Protein AF-A0AAF0EKW4-F1 (afdb_monomer_lite)

Organism: NCBI:txid180528

Foldseek 3Di:
DDDPDPDDQQLLNVVLVVLLVVLQVVLLVLLVVCLVPVPLFQAWEAEPDDDIDGHHLVLQCLQFDDLSNCQFQNDPGSDDRYHYGDADPQQVSQSSSCSRNVPHRPLVRQCVSSVHDSVVSVVRRDRDQLVSLLVVLVVALLHPPGSVLCSLCVRQQVLCVPDNSVPQDSLLSSQVSSCSRRSHGHPDPDQLVSLQVSLVVCVVSVNNSSSVSSLSVSVSPDDLVCLLVSCLVCVVSVVVSSVLSLLLVLLQDLSVLVNVVNHDPVCVLVSLVSVLVHHQLCSLLSNCVSCVVVVNNDPSCLVVLQVCVLRNCPDPVNLVCQAVVPVVLLVSLVSNLVDDDLQCLLVVLCSLCVCAQVNPPGDHRDDNSVVSSVVSNVSSLVVCLVRQVVNQVNQSCVVHDPVSLVVSCVSNVHPSVVRGPDPPCPDDDD

Structure (mmCIF, N/CA/C/O backbone):
data_AF-A0AAF0EKW4-F1
#
_entry.id   AF-A0AAF0EKW4-F1
#
loop_
_atom_site.group_PDB
_atom_site.id
_atom_site.type_symbol
_atom_site.label_atom_id
_atom_site.label_alt_id
_atom_site.label_comp_id
_atom_site.label_asym_id
_atom_site.label_entity_id
_atom_site.label_seq_id
_atom_site.pdbx_PDB_ins_code
_atom_site.Cartn_x
_atom_site.Cartn_y
_atom_site.Cartn_z
_atom_site.occupancy
_atom_site.B_iso_or_equiv
_atom_site.auth_seq_id
_atom_site.auth_comp_id
_atom_site.auth_asym_id
_atom_site.auth_atom_id
_atom_site.pdbx_PDB_model_num
ATOM 1 N N . MET A 1 1 ? 16.289 21.217 21.544 1.00 37.28 1 MET A N 1
ATOM 2 C CA . MET A 1 1 ? 15.542 20.649 20.403 1.00 37.28 1 MET A CA 1
ATOM 3 C C . MET A 1 1 ? 16.195 19.332 20.050 1.00 37.28 1 MET A C 1
ATOM 5 O O . MET A 1 1 ? 17.316 19.349 19.561 1.00 37.28 1 MET A O 1
ATOM 9 N N . MET A 1 2 ? 15.562 18.208 20.388 1.00 23.92 2 MET A N 1
ATOM 10 C CA . MET A 1 2 ? 16.005 16.926 19.842 1.00 23.92 2 MET A CA 1
ATOM 11 C C . MET A 1 2 ? 15.686 16.907 18.342 1.00 23.92 2 MET A C 1
ATOM 13 O O . MET A 1 2 ? 14.631 17.422 17.961 1.00 23.92 2 MET A O 1
ATOM 17 N N . PRO A 1 3 ? 16.575 16.367 17.493 1.00 27.05 3 PRO A N 1
ATOM 18 C CA . PRO A 1 3 ? 16.232 16.119 16.101 1.00 27.05 3 PRO A CA 1
ATOM 19 C C . PRO A 1 3 ? 15.010 15.187 16.062 1.00 27.05 3 PRO A C 1
ATOM 21 O O . PRO A 1 3 ? 14.894 14.318 16.934 1.00 27.05 3 PRO A O 1
ATOM 24 N N . PRO A 1 4 ? 14.080 15.364 15.109 1.00 31.17 4 PRO A N 1
ATOM 25 C CA . PRO A 1 4 ? 12.996 14.411 14.940 1.00 31.17 4 PRO A CA 1
ATOM 26 C C . PRO A 1 4 ? 13.616 13.028 14.724 1.00 31.17 4 PRO A C 1
ATOM 28 O O . PRO A 1 4 ? 14.515 12.869 13.896 1.00 31.17 4 PRO A O 1
ATOM 31 N N . LEU A 1 5 ? 13.169 12.049 15.517 1.00 27.88 5 LEU A N 1
ATOM 32 C CA . LEU A 1 5 ? 13.443 10.637 15.261 1.00 27.88 5 LEU A CA 1
ATOM 33 C C . LEU A 1 5 ? 13.152 10.362 13.778 1.00 27.88 5 LEU A C 1
ATOM 35 O O . LEU A 1 5 ? 12.154 10.891 13.274 1.00 27.88 5 LEU A O 1
ATOM 39 N N . PRO A 1 6 ? 13.993 9.584 13.071 1.00 30.62 6 PRO A N 1
ATOM 40 C CA . PRO A 1 6 ? 13.667 9.179 11.717 1.00 30.62 6 PRO A CA 1
ATOM 41 C C . PRO A 1 6 ? 12.300 8.503 11.793 1.00 30.62 6 PRO A C 1
ATOM 43 O O . PRO A 1 6 ? 12.124 7.533 12.531 1.00 30.62 6 PRO A O 1
ATOM 46 N N . LEU A 1 7 ? 11.311 9.093 11.118 1.00 39.53 7 LEU A N 1
ATOM 47 C CA . LEU A 1 7 ? 10.024 8.450 10.902 1.00 39.53 7 LEU A CA 1
ATOM 48 C C . LEU A 1 7 ? 10.361 7.057 10.376 1.00 39.53 7 LEU A C 1
ATOM 50 O O . LEU A 1 7 ? 11.050 6.961 9.361 1.00 39.53 7 LEU A O 1
ATOM 54 N N . ALA A 1 8 ? 9.952 6.009 11.098 1.00 47.00 8 ALA A N 1
ATOM 55 C CA . ALA A 1 8 ? 9.985 4.654 10.568 1.00 47.00 8 ALA A CA 1
ATOM 56 C C . ALA A 1 8 ? 9.474 4.722 9.124 1.00 47.00 8 ALA A C 1
ATOM 58 O O . ALA A 1 8 ? 8.476 5.415 8.879 1.00 47.00 8 ALA A O 1
ATOM 59 N N . GLU A 1 9 ? 10.215 4.130 8.181 1.00 59.66 9 GLU A N 1
ATOM 60 C CA . GLU A 1 9 ? 9.866 4.198 6.764 1.00 59.66 9 GLU A CA 1
ATOM 61 C C . GLU A 1 9 ? 8.380 3.869 6.626 1.00 59.66 9 GLU A C 1
ATOM 63 O O . GLU A 1 9 ? 7.888 2.871 7.150 1.00 59.66 9 GLU A O 1
ATOM 68 N N . SER A 1 10 ? 7.623 4.798 6.041 1.00 77.75 10 SER A N 1
ATOM 69 C CA . SER A 1 10 ? 6.185 4.607 5.893 1.00 77.75 10 SER A CA 1
ATOM 70 C C . SER A 1 10 ? 5.947 3.288 5.142 1.00 77.75 10 SER A C 1
ATOM 72 O O . SER A 1 10 ? 6.644 3.060 4.153 1.00 77.75 10 SER A O 1
ATOM 74 N N . PRO A 1 11 ? 4.940 2.465 5.500 1.00 85.31 11 PRO A N 1
ATOM 75 C CA . PRO A 1 11 ? 4.600 1.244 4.755 1.00 85.31 11 PRO A CA 1
ATOM 76 C C . PRO A 1 11 ? 4.385 1.466 3.245 1.00 85.31 11 PRO A C 1
ATOM 78 O O . PRO A 1 11 ? 4.445 0.539 2.441 1.00 85.31 11 PRO A O 1
ATOM 81 N N . VAL A 1 12 ? 4.102 2.709 2.841 1.00 86.81 12 VAL A N 1
ATOM 82 C CA . VAL A 1 12 ? 3.996 3.126 1.437 1.00 86.81 12 VAL A CA 1
ATOM 83 C C . VAL A 1 12 ? 5.372 3.297 0.778 1.00 86.81 12 VAL A C 1
ATOM 85 O O . VAL A 1 12 ? 5.522 2.989 -0.402 1.00 86.81 12 VAL A O 1
ATOM 88 N N . MET A 1 13 ? 6.378 3.772 1.517 1.00 88.31 13 MET A N 1
ATOM 89 C CA . MET A 1 13 ? 7.753 3.923 1.029 1.00 88.31 13 MET A CA 1
ATOM 90 C C . MET A 1 13 ? 8.403 2.559 0.782 1.00 88.31 13 MET A C 1
ATOM 92 O O . MET A 1 13 ? 8.994 2.349 -0.275 1.00 88.31 13 MET A O 1
ATOM 96 N N . GLU A 1 14 ? 8.219 1.610 1.702 1.00 90.19 14 GLU A N 1
ATOM 97 C CA . GLU A 1 14 ? 8.669 0.224 1.519 1.00 90.19 14 GLU A CA 1
ATOM 98 C C . GLU A 1 14 ? 8.050 -0.391 0.254 1.00 90.19 14 GLU A C 1
ATOM 100 O O . GLU A 1 14 ? 8.765 -0.901 -0.612 1.00 90.19 14 GLU A O 1
ATOM 105 N N . LEU A 1 15 ? 6.731 -0.235 0.077 1.00 92.00 15 LEU A N 1
ATOM 106 C CA . LEU A 1 15 ? 6.028 -0.686 -1.126 1.00 92.00 15 LEU A CA 1
ATOM 107 C C . LEU A 1 15 ? 6.543 0.007 -2.400 1.00 92.00 15 LEU A C 1
ATOM 109 O O . LEU A 1 15 ? 6.651 -0.618 -3.459 1.00 92.00 15 LEU A O 1
ATOM 113 N N . HIS A 1 16 ? 6.866 1.301 -2.334 1.00 92.56 16 HIS A N 1
ATOM 114 C CA . HIS A 1 16 ? 7.460 2.019 -3.459 1.00 92.56 16 HIS A CA 1
ATOM 115 C C . HIS A 1 16 ? 8.834 1.446 -3.836 1.00 92.56 16 HIS A C 1
ATOM 117 O O . HIS A 1 16 ? 9.108 1.251 -5.026 1.00 92.56 16 HIS A O 1
ATOM 123 N N . HIS A 1 17 ? 9.684 1.136 -2.855 1.00 92.31 17 HIS A N 1
ATOM 124 C CA . HIS A 1 17 ? 10.980 0.502 -3.095 1.00 92.31 17 HIS A CA 1
ATOM 125 C C . HIS A 1 17 ? 10.833 -0.896 -3.700 1.00 92.31 17 HIS A C 1
ATOM 127 O O . HIS A 1 17 ? 11.508 -1.196 -4.689 1.00 92.31 17 HIS A O 1
ATOM 133 N N . GLU A 1 18 ? 9.911 -1.710 -3.182 1.00 94.12 18 GLU A N 1
ATOM 134 C CA . GLU A 1 18 ? 9.599 -3.036 -3.724 1.00 94.12 18 GLU A CA 1
ATOM 135 C C . GLU A 1 18 ? 9.175 -2.949 -5.197 1.00 94.12 18 GLU A C 1
ATOM 137 O O . GLU A 1 18 ? 9.767 -3.605 -6.060 1.00 94.12 18 GLU A O 1
ATOM 142 N N . ARG A 1 19 ? 8.212 -2.074 -5.516 1.00 94.94 19 ARG A N 1
ATOM 143 C CA . ARG A 1 19 ? 7.740 -1.862 -6.894 1.00 94.94 19 ARG A CA 1
ATOM 144 C C . ARG A 1 19 ? 8.827 -1.328 -7.807 1.00 94.94 19 ARG A C 1
ATOM 146 O O . ARG A 1 19 ? 8.945 -1.787 -8.938 1.00 94.94 19 ARG A O 1
ATOM 153 N N . SER A 1 20 ? 9.629 -0.381 -7.327 1.00 92.56 20 SER A N 1
ATOM 154 C CA . SER A 1 20 ? 10.743 0.180 -8.096 1.00 92.56 20 SER A CA 1
ATOM 155 C C . SER A 1 20 ? 11.759 -0.899 -8.457 1.00 92.56 20 SER A C 1
ATOM 157 O O . SER A 1 20 ? 12.243 -0.949 -9.588 1.00 92.56 20 SER A O 1
ATOM 159 N N . HIS A 1 21 ? 12.070 -1.782 -7.507 1.00 92.25 21 HIS A N 1
ATOM 160 C CA . HIS A 1 21 ? 12.972 -2.900 -7.732 1.00 92.25 21 HIS A CA 1
ATOM 161 C C . HIS A 1 21 ? 12.378 -3.912 -8.720 1.00 92.25 21 HIS A C 1
ATOM 163 O O . HIS A 1 21 ? 13.034 -4.249 -9.706 1.00 92.25 21 HIS A O 1
ATOM 169 N N . ALA A 1 22 ? 11.134 -4.352 -8.505 1.00 93.31 22 ALA A N 1
ATOM 170 C CA . ALA A 1 22 ? 10.450 -5.291 -9.394 1.00 93.31 22 ALA A CA 1
ATOM 171 C C . ALA A 1 22 ? 10.369 -4.756 -10.834 1.00 93.31 22 ALA A C 1
ATOM 173 O O . ALA A 1 22 ? 10.801 -5.423 -11.773 1.00 93.31 22 ALA A O 1
ATOM 174 N N . PHE A 1 23 ? 9.940 -3.503 -11.002 1.00 94.06 23 PHE A N 1
ATOM 175 C CA . PHE A 1 23 ? 9.818 -2.862 -12.311 1.00 94.06 23 PHE A CA 1
ATOM 176 C C . PHE A 1 23 ? 11.168 -2.723 -13.032 1.00 94.06 23 PHE A C 1
ATOM 178 O O . PHE A 1 23 ? 11.247 -2.877 -14.255 1.00 94.06 23 PHE A O 1
ATOM 185 N N . ARG A 1 24 ? 12.254 -2.472 -12.288 1.00 90.56 24 ARG A N 1
ATOM 186 C CA . ARG A 1 24 ? 13.616 -2.457 -12.840 1.00 90.56 24 ARG A CA 1
ATOM 187 C C . ARG A 1 24 ? 14.050 -3.842 -13.316 1.00 90.56 24 ARG A C 1
ATOM 189 O O . ARG A 1 24 ? 14.674 -3.947 -14.371 1.00 90.56 24 ARG A O 1
ATOM 196 N N . MET A 1 25 ? 13.744 -4.894 -12.561 1.00 90.69 25 MET A N 1
ATOM 197 C CA . MET A 1 25 ? 14.084 -6.268 -12.945 1.00 90.69 25 MET A CA 1
ATOM 198 C C . MET A 1 25 ? 13.344 -6.700 -14.214 1.00 90.69 25 MET A C 1
ATOM 200 O O . MET A 1 25 ? 13.968 -7.273 -15.113 1.00 90.69 25 MET A O 1
ATOM 204 N N . ASP A 1 26 ? 12.064 -6.345 -14.331 1.00 92.00 26 ASP A N 1
ATOM 205 C CA . ASP A 1 26 ? 11.273 -6.565 -15.545 1.00 92.00 26 ASP A CA 1
ATOM 206 C C . ASP A 1 26 ? 11.880 -5.821 -16.738 1.00 92.00 26 ASP A C 1
ATOM 208 O O . ASP A 1 26 ? 12.102 -6.410 -17.794 1.00 92.00 26 ASP A O 1
ATOM 212 N N . TRP A 1 27 ? 12.284 -4.563 -16.551 1.00 90.50 27 TRP A N 1
ATOM 213 C CA . TRP A 1 27 ? 12.961 -3.794 -17.596 1.00 90.50 27 TRP A CA 1
ATOM 214 C C . TRP A 1 27 ? 14.288 -4.429 -18.056 1.00 90.50 27 TRP A C 1
ATOM 216 O O . TRP A 1 27 ? 14.565 -4.496 -19.255 1.00 90.50 27 TRP A O 1
ATOM 226 N N . VAL A 1 28 ? 15.105 -4.966 -17.142 1.00 88.19 28 VAL A N 1
ATOM 227 C CA . VAL A 1 28 ? 16.326 -5.709 -17.516 1.00 88.19 28 VAL A CA 1
ATOM 228 C C . VAL A 1 28 ? 15.985 -6.975 -18.315 1.00 88.19 28 VAL A C 1
ATOM 230 O O . VAL A 1 28 ? 16.710 -7.339 -19.248 1.00 88.19 28 VAL A O 1
ATOM 233 N N . SER A 1 29 ? 14.887 -7.653 -17.978 1.00 91.44 29 SER A N 1
ATOM 234 C CA . SER A 1 29 ? 14.375 -8.792 -18.748 1.00 91.44 29 SER A CA 1
ATOM 235 C C . SER A 1 29 ? 13.935 -8.369 -20.156 1.00 91.44 29 SER A C 1
ATOM 237 O O . SER A 1 29 ? 14.315 -9.004 -21.147 1.00 91.44 29 SER A O 1
ATOM 239 N N . ASP A 1 30 ? 13.235 -7.241 -20.272 1.00 90.88 30 ASP A N 1
ATOM 240 C CA . ASP A 1 30 ? 12.798 -6.664 -21.544 1.00 90.88 30 ASP A CA 1
ATOM 241 C C . ASP A 1 30 ? 13.983 -6.332 -22.453 1.00 90.88 30 ASP A C 1
ATOM 243 O O . ASP A 1 30 ? 13.961 -6.644 -23.644 1.00 90.88 30 ASP A O 1
ATOM 247 N N . LEU A 1 31 ? 15.070 -5.786 -21.906 1.00 87.38 31 LEU A N 1
ATOM 248 C CA . LEU A 1 31 ? 16.294 -5.520 -22.666 1.00 87.38 31 LEU A CA 1
ATOM 249 C C . LEU A 1 31 ? 16.932 -6.795 -23.234 1.00 87.38 31 LEU A C 1
ATOM 251 O O . LEU A 1 31 ? 17.400 -6.802 -24.378 1.00 87.38 31 LEU A O 1
ATOM 255 N N . LYS A 1 32 ? 16.919 -7.897 -22.475 1.00 90.88 32 LYS A N 1
ATOM 256 C CA . LYS A 1 32 ? 17.368 -9.210 -22.972 1.00 90.88 32 LYS A CA 1
ATOM 257 C C . LYS A 1 32 ? 16.455 -9.714 -24.089 1.00 90.88 32 LYS A C 1
ATOM 259 O O . LYS A 1 32 ? 16.945 -10.268 -25.074 1.00 90.88 32 LYS A O 1
ATOM 264 N N . THR A 1 33 ? 15.150 -9.494 -23.973 1.00 93.19 33 THR A N 1
ATOM 265 C CA . THR A 1 33 ? 14.173 -9.834 -25.016 1.00 93.19 33 THR A CA 1
ATOM 266 C C . THR A 1 33 ? 14.388 -8.999 -26.278 1.00 93.19 33 THR A C 1
ATOM 268 O O . THR A 1 33 ? 14.468 -9.560 -27.373 1.00 93.19 33 THR A O 1
ATOM 271 N N . LEU A 1 34 ? 14.599 -7.686 -26.145 1.00 90.88 34 LEU A N 1
ATOM 272 C CA . LEU A 1 34 ? 14.944 -6.791 -27.254 1.00 90.88 34 LEU A CA 1
ATOM 273 C C . LEU A 1 34 ? 16.243 -7.211 -27.942 1.00 90.88 34 LEU A C 1
ATOM 275 O O . LEU A 1 34 ? 16.309 -7.183 -29.169 1.00 90.88 34 LEU A O 1
ATOM 279 N N . TYR A 1 35 ? 17.254 -7.642 -27.186 1.00 91.62 35 TYR A N 1
ATOM 280 C CA . TYR A 1 35 ? 18.502 -8.153 -27.754 1.00 91.62 35 TYR A CA 1
ATOM 281 C C . TYR A 1 35 ? 18.308 -9.447 -28.556 1.00 91.62 35 TYR A C 1
ATOM 283 O O . TYR A 1 35 ? 18.925 -9.617 -29.610 1.00 91.62 35 TYR A O 1
ATOM 291 N N . ARG A 1 36 ? 17.464 -10.363 -28.066 1.00 91.62 36 ARG A N 1
ATOM 292 C CA . ARG A 1 36 ? 17.197 -11.653 -28.721 1.00 91.62 36 ARG A CA 1
ATOM 293 C C . ARG A 1 36 ? 16.351 -11.496 -29.978 1.00 91.62 36 ARG A C 1
ATOM 295 O O . ARG A 1 36 ? 16.684 -12.069 -31.008 1.00 91.62 36 ARG A O 1
ATOM 302 N N . LEU A 1 37 ? 15.263 -10.735 -29.885 1.00 91.62 37 LEU A N 1
ATOM 303 C CA . LEU A 1 37 ? 14.270 -10.615 -30.955 1.00 91.62 37 LEU A CA 1
ATOM 304 C C . LEU A 1 37 ? 14.614 -9.517 -31.965 1.00 91.62 37 LEU A C 1
ATOM 306 O O . LEU A 1 37 ? 14.250 -9.625 -33.132 1.00 91.62 37 LEU A O 1
ATOM 310 N N . ARG A 1 38 ? 15.292 -8.455 -31.513 1.00 89.25 38 ARG A N 1
ATOM 311 C CA . ARG A 1 38 ? 15.684 -7.271 -32.300 1.00 89.25 38 ARG A CA 1
ATOM 312 C C . ARG A 1 38 ? 14.561 -6.738 -33.203 1.00 89.25 38 ARG A C 1
ATOM 314 O O . ARG A 1 38 ? 14.804 -6.458 -34.381 1.00 89.25 38 ARG A O 1
ATOM 321 N N . PRO A 1 39 ? 13.324 -6.616 -32.684 1.00 88.88 39 PRO A N 1
ATOM 322 C CA . PRO A 1 39 ? 12.192 -6.223 -33.506 1.00 88.88 39 PRO A CA 1
ATOM 323 C C . PRO A 1 39 ? 12.429 -4.812 -34.041 1.00 88.88 39 PRO A C 1
ATOM 325 O O . PRO A 1 39 ? 12.941 -3.966 -33.322 1.00 88.88 39 PRO A O 1
ATOM 328 N N . LYS A 1 40 ? 12.043 -4.550 -35.294 1.00 86.94 40 LYS A N 1
ATOM 329 C CA . LYS A 1 40 ? 12.168 -3.222 -35.925 1.00 86.94 40 LYS A CA 1
ATOM 330 C C . LYS A 1 40 ? 13.608 -2.673 -35.995 1.00 86.94 40 LYS A C 1
ATOM 332 O O . LYS A 1 40 ? 13.771 -1.478 -36.208 1.00 86.94 40 LYS A O 1
ATOM 337 N N . SER A 1 41 ? 14.645 -3.511 -35.877 1.00 90.75 41 SER A N 1
ATOM 338 C CA . SER A 1 41 ? 16.043 -3.081 -36.041 1.00 90.75 41 SER A CA 1
ATOM 339 C C . SER A 1 41 ? 16.253 -2.300 -37.345 1.00 90.75 41 SER A C 1
ATOM 341 O O . SER A 1 41 ? 15.833 -2.757 -38.411 1.00 90.75 41 SER A O 1
ATOM 343 N N . ASP A 1 42 ? 16.934 -1.160 -37.276 1.00 92.00 42 ASP A N 1
ATOM 344 C CA . ASP A 1 42 ? 17.071 -0.198 -38.377 1.00 92.00 42 ASP A CA 1
ATOM 345 C C . ASP A 1 42 ? 18.458 -0.192 -39.038 1.00 92.00 42 ASP A C 1
ATOM 347 O O . ASP A 1 42 ? 18.672 0.504 -40.038 1.00 92.00 42 ASP A O 1
ATOM 351 N N . ALA A 1 43 ? 19.395 -0.984 -38.512 1.00 92.69 43 ALA A N 1
ATOM 352 C CA . ALA A 1 43 ? 20.738 -1.114 -39.051 1.00 92.69 43 ALA A CA 1
ATOM 353 C C . ALA A 1 43 ? 21.300 -2.539 -38.925 1.00 92.69 43 ALA A C 1
ATOM 355 O O . ALA A 1 43 ? 20.911 -3.318 -38.053 1.00 92.69 43 ALA A O 1
ATOM 356 N N . VAL A 1 44 ? 22.247 -2.861 -39.809 1.00 94.06 44 VAL A N 1
ATOM 357 C CA . VAL A 1 44 ? 22.950 -4.147 -39.886 1.00 94.06 44 VAL A CA 1
ATOM 358 C C . VAL A 1 44 ? 24.460 -3.921 -39.799 1.00 94.06 44 VAL A C 1
ATOM 360 O O . VAL A 1 44 ? 25.029 -3.170 -40.592 1.00 94.06 44 VAL A O 1
ATOM 363 N N . TRP A 1 45 ? 25.132 -4.606 -38.875 1.00 94.25 45 TRP A N 1
ATOM 364 C CA . TRP A 1 45 ? 26.589 -4.621 -38.736 1.00 94.25 45 TRP A CA 1
ATOM 365 C C . TRP A 1 45 ? 27.158 -5.919 -39.305 1.00 94.25 45 TRP A C 1
ATOM 367 O O . TRP A 1 45 ? 26.735 -7.016 -38.942 1.00 94.25 45 TRP A O 1
ATOM 377 N N . ARG A 1 46 ? 28.132 -5.796 -40.206 1.00 94.88 46 ARG A N 1
ATOM 378 C CA . ARG A 1 46 ? 28.839 -6.909 -40.843 1.00 94.88 46 ARG A CA 1
ATOM 379 C C . ARG A 1 46 ? 30.269 -6.984 -40.280 1.00 94.88 46 ARG A C 1
ATOM 381 O O . ARG A 1 46 ? 31.007 -6.009 -40.461 1.00 94.88 46 ARG A O 1
ATOM 388 N N . PRO A 1 47 ? 30.652 -8.076 -39.591 1.00 94.94 47 PRO A N 1
ATOM 389 C CA . PRO A 1 47 ? 32.008 -8.267 -39.076 1.00 94.94 47 PRO A CA 1
ATOM 390 C C . PRO A 1 47 ? 33.012 -8.572 -40.201 1.00 94.94 47 PRO A C 1
ATOM 392 O O . PRO A 1 47 ? 32.647 -8.722 -41.370 1.00 94.94 47 PRO A O 1
ATOM 395 N N . ILE A 1 48 ? 34.289 -8.714 -39.839 1.00 92.00 48 ILE A N 1
ATOM 396 C CA . ILE A 1 48 ? 35.283 -9.397 -40.671 1.00 92.00 48 ILE A CA 1
ATOM 397 C C . ILE A 1 48 ? 34.945 -10.892 -40.671 1.00 92.00 48 ILE A C 1
ATOM 399 O O . ILE A 1 48 ? 34.977 -11.540 -39.626 1.00 92.00 48 ILE A O 1
ATOM 403 N N . GLY A 1 49 ? 34.651 -11.434 -41.853 1.00 88.50 49 GLY A N 1
ATOM 404 C CA . GLY A 1 49 ? 34.253 -12.830 -42.036 1.00 88.50 49 GLY A CA 1
ATOM 405 C C . GLY A 1 49 ? 32.755 -12.991 -42.326 1.00 88.50 49 GLY A C 1
ATOM 406 O O . GLY A 1 49 ? 32.083 -12.014 -42.667 1.00 88.50 49 GLY A O 1
ATOM 407 N N . PRO A 1 50 ? 32.228 -14.225 -42.266 1.00 85.88 50 PRO A N 1
ATOM 408 C CA . PRO A 1 50 ? 30.815 -14.483 -42.515 1.00 85.88 50 PRO A CA 1
ATOM 409 C C . PRO A 1 50 ? 29.933 -13.951 -41.375 1.00 85.88 50 PRO A C 1
ATOM 411 O O . PRO A 1 50 ? 30.332 -13.941 -40.212 1.00 85.88 50 PRO A O 1
ATOM 414 N N . GLY A 1 51 ? 28.707 -13.553 -41.719 1.00 90.12 51 GLY A N 1
ATOM 415 C CA . GLY A 1 51 ? 27.672 -13.162 -40.761 1.00 90.12 51 GLY A CA 1
ATOM 416 C C . GLY A 1 51 ? 27.209 -11.710 -40.883 1.00 90.12 51 GLY A C 1
ATOM 417 O O . GLY A 1 51 ? 27.783 -10.884 -41.596 1.00 90.12 51 GLY A O 1
ATOM 418 N N . SER A 1 52 ? 26.120 -11.407 -40.185 1.00 93.38 52 SER A N 1
ATOM 419 C CA . SER A 1 52 ? 25.561 -10.063 -40.063 1.00 93.38 52 SER A CA 1
ATOM 420 C C . SER A 1 52 ? 24.680 -9.982 -38.825 1.00 93.38 52 SER A C 1
ATOM 422 O O . SER A 1 52 ? 23.929 -10.916 -38.549 1.00 93.38 52 SER A O 1
ATOM 424 N N . PHE A 1 53 ? 24.724 -8.856 -38.124 1.00 94.06 53 PHE A N 1
ATOM 425 C CA . PHE A 1 53 ? 23.950 -8.627 -36.911 1.00 94.06 53 PHE A CA 1
ATOM 426 C C . PHE A 1 53 ? 23.076 -7.393 -37.088 1.00 94.06 53 PHE A C 1
ATOM 428 O O . PHE A 1 53 ? 23.590 -6.286 -37.233 1.00 94.06 53 PHE A O 1
ATOM 435 N N . SER A 1 54 ? 21.759 -7.565 -37.056 1.00 93.81 54 SER A N 1
ATOM 436 C CA . SER A 1 54 ? 20.841 -6.426 -36.995 1.00 93.81 54 SER A CA 1
ATOM 437 C C . SER A 1 54 ? 20.805 -5.859 -35.578 1.00 93.81 54 SER A C 1
ATOM 439 O O . SER A 1 54 ? 20.916 -6.632 -34.629 1.00 93.81 54 SER A O 1
ATOM 441 N N . ALA A 1 55 ? 20.668 -4.544 -35.414 1.00 92.94 55 ALA A N 1
ATOM 442 C CA . ALA A 1 55 ? 20.466 -3.891 -34.118 1.00 92.94 55 ALA A CA 1
ATOM 443 C C . ALA A 1 55 ? 19.840 -2.493 -34.282 1.00 92.94 55 ALA A C 1
ATOM 445 O O . ALA A 1 55 ? 19.696 -1.992 -35.396 1.00 92.94 55 ALA A O 1
ATOM 446 N N . HIS A 1 56 ? 19.467 -1.875 -33.160 1.00 91.00 56 HIS A N 1
ATOM 447 C CA . HIS A 1 56 ? 18.991 -0.499 -33.113 1.00 91.00 56 HIS A CA 1
ATOM 448 C C . HIS A 1 56 ? 20.174 0.467 -33.114 1.00 91.00 56 HIS A C 1
ATOM 450 O O . HIS A 1 56 ? 20.997 0.460 -32.194 1.00 91.00 56 HIS A O 1
ATOM 456 N N . ARG A 1 57 ? 20.259 1.319 -34.131 1.00 88.31 57 ARG A N 1
ATOM 457 C CA . ARG A 1 57 ? 21.363 2.269 -34.297 1.00 88.31 57 ARG A CA 1
ATOM 458 C C . ARG A 1 57 ? 21.472 3.257 -33.152 1.00 88.31 57 ARG A C 1
ATOM 460 O O . ARG A 1 57 ? 22.578 3.470 -32.664 1.00 88.31 57 ARG A O 1
ATOM 467 N N . ASP A 1 58 ? 20.351 3.821 -32.719 1.00 83.12 58 ASP A N 1
ATOM 468 C CA . ASP A 1 58 ? 20.332 4.825 -31.652 1.00 83.12 58 ASP A CA 1
ATOM 469 C C . ASP A 1 58 ? 20.891 4.248 -30.345 1.00 83.12 58 ASP A C 1
ATOM 471 O O . ASP A 1 58 ? 21.707 4.890 -29.689 1.00 83.12 58 ASP A O 1
ATOM 475 N N . LEU A 1 59 ? 20.544 2.994 -30.028 1.00 86.25 59 LEU A N 1
ATOM 476 C CA . LEU A 1 59 ? 21.078 2.268 -28.876 1.00 86.25 59 LEU A CA 1
ATOM 477 C C . LEU A 1 59 ? 22.603 2.133 -28.956 1.00 86.25 59 LEU A C 1
ATOM 479 O O . LEU A 1 59 ? 23.315 2.483 -28.018 1.00 86.25 59 LEU A O 1
ATOM 483 N N . VAL A 1 60 ? 23.112 1.637 -30.087 1.00 86.50 60 VAL A N 1
ATOM 484 C CA . VAL A 1 60 ? 24.551 1.420 -30.291 1.00 86.50 60 VAL A CA 1
ATOM 485 C C . VAL A 1 60 ? 25.312 2.747 -30.265 1.00 86.50 60 VAL A C 1
ATOM 487 O O . VAL A 1 60 ? 26.365 2.839 -29.639 1.00 86.50 60 VAL A O 1
ATOM 490 N N . ALA A 1 61 ? 24.779 3.786 -30.909 1.00 83.06 61 ALA A N 1
ATOM 491 C CA . ALA A 1 61 ? 25.381 5.115 -30.952 1.00 83.06 61 ALA A CA 1
ATOM 492 C C . ALA A 1 61 ? 25.447 5.777 -29.576 1.00 83.06 61 ALA A C 1
ATOM 494 O O . ALA A 1 61 ? 26.425 6.468 -29.281 1.00 83.06 61 ALA A O 1
ATOM 495 N N . PHE A 1 62 ? 24.412 5.564 -28.766 1.00 81.75 62 PHE A N 1
ATOM 496 C CA . PHE A 1 62 ? 24.311 6.108 -27.426 1.00 81.75 62 PHE A CA 1
ATOM 497 C C . PHE A 1 62 ? 25.226 5.378 -26.432 1.00 81.75 62 PHE A C 1
ATOM 499 O O . PHE A 1 62 ? 25.971 6.017 -25.694 1.00 81.75 62 PHE A O 1
ATOM 506 N N . ARG A 1 63 ? 25.218 4.040 -26.449 1.00 84.19 63 ARG A N 1
ATOM 507 C CA . ARG A 1 63 ? 25.997 3.210 -25.517 1.00 84.19 63 ARG A CA 1
ATOM 508 C C . ARG A 1 63 ? 27.493 3.235 -25.825 1.00 84.19 63 ARG A C 1
ATOM 510 O O . ARG A 1 63 ? 28.310 3.173 -24.913 1.00 84.19 63 ARG A O 1
ATOM 517 N N . ALA A 1 64 ? 27.882 3.331 -27.095 1.00 83.69 64 ALA A N 1
ATOM 518 C CA . ALA A 1 64 ? 29.287 3.286 -27.478 1.00 83.69 64 ALA A CA 1
ATOM 519 C C . ALA A 1 64 ? 30.027 4.600 -27.155 1.00 83.69 64 ALA A C 1
ATOM 521 O O . ALA A 1 64 ? 29.735 5.663 -27.712 1.00 83.69 64 ALA A O 1
ATOM 522 N N . ARG A 1 65 ? 31.073 4.520 -26.320 1.00 81.75 65 ARG A N 1
ATOM 523 C CA . ARG A 1 65 ? 32.037 5.618 -26.120 1.00 81.75 65 ARG A CA 1
ATOM 524 C C . ARG A 1 65 ? 32.967 5.765 -27.326 1.00 81.75 65 ARG A C 1
ATOM 526 O O . ARG A 1 65 ? 33.059 4.872 -28.164 1.00 81.75 65 ARG A O 1
ATOM 533 N N . ARG A 1 66 ? 33.653 6.911 -27.425 1.00 81.56 66 ARG A N 1
ATOM 534 C CA . ARG A 1 66 ? 34.310 7.406 -28.651 1.00 81.56 66 ARG A CA 1
ATOM 535 C C . ARG A 1 66 ? 35.075 6.339 -29.470 1.00 81.56 66 ARG A C 1
ATOM 537 O O . ARG A 1 66 ? 34.740 6.238 -30.646 1.00 81.56 66 ARG A O 1
ATOM 544 N N . PRO A 1 67 ? 35.968 5.493 -28.918 1.00 86.56 67 PRO A N 1
ATOM 545 C CA . PRO A 1 67 ? 36.706 4.516 -29.735 1.00 86.56 67 PRO A CA 1
ATOM 546 C C . PRO A 1 67 ? 35.832 3.368 -30.260 1.00 86.56 67 PRO A C 1
ATOM 548 O O . PRO A 1 67 ? 35.913 2.996 -31.429 1.00 86.56 67 PRO A O 1
ATOM 551 N N . ILE A 1 68 ? 34.929 2.852 -29.421 1.00 88.56 68 ILE A N 1
ATOM 552 C CA . ILE A 1 68 ? 33.953 1.815 -29.795 1.00 88.56 68 ILE A CA 1
ATOM 553 C C . ILE A 1 68 ? 32.988 2.374 -30.847 1.00 88.56 68 ILE A C 1
ATOM 555 O O . ILE A 1 68 ? 32.696 1.731 -31.854 1.00 88.56 68 ILE A O 1
ATOM 559 N N . ARG A 1 69 ? 32.524 3.610 -30.648 1.00 88.00 69 ARG A N 1
ATOM 560 C CA . ARG A 1 69 ? 31.591 4.294 -31.547 1.00 88.00 69 ARG A CA 1
ATOM 561 C C . ARG A 1 69 ? 32.210 4.558 -32.911 1.00 88.00 69 ARG A C 1
ATOM 563 O O . ARG A 1 69 ? 31.552 4.357 -33.926 1.00 88.00 69 ARG A O 1
ATOM 570 N N . GLU A 1 70 ? 33.463 4.999 -32.945 1.00 87.62 70 GLU A N 1
ATOM 571 C CA . GLU A 1 70 ? 34.206 5.229 -34.185 1.00 87.62 70 GLU A CA 1
ATOM 572 C C . GLU A 1 70 ? 34.413 3.923 -34.960 1.00 87.62 70 GLU A C 1
ATOM 574 O O . GLU A 1 70 ? 34.220 3.909 -36.176 1.00 87.62 70 GLU A O 1
ATOM 579 N N . ALA A 1 71 ? 34.691 2.812 -34.275 1.00 88.06 71 ALA A N 1
ATOM 580 C CA . ALA A 1 71 ? 34.807 1.501 -34.909 1.00 88.06 71 ALA A CA 1
ATOM 581 C C . ALA A 1 71 ? 33.463 0.950 -35.431 1.00 88.06 71 ALA A C 1
ATOM 583 O O . ALA A 1 71 ? 33.422 0.363 -36.514 1.00 88.06 71 ALA A O 1
ATOM 584 N N . LEU A 1 72 ? 32.362 1.158 -34.698 1.00 88.38 72 LEU A N 1
ATOM 585 C CA . LEU A 1 72 ? 31.033 0.648 -35.063 1.00 88.38 72 LEU A CA 1
ATOM 586 C C . LEU A 1 72 ? 30.300 1.504 -36.103 1.00 88.38 72 LEU A C 1
ATOM 588 O O . LEU A 1 72 ? 29.575 0.958 -36.935 1.00 88.38 72 LEU A O 1
ATOM 592 N N . LEU A 1 73 ? 30.444 2.831 -36.050 1.00 84.81 73 LEU A N 1
ATOM 593 C CA . LEU A 1 73 ? 29.661 3.778 -36.860 1.00 84.81 73 LEU A CA 1
ATOM 594 C C . LEU A 1 73 ? 30.511 4.589 -37.850 1.00 84.81 73 LEU A C 1
ATOM 596 O O . LEU A 1 73 ? 29.969 5.151 -38.806 1.00 84.81 73 LEU A O 1
ATOM 600 N N . GLY A 1 74 ? 31.834 4.640 -37.669 1.00 81.19 74 GLY A N 1
ATOM 601 C CA . GLY A 1 74 ? 32.750 5.456 -38.469 1.00 81.19 74 GLY A CA 1
ATOM 602 C C . GLY A 1 74 ? 32.635 6.965 -38.203 1.00 81.19 74 GLY A C 1
ATOM 603 O O . GLY A 1 74 ? 31.633 7.465 -37.700 1.00 81.19 74 GLY A O 1
ATOM 604 N N . HIS A 1 75 ? 33.648 7.737 -38.611 1.00 66.06 75 HIS A N 1
ATOM 605 C CA . HIS A 1 75 ? 33.755 9.171 -38.287 1.00 66.06 75 HIS A CA 1
ATOM 606 C C . HIS A 1 75 ? 32.700 10.105 -38.930 1.00 66.06 75 HIS A C 1
ATOM 608 O O . HIS A 1 75 ? 32.656 11.278 -38.571 1.00 66.06 75 HIS A O 1
ATOM 614 N N . LYS A 1 76 ? 31.871 9.650 -39.890 1.00 58.94 76 LYS A N 1
ATOM 615 C CA . LYS A 1 76 ? 30.929 10.518 -40.649 1.00 58.94 76 LYS A CA 1
ATOM 616 C C . LYS A 1 76 ? 29.632 9.831 -41.132 1.00 58.94 76 LYS A C 1
ATOM 618 O O . LYS A 1 76 ? 29.029 10.284 -42.101 1.00 58.94 76 LYS A O 1
ATOM 623 N N . ARG A 1 77 ? 29.220 8.687 -40.564 1.00 61.62 77 ARG A N 1
ATOM 624 C CA . ARG A 1 77 ? 28.207 7.798 -41.192 1.00 61.62 77 ARG A CA 1
ATOM 625 C C . ARG A 1 77 ? 27.033 7.424 -40.276 1.00 61.62 77 ARG A C 1
ATOM 627 O O . ARG A 1 77 ? 26.600 6.278 -40.256 1.00 61.62 77 ARG A O 1
ATOM 634 N N . LEU A 1 78 ? 26.460 8.396 -39.569 1.00 63.66 78 LEU A N 1
ATOM 635 C CA . LEU A 1 78 ? 25.371 8.164 -38.605 1.00 63.66 78 LEU A CA 1
ATOM 636 C C . LEU A 1 78 ? 24.022 7.733 -39.221 1.00 63.66 78 LEU A C 1
ATOM 638 O O . LEU A 1 78 ? 23.122 7.371 -38.482 1.00 63.66 78 LEU A O 1
ATOM 642 N N . PHE A 1 79 ? 23.874 7.715 -40.552 1.00 70.75 79 PHE A N 1
ATOM 643 C CA . PHE A 1 79 ? 22.583 7.458 -41.213 1.00 70.75 79 PHE A CA 1
ATOM 644 C C . PHE A 1 79 ? 22.569 6.247 -42.159 1.00 70.75 79 PHE A C 1
ATOM 646 O O . PHE A 1 79 ? 21.689 6.135 -43.011 1.00 70.75 79 PHE A O 1
ATOM 653 N N . ARG A 1 80 ? 23.543 5.334 -42.064 1.00 80.75 80 ARG A N 1
ATOM 654 C CA . ARG A 1 80 ? 23.573 4.143 -42.929 1.00 80.75 80 ARG A CA 1
ATOM 655 C C . ARG A 1 80 ? 22.689 3.031 -42.369 1.00 80.75 80 ARG A C 1
ATOM 657 O O . ARG A 1 80 ? 22.555 2.892 -41.160 1.00 80.75 80 ARG A O 1
ATOM 664 N N . ARG A 1 81 ? 22.124 2.222 -43.270 1.00 85.00 81 ARG A N 1
ATOM 665 C CA . ARG A 1 81 ? 21.450 0.958 -42.922 1.00 85.00 81 ARG A CA 1
ATOM 666 C C . ARG A 1 81 ? 22.429 -0.201 -42.739 1.00 85.00 81 ARG A C 1
ATOM 668 O O . ARG A 1 81 ? 22.095 -1.176 -42.086 1.00 85.00 81 ARG A O 1
ATOM 675 N N . GLU A 1 82 ? 23.634 -0.094 -43.297 1.00 90.75 82 GLU A N 1
ATOM 676 C CA . GLU A 1 82 ? 24.666 -1.122 -43.173 1.00 90.75 82 GLU A CA 1
ATOM 677 C C . GLU A 1 82 ? 26.022 -0.537 -42.763 1.00 90.75 82 GLU A C 1
ATOM 679 O O . GLU A 1 82 ? 26.489 0.467 -43.321 1.00 90.75 82 GLU A O 1
ATOM 684 N N . TYR A 1 83 ? 26.679 -1.225 -41.831 1.00 91.06 83 TYR A N 1
ATOM 685 C CA . TYR A 1 83 ? 27.988 -0.901 -41.279 1.00 91.06 83 TYR A CA 1
ATOM 686 C C . TYR A 1 83 ? 28.931 -2.089 -41.451 1.00 91.06 83 TYR A C 1
ATOM 688 O O . TYR A 1 83 ? 28.568 -3.225 -41.165 1.00 91.06 83 TYR A O 1
ATOM 696 N N . ARG A 1 84 ? 30.156 -1.836 -41.916 1.00 90.00 84 ARG A N 1
ATOM 697 C CA . ARG A 1 84 ? 31.228 -2.839 -41.918 1.00 90.00 84 ARG A CA 1
ATOM 698 C C . ARG A 1 84 ? 32.154 -2.539 -40.754 1.00 90.00 84 ARG A C 1
ATOM 700 O O . ARG A 1 84 ? 32.659 -1.421 -40.673 1.00 90.00 84 ARG A O 1
ATOM 707 N N . VAL A 1 85 ? 32.353 -3.522 -39.888 1.00 91.00 85 VAL A N 1
ATOM 708 C CA . VAL A 1 85 ? 33.119 -3.379 -38.649 1.00 91.00 85 VAL A CA 1
ATOM 709 C C . VAL A 1 85 ? 34.410 -4.177 -38.773 1.00 91.00 85 VAL A C 1
ATOM 711 O O . VAL A 1 85 ? 34.357 -5.334 -39.192 1.00 91.00 85 VAL A O 1
ATOM 714 N N . PRO A 1 86 ? 35.570 -3.614 -38.396 1.00 90.69 86 PRO A N 1
ATOM 715 C CA . PRO A 1 86 ? 36.853 -4.300 -38.493 1.00 90.69 86 PRO A CA 1
ATOM 716 C C . PRO A 1 86 ? 37.076 -5.323 -37.359 1.00 90.69 86 PRO A C 1
ATOM 718 O O . PRO A 1 86 ? 38.195 -5.466 -36.875 1.00 90.69 86 PRO A O 1
ATOM 721 N N . TRP A 1 87 ? 36.029 -6.021 -36.912 1.00 93.81 87 TRP A N 1
ATOM 722 C CA . TRP A 1 87 ? 36.053 -6.941 -35.768 1.00 93.81 87 TRP A CA 1
ATOM 723 C C . TRP A 1 87 ? 35.551 -8.334 -36.159 1.00 93.81 87 TRP A C 1
ATOM 725 O O . TRP A 1 87 ? 34.711 -8.432 -37.055 1.00 93.81 87 TRP A O 1
ATOM 735 N N . PRO A 1 88 ? 36.028 -9.408 -35.504 1.00 94.06 88 PRO A N 1
ATOM 736 C CA . PRO A 1 88 ? 35.471 -10.745 -35.688 1.00 94.06 88 PRO A CA 1
ATOM 737 C C . PRO A 1 88 ? 34.022 -10.821 -35.185 1.00 94.06 88 PRO A C 1
ATOM 739 O O . PRO A 1 88 ? 33.592 -10.012 -34.360 1.00 94.06 88 PRO A O 1
ATOM 742 N N . ALA A 1 89 ? 33.274 -11.815 -35.673 1.00 94.00 89 ALA A N 1
ATOM 743 C CA . ALA A 1 89 ? 31.855 -11.982 -35.358 1.00 94.00 89 ALA A CA 1
ATOM 744 C C . ALA A 1 89 ? 31.576 -12.114 -33.849 1.00 94.00 89 ALA A C 1
ATOM 746 O O . ALA A 1 89 ? 30.670 -11.449 -33.358 1.00 94.00 89 ALA A O 1
ATOM 747 N N . SER A 1 90 ? 32.383 -12.891 -33.113 1.00 93.00 90 SER A N 1
ATOM 748 C CA . SER A 1 90 ? 32.215 -13.096 -31.665 1.00 93.00 90 SER A CA 1
ATOM 749 C C . SER A 1 90 ? 32.360 -11.800 -30.863 1.00 93.00 90 SER A C 1
ATOM 751 O O . SER A 1 90 ? 31.518 -11.489 -30.025 1.00 93.00 90 SER A O 1
ATOM 753 N N . LEU A 1 91 ? 33.378 -10.991 -31.177 1.00 94.56 91 LEU A N 1
ATOM 754 C CA . LEU A 1 91 ? 33.594 -9.703 -30.520 1.00 94.56 91 LEU A CA 1
ATOM 755 C C . LEU A 1 91 ? 32.460 -8.722 -30.835 1.00 94.56 91 LEU A C 1
ATOM 757 O O . LEU A 1 91 ? 31.972 -8.034 -29.942 1.00 94.56 91 LEU A O 1
ATOM 761 N N . LEU A 1 92 ? 32.025 -8.655 -32.098 1.00 94.38 92 LEU A N 1
ATOM 762 C CA . LEU A 1 92 ? 30.910 -7.792 -32.487 1.00 94.38 92 LEU A CA 1
ATOM 763 C C . LEU A 1 92 ? 29.616 -8.194 -31.768 1.00 94.38 92 LEU A C 1
ATOM 765 O O . LEU A 1 92 ? 28.913 -7.324 -31.261 1.00 94.38 92 LEU A O 1
ATOM 769 N N . GLU A 1 93 ? 29.312 -9.489 -31.694 1.00 93.69 93 GLU A N 1
ATOM 770 C CA . GLU A 1 93 ? 28.150 -9.994 -30.965 1.00 93.69 93 GLU A CA 1
ATOM 771 C C . GLU A 1 93 ? 28.224 -9.660 -29.473 1.00 93.69 93 GLU A C 1
ATOM 773 O O . GLU A 1 93 ? 27.258 -9.140 -28.921 1.00 93.69 93 GLU A O 1
ATOM 778 N N . SER A 1 94 ? 29.383 -9.873 -28.848 1.00 93.44 94 SER A N 1
ATOM 779 C CA . SER A 1 94 ? 29.639 -9.549 -27.442 1.00 93.44 94 SER A CA 1
ATOM 780 C C . SER A 1 94 ? 29.436 -8.055 -27.142 1.00 93.44 94 SER A C 1
ATOM 782 O O . SER A 1 94 ? 28.720 -7.695 -26.206 1.00 93.44 94 SER A O 1
ATOM 784 N N . VAL A 1 95 ? 29.968 -7.163 -27.985 1.00 92.88 95 VAL A N 1
ATOM 785 C CA . VAL A 1 95 ? 29.786 -5.706 -27.839 1.00 92.88 95 VAL A CA 1
ATOM 786 C C . VAL A 1 95 ? 28.330 -5.289 -28.076 1.00 92.88 95 VAL A C 1
ATOM 788 O O . VAL A 1 95 ? 27.816 -4.413 -27.380 1.00 92.88 95 VAL A O 1
ATOM 791 N N . LEU A 1 96 ? 27.627 -5.911 -29.027 1.00 92.44 96 LEU A N 1
ATOM 792 C CA . LEU A 1 96 ? 26.199 -5.653 -29.221 1.00 92.44 96 LEU A CA 1
ATOM 793 C C . LEU A 1 96 ? 25.377 -6.162 -28.027 1.00 92.44 96 LEU A C 1
ATOM 795 O O . LEU A 1 96 ? 24.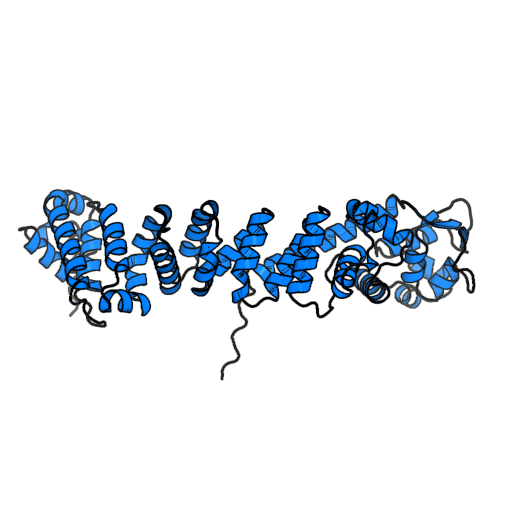509 -5.436 -27.554 1.00 92.44 96 LEU A O 1
ATOM 799 N N . ALA A 1 97 ? 25.665 -7.346 -27.487 1.00 91.44 97 ALA A N 1
ATOM 800 C CA . ALA A 1 97 ? 25.008 -7.872 -26.290 1.00 91.44 97 ALA A CA 1
ATOM 801 C C . ALA A 1 97 ? 25.192 -6.938 -25.085 1.00 91.44 97 ALA A C 1
ATOM 803 O O . ALA A 1 97 ? 24.219 -6.636 -24.384 1.00 91.44 97 ALA A O 1
ATOM 804 N N . TRP A 1 98 ? 26.404 -6.409 -24.897 1.00 91.25 98 TRP A N 1
ATOM 805 C CA . TRP A 1 98 ? 26.699 -5.390 -23.891 1.00 91.25 98 TRP A CA 1
ATOM 806 C C . TRP A 1 98 ? 25.853 -4.124 -24.077 1.00 91.25 98 TRP A C 1
ATOM 808 O O . TRP A 1 98 ? 25.292 -3.600 -23.111 1.00 91.25 98 TRP A O 1
ATOM 818 N N . ALA A 1 99 ? 25.722 -3.633 -25.313 1.00 89.12 99 ALA A N 1
ATOM 819 C CA . ALA A 1 99 ? 24.969 -2.412 -25.582 1.00 89.12 99 ALA A CA 1
ATOM 820 C C . ALA A 1 99 ? 23.499 -2.533 -25.141 1.00 89.12 99 ALA A C 1
ATOM 822 O O . ALA A 1 99 ? 22.955 -1.573 -24.601 1.00 89.12 99 ALA A O 1
ATOM 823 N N . TYR A 1 100 ? 22.874 -3.702 -25.320 1.00 88.56 100 TYR A N 1
ATOM 824 C CA . TYR A 1 100 ? 21.486 -3.929 -24.901 1.00 88.56 100 TYR A CA 1
ATOM 825 C C . TYR A 1 100 ? 21.353 -4.268 -23.423 1.00 88.56 100 TYR A C 1
ATOM 827 O O . TYR A 1 100 ? 20.470 -3.744 -22.761 1.00 88.56 100 TYR A O 1
ATOM 835 N N . THR A 1 101 ? 22.174 -5.189 -22.924 1.00 86.75 101 THR A N 1
ATOM 836 C CA . THR A 1 101 ? 21.915 -5.871 -21.645 1.00 86.75 101 THR A CA 1
ATOM 837 C C . THR A 1 101 ? 22.831 -5.421 -20.515 1.00 86.75 101 THR A C 1
ATOM 839 O O . THR A 1 101 ? 22.615 -5.808 -19.371 1.00 86.75 101 THR A O 1
ATOM 842 N N . GLY A 1 102 ? 23.873 -4.647 -20.826 1.00 86.50 102 GLY A N 1
ATOM 843 C CA . GLY A 1 102 ? 24.928 -4.288 -19.882 1.00 86.50 102 GLY A CA 1
ATOM 844 C C . GLY A 1 102 ? 25.877 -5.437 -19.527 1.00 86.50 102 GLY A C 1
ATOM 845 O O . GLY A 1 102 ? 26.806 -5.207 -18.763 1.00 86.50 102 GLY A O 1
ATOM 846 N N . ALA A 1 103 ? 25.685 -6.644 -20.078 1.00 86.31 103 ALA A N 1
ATOM 847 C CA . ALA A 1 103 ? 26.599 -7.766 -19.873 1.00 86.31 103 ALA A CA 1
ATOM 848 C C . ALA A 1 103 ? 28.011 -7.401 -20.348 1.00 86.31 103 ALA A C 1
ATOM 850 O O . ALA A 1 103 ? 28.165 -6.837 -21.429 1.00 86.31 103 ALA A O 1
ATOM 851 N N . GLU A 1 104 ? 29.024 -7.701 -19.540 1.00 87.44 104 GLU A N 1
ATOM 852 C CA . GLU A 1 104 ? 30.407 -7.340 -19.843 1.00 87.44 104 GLU A CA 1
ATOM 853 C C . GLU A 1 104 ? 30.867 -7.981 -21.169 1.00 87.44 104 GLU A C 1
ATOM 855 O O . GLU A 1 104 ? 30.682 -9.188 -21.360 1.00 87.44 104 GLU A O 1
ATOM 860 N N . PRO A 1 105 ? 31.419 -7.195 -22.114 1.00 90.94 105 PRO A N 1
ATOM 861 C CA . PRO A 1 105 ? 31.919 -7.739 -23.365 1.00 90.94 105 PRO A CA 1
ATOM 862 C C . PRO A 1 105 ? 33.279 -8.429 -23.167 1.00 90.94 105 PRO A C 1
ATOM 864 O O . PRO A 1 105 ? 33.908 -8.313 -22.122 1.00 90.94 105 PRO A O 1
ATOM 867 N N . GLU A 1 106 ? 33.783 -9.126 -24.187 1.00 92.56 106 GLU A N 1
ATOM 868 C CA . GLU A 1 106 ? 35.106 -9.768 -24.154 1.00 92.56 106 GLU A CA 1
ATOM 869 C C . GLU A 1 106 ? 36.246 -8.726 -24.111 1.00 92.56 106 GLU A C 1
ATOM 871 O O . GLU A 1 106 ? 36.840 -8.383 -25.139 1.00 92.56 106 GLU A O 1
ATOM 876 N N . ILE A 1 107 ? 36.576 -8.222 -22.919 1.00 92.56 107 ILE A N 1
ATOM 877 C CA . ILE A 1 107 ? 37.534 -7.121 -22.710 1.00 92.56 107 ILE A CA 1
ATOM 878 C C . ILE A 1 107 ? 38.908 -7.376 -23.347 1.00 92.56 107 ILE A C 1
ATOM 880 O O . ILE A 1 107 ? 39.380 -6.494 -24.071 1.00 92.56 107 ILE A O 1
ATOM 884 N N . PRO A 1 108 ? 39.532 -8.566 -23.224 1.00 94.44 108 PRO A N 1
ATOM 885 C CA . PRO A 1 108 ? 40.826 -8.823 -23.863 1.00 94.44 108 PRO A CA 1
ATOM 886 C C . PRO A 1 108 ? 40.761 -8.807 -25.400 1.00 94.44 108 PRO A C 1
ATOM 888 O O . PRO A 1 108 ? 41.726 -8.463 -26.090 1.00 94.44 108 PRO A O 1
ATOM 891 N N . ALA A 1 109 ? 39.627 -9.202 -25.984 1.00 93.44 109 ALA A N 1
ATOM 892 C CA . ALA A 1 109 ? 39.420 -9.134 -27.429 1.00 93.44 109 ALA A CA 1
ATOM 893 C C . ALA A 1 109 ? 39.148 -7.691 -27.881 1.00 93.44 109 ALA A C 1
ATOM 895 O O . ALA A 1 109 ? 39.704 -7.254 -28.892 1.00 93.44 109 ALA A O 1
ATOM 896 N N . LEU A 1 110 ? 38.372 -6.936 -27.100 1.00 94.06 110 LEU A N 1
ATOM 897 C CA . LEU A 1 110 ? 38.090 -5.525 -27.343 1.00 94.06 110 LEU A CA 1
ATOM 898 C C . LEU A 1 110 ? 39.361 -4.666 -27.274 1.00 94.06 110 LEU A C 1
ATOM 900 O O . LEU A 1 110 ? 39.602 -3.875 -28.184 1.00 94.06 110 LEU A O 1
ATOM 904 N N . ALA A 1 111 ? 40.207 -4.864 -26.262 1.00 93.88 111 ALA A N 1
ATOM 905 C CA . ALA A 1 111 ? 41.472 -4.146 -26.091 1.00 93.88 111 ALA A CA 1
ATOM 906 C C . ALA A 1 111 ? 42.412 -4.347 -27.289 1.00 93.88 111 ALA A C 1
ATOM 908 O O . ALA A 1 111 ? 42.918 -3.382 -27.866 1.00 93.88 111 ALA A O 1
ATOM 909 N N . ARG A 1 112 ? 42.558 -5.597 -27.755 1.00 94.88 112 ARG A N 1
ATOM 910 C CA . ARG A 1 112 ? 43.327 -5.918 -28.971 1.00 94.88 112 ARG A CA 1
ATOM 911 C C . ARG A 1 112 ? 42.751 -5.246 -30.215 1.00 94.88 112 ARG A C 1
ATOM 913 O O . ARG A 1 112 ? 43.507 -4.728 -31.035 1.00 94.88 112 ARG A O 1
ATOM 920 N N . ALA A 1 113 ? 41.428 -5.242 -30.355 1.00 92.88 113 ALA A N 1
ATOM 921 C CA . ALA A 1 113 ? 40.756 -4.643 -31.502 1.00 92.88 113 ALA A CA 1
ATOM 922 C C . ALA A 1 113 ? 40.863 -3.107 -31.524 1.00 92.88 113 ALA A C 1
ATOM 924 O O . ALA A 1 113 ? 40.991 -2.519 -32.598 1.00 92.88 113 ALA A O 1
ATOM 925 N N . LEU A 1 114 ? 40.843 -2.467 -30.351 1.00 92.06 114 LEU A N 1
ATOM 926 C CA . LEU A 1 114 ? 41.011 -1.021 -30.180 1.00 92.06 114 LEU A CA 1
ATOM 927 C C . LEU A 1 114 ? 42.482 -0.580 -30.114 1.00 92.06 114 LEU A C 1
ATOM 929 O O . LEU A 1 114 ? 42.755 0.611 -30.241 1.00 92.06 114 LEU A O 1
ATOM 933 N N . ARG A 1 115 ? 43.421 -1.526 -29.969 1.00 94.00 115 ARG A N 1
ATOM 934 C CA . ARG A 1 115 ? 44.863 -1.288 -29.777 1.00 94.00 115 ARG A CA 1
ATOM 935 C C . ARG A 1 115 ? 45.161 -0.443 -28.533 1.00 94.00 115 ARG A C 1
ATOM 937 O O . ARG A 1 115 ? 45.987 0.465 -28.583 1.00 94.00 115 ARG A O 1
ATOM 944 N N . CYS A 1 116 ? 44.488 -0.755 -27.432 1.00 94.38 116 CYS A N 1
ATOM 945 C CA . CYS A 1 116 ? 44.679 -0.122 -26.129 1.00 94.38 116 CYS A CA 1
ATOM 946 C C . CYS A 1 116 ? 44.902 -1.176 -25.032 1.00 94.38 116 CYS A C 1
ATOM 948 O O . CYS A 1 116 ? 44.869 -2.381 -25.298 1.00 94.38 116 CYS A O 1
ATOM 950 N N . SER A 1 117 ? 45.160 -0.732 -23.803 1.00 94.75 117 SER A N 1
ATOM 951 C CA . SER A 1 117 ? 45.214 -1.616 -22.633 1.00 94.75 117 SER A CA 1
ATOM 952 C C . SER A 1 117 ? 43.824 -2.146 -22.253 1.00 94.75 117 SER A C 1
ATOM 954 O O . SER A 1 117 ? 42.802 -1.537 -22.569 1.00 94.75 117 SER A O 1
ATOM 956 N N . GLU A 1 118 ? 43.764 -3.267 -21.527 1.00 93.25 118 GLU A N 1
ATOM 957 C CA . GLU A 1 118 ? 42.491 -3.805 -21.017 1.00 93.25 118 GLU A CA 1
ATOM 958 C C . GLU A 1 118 ? 41.784 -2.824 -20.073 1.00 93.25 118 GLU A C 1
ATOM 960 O O . GLU A 1 118 ? 40.568 -2.684 -20.144 1.00 93.25 118 GLU A O 1
ATOM 965 N N . ALA A 1 119 ? 42.535 -2.071 -19.264 1.00 90.44 119 ALA A N 1
ATOM 966 C CA . ALA A 1 119 ? 41.981 -1.032 -18.397 1.00 90.44 119 ALA A CA 1
ATOM 967 C C . ALA A 1 119 ? 41.332 0.116 -19.196 1.00 90.44 119 ALA A C 1
ATOM 969 O O . ALA A 1 119 ? 40.254 0.594 -18.839 1.00 90.44 119 ALA A O 1
ATOM 970 N N . GLU A 1 120 ? 41.947 0.543 -20.303 1.00 89.69 120 GLU A N 1
ATOM 971 C CA . GLU A 1 120 ? 41.362 1.551 -21.199 1.00 89.69 120 GLU A CA 1
ATOM 972 C C . GLU A 1 120 ? 40.134 1.007 -21.934 1.00 89.69 120 GLU A C 1
ATOM 974 O O . GLU A 1 120 ? 39.116 1.694 -22.024 1.00 89.69 120 GLU A O 1
ATOM 979 N N . ALA A 1 121 ? 40.193 -0.237 -22.421 1.00 89.69 121 ALA A N 1
ATOM 980 C CA . ALA A 1 121 ? 39.044 -0.903 -23.029 1.00 89.69 121 ALA A CA 1
ATOM 981 C C . ALA A 1 121 ? 37.869 -0.994 -22.043 1.00 89.69 121 ALA A C 1
ATOM 983 O O . ALA A 1 121 ? 36.748 -0.627 -22.401 1.00 89.69 121 ALA A O 1
ATOM 984 N N . GLN A 1 122 ? 38.141 -1.371 -20.790 1.00 88.62 122 GLN A N 1
ATOM 985 C CA . GLN A 1 122 ? 37.160 -1.405 -19.706 1.00 88.62 122 GLN A CA 1
ATOM 986 C C . GLN A 1 122 ? 36.559 -0.021 -19.442 1.00 88.62 122 GLN A C 1
ATOM 988 O O . GLN A 1 122 ? 35.344 0.118 -19.336 1.00 88.62 122 GLN A O 1
ATOM 993 N N . ALA A 1 123 ? 37.373 1.038 -19.427 1.00 86.69 123 ALA A N 1
ATOM 994 C CA . ALA A 1 123 ? 36.892 2.411 -19.252 1.00 86.69 123 ALA A CA 1
ATOM 995 C C . ALA A 1 123 ? 35.999 2.906 -20.414 1.00 86.69 123 ALA A C 1
ATOM 997 O O . ALA A 1 123 ? 35.205 3.845 -20.250 1.00 86.69 123 ALA A O 1
ATOM 998 N N . HIS A 1 124 ? 36.106 2.300 -21.601 1.00 85.12 124 HIS A N 1
ATOM 999 C CA . HIS A 1 124 ? 35.236 2.590 -22.746 1.00 85.12 124 HIS A CA 1
ATOM 1000 C C . HIS A 1 124 ? 33.890 1.854 -22.698 1.00 85.12 124 HIS A C 1
ATOM 1002 O O . HIS A 1 124 ? 32.937 2.300 -23.343 1.00 85.12 124 HIS A O 1
ATOM 1008 N N . VAL A 1 125 ? 33.791 0.792 -21.905 1.00 82.94 125 VAL A N 1
ATOM 1009 C CA . VAL A 1 125 ? 32.573 0.026 -21.641 1.00 82.94 125 VAL A CA 1
ATOM 1010 C C . VAL A 1 125 ? 31.919 0.613 -20.384 1.00 82.94 125 VAL A C 1
ATOM 1012 O O . VAL A 1 125 ? 32.304 0.315 -19.259 1.00 82.94 125 VAL A O 1
ATOM 1015 N N . ALA A 1 126 ? 30.951 1.516 -20.550 1.00 65.44 126 ALA A N 1
ATOM 1016 C CA . ALA A 1 126 ? 30.240 2.128 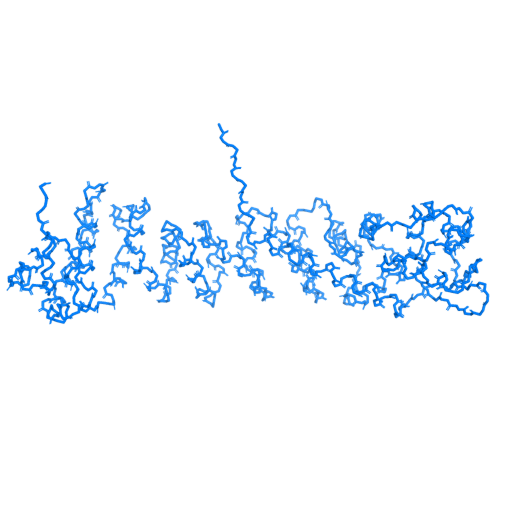-19.423 1.00 65.44 126 ALA A CA 1
ATOM 1017 C C . ALA A 1 126 ? 29.598 1.070 -18.496 1.00 65.44 126 ALA A C 1
ATOM 1019 O O . ALA A 1 126 ? 28.966 0.124 -18.975 1.00 65.44 126 ALA A O 1
ATOM 1020 N N . HIS A 1 127 ? 29.791 1.234 -17.181 1.00 65.12 127 HIS A N 1
ATOM 1021 C CA . HIS A 1 127 ? 29.462 0.215 -16.174 1.00 65.12 127 HIS A CA 1
ATOM 1022 C C . HIS A 1 127 ? 27.999 0.250 -15.716 1.00 65.12 127 HIS A C 1
ATOM 1024 O O . HIS A 1 127 ? 27.436 -0.802 -15.431 1.00 65.12 127 HIS A O 1
ATOM 1030 N N . ASP A 1 128 ? 27.364 1.427 -15.666 1.00 76.88 128 ASP A N 1
ATOM 1031 C CA . ASP A 1 128 ? 25.980 1.548 -15.196 1.00 76.88 128 ASP A CA 1
ATOM 1032 C C . ASP A 1 128 ? 25.015 1.767 -16.367 1.00 76.88 128 ASP A C 1
ATOM 1034 O O . ASP A 1 128 ? 24.808 2.879 -16.862 1.00 76.88 128 ASP A O 1
ATOM 1038 N N . LEU A 1 129 ? 24.392 0.666 -16.789 1.00 77.31 129 LEU A N 1
ATOM 1039 C CA . LEU A 1 129 ? 23.329 0.651 -17.788 1.00 77.31 129 LEU A CA 1
ATOM 1040 C C . LEU A 1 129 ? 22.201 1.633 -17.440 1.00 77.31 129 LEU A C 1
ATOM 1042 O O . LEU A 1 129 ? 21.729 2.354 -18.317 1.00 77.31 129 LEU A O 1
ATOM 1046 N N . ALA A 1 130 ? 21.796 1.704 -16.171 1.00 74.12 130 ALA A N 1
ATOM 1047 C CA . ALA A 1 130 ? 20.715 2.579 -15.740 1.00 74.12 130 ALA A CA 1
ATOM 1048 C C . ALA A 1 130 ? 21.121 4.058 -15.784 1.00 74.12 130 ALA A C 1
ATOM 1050 O O . ALA A 1 130 ? 20.269 4.911 -16.023 1.00 74.12 130 ALA A O 1
ATOM 1051 N N . GLN A 1 131 ? 22.392 4.390 -15.539 1.00 78.69 131 GLN A N 1
ATOM 1052 C CA . GLN A 1 131 ? 22.888 5.768 -15.646 1.00 78.69 131 GLN A CA 1
ATOM 1053 C C . GLN A 1 131 ? 22.884 6.259 -17.090 1.00 78.69 131 GLN A C 1
ATOM 1055 O O . GLN A 1 131 ? 22.405 7.360 -17.357 1.00 78.69 131 GLN A O 1
ATOM 1060 N N . ASP A 1 132 ? 23.374 5.439 -18.019 1.00 79.44 132 ASP A N 1
ATOM 1061 C CA . ASP A 1 132 ? 23.379 5.808 -19.430 1.00 79.44 132 ASP A CA 1
ATOM 1062 C C . ASP A 1 132 ? 21.934 6.005 -19.908 1.00 79.44 132 ASP A C 1
ATOM 1064 O O . ASP A 1 132 ? 21.577 7.055 -20.434 1.00 79.44 132 ASP A O 1
ATOM 1068 N N . TRP A 1 133 ? 21.037 5.059 -19.645 1.00 78.50 133 TRP A N 1
ATOM 1069 C CA . TRP A 1 133 ? 19.645 5.223 -20.055 1.00 78.50 133 TRP A CA 1
ATOM 1070 C C . TRP A 1 133 ? 18.943 6.434 -19.425 1.00 78.50 133 TRP A C 1
ATOM 1072 O O . TRP A 1 133 ? 18.129 7.066 -20.099 1.00 78.50 133 TRP A O 1
ATOM 1082 N N . ARG A 1 134 ? 19.278 6.800 -18.179 1.00 78.69 134 ARG A N 1
ATOM 1083 C CA . ARG A 1 134 ? 18.800 8.046 -17.555 1.00 78.69 134 ARG A CA 1
ATOM 1084 C C . ARG A 1 134 ? 19.262 9.272 -18.334 1.00 78.69 134 ARG A C 1
ATOM 1086 O O . ARG A 1 134 ? 18.424 10.075 -18.729 1.00 78.69 134 ARG A O 1
ATOM 1093 N N . ALA A 1 135 ? 20.554 9.360 -18.651 1.00 79.38 135 ALA A N 1
ATOM 1094 C CA . ALA A 1 135 ? 21.091 10.456 -19.457 1.00 79.38 135 ALA A CA 1
ATOM 1095 C C . ALA A 1 135 ? 20.442 10.524 -20.853 1.00 79.38 135 ALA A C 1
ATOM 1097 O O . ALA A 1 135 ? 20.193 11.610 -21.378 1.00 79.38 135 ALA A O 1
ATOM 1098 N N . TRP A 1 136 ? 20.124 9.373 -21.458 1.00 79.31 136 TRP A N 1
ATOM 1099 C CA . TRP A 1 136 ? 19.393 9.335 -22.726 1.00 79.31 136 TRP A CA 1
ATOM 1100 C C . TRP A 1 136 ? 17.963 9.865 -22.591 1.00 79.31 136 TRP A C 1
ATOM 1102 O O . TRP A 1 136 ? 17.552 10.680 -23.418 1.00 79.31 136 TRP A O 1
ATOM 1112 N N . ALA A 1 137 ? 17.223 9.419 -21.572 1.00 77.38 137 ALA A N 1
ATOM 1113 C CA . ALA A 1 137 ? 15.836 9.818 -21.335 1.00 77.38 137 ALA A CA 1
ATOM 1114 C C . ALA A 1 137 ? 15.721 11.311 -20.990 1.00 77.38 137 ALA A C 1
ATOM 1116 O O . ALA A 1 137 ? 14.808 11.983 -21.464 1.00 77.38 137 ALA A O 1
ATOM 1117 N N . GLU A 1 138 ? 16.680 11.852 -20.234 1.00 76.88 138 GLU A N 1
ATOM 1118 C CA . GLU A 1 138 ? 16.790 13.289 -19.955 1.00 76.88 138 GLU A CA 1
ATOM 1119 C C . GLU A 1 138 ? 17.026 14.108 -21.231 1.00 76.88 138 GLU A C 1
ATOM 1121 O O . GLU A 1 138 ? 16.417 15.162 -21.408 1.00 76.88 138 GLU A O 1
ATOM 1126 N N . ALA A 1 139 ? 17.866 13.610 -22.143 1.00 78.19 139 ALA A N 1
ATOM 1127 C CA . ALA A 1 139 ? 18.146 14.271 -23.416 1.00 78.19 139 ALA A CA 1
ATOM 1128 C C . ALA A 1 139 ? 17.011 14.129 -24.454 1.00 78.19 1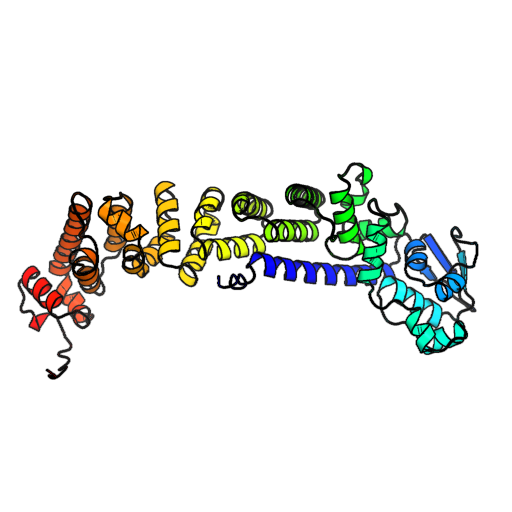39 ALA A C 1
ATOM 1130 O O . ALA A 1 139 ? 16.959 14.913 -25.402 1.00 78.19 139 ALA A O 1
ATOM 1131 N N . HIS A 1 140 ? 16.113 13.148 -24.296 1.00 75.12 140 HIS A N 1
ATOM 1132 C CA . HIS A 1 140 ? 15.048 12.829 -25.259 1.00 75.12 140 HIS A CA 1
ATOM 1133 C C . HIS A 1 140 ? 13.681 12.629 -24.573 1.00 75.12 140 HIS A C 1
ATOM 1135 O O . HIS A 1 140 ? 13.114 11.535 -24.636 1.00 75.12 140 HIS A O 1
ATOM 1141 N N . PRO A 1 141 ? 13.107 13.674 -23.949 1.00 66.69 141 PRO A N 1
ATOM 1142 C CA . PRO A 1 141 ? 11.874 13.557 -23.165 1.00 66.69 141 PRO A CA 1
ATOM 1143 C C . PRO A 1 141 ? 10.652 13.071 -23.941 1.00 66.69 141 PRO A C 1
ATOM 1145 O O . PRO A 1 141 ? 9.837 12.333 -23.401 1.00 66.69 141 PRO A O 1
ATOM 1148 N N . ALA A 1 142 ? 10.538 13.441 -25.217 1.00 65.44 142 ALA A N 1
ATOM 1149 C CA . ALA A 1 142 ? 9.453 12.997 -26.094 1.00 65.44 142 ALA A CA 1
ATOM 1150 C C . ALA A 1 142 ? 9.728 11.623 -26.747 1.00 65.44 142 ALA A C 1
ATOM 1152 O O . ALA A 1 142 ? 9.000 11.201 -27.645 1.00 65.44 142 ALA A O 1
ATOM 1153 N N . GLY A 1 143 ? 10.806 10.941 -26.341 1.00 65.00 143 GLY A N 1
ATOM 1154 C CA . GLY A 1 143 ? 11.396 9.825 -27.076 1.00 65.00 143 GLY A CA 1
ATOM 1155 C C . GLY A 1 143 ? 12.138 10.286 -28.339 1.00 65.00 143 GLY A C 1
ATOM 1156 O O . GLY A 1 143 ? 12.035 11.432 -28.772 1.00 65.00 143 GLY A O 1
ATOM 1157 N N . SER A 1 144 ? 12.910 9.387 -28.961 1.00 65.88 144 SER A N 1
ATOM 1158 C CA . SER A 1 144 ? 13.591 9.693 -30.232 1.00 65.88 144 SER A CA 1
ATOM 1159 C C . SER A 1 144 ? 12.692 9.532 -31.464 1.00 65.88 144 SER A C 1
ATOM 1161 O O . SER A 1 144 ? 13.151 9.760 -32.581 1.00 65.88 144 SER A O 1
ATOM 1163 N N . GLY A 1 145 ? 11.447 9.052 -31.299 1.00 68.31 145 GLY A N 1
ATOM 1164 C CA . GLY A 1 145 ? 10.575 8.611 -32.401 1.00 68.31 145 GLY A CA 1
ATOM 1165 C C . GLY A 1 145 ? 11.168 7.483 -33.266 1.00 68.31 145 GLY A C 1
ATOM 1166 O O . GLY A 1 145 ? 10.557 7.063 -34.249 1.00 68.31 145 GLY A O 1
ATOM 1167 N N . GLY A 1 146 ? 12.365 6.998 -32.920 1.00 79.50 146 GLY A N 1
ATOM 1168 C CA . GLY A 1 146 ? 13.155 6.064 -33.707 1.00 79.50 146 GLY A CA 1
ATOM 1169 C C . GLY A 1 146 ? 12.755 4.608 -33.500 1.00 79.50 146 GLY A C 1
ATOM 1170 O O . GLY A 1 146 ? 11.923 4.263 -32.657 1.00 79.50 146 GLY A O 1
ATOM 1171 N N . ALA A 1 147 ? 13.407 3.727 -34.257 1.00 85.94 147 ALA A N 1
ATOM 1172 C CA . ALA A 1 147 ? 13.165 2.286 -34.236 1.00 85.94 147 ALA A CA 1
ATOM 1173 C C . ALA A 1 147 ? 13.266 1.674 -32.830 1.00 85.94 147 ALA A C 1
ATOM 1175 O O . ALA A 1 147 ? 12.436 0.850 -32.453 1.00 85.94 147 ALA A O 1
ATOM 1176 N N . LEU A 1 148 ? 14.243 2.126 -32.035 1.00 85.50 148 LEU A N 1
ATOM 1177 C CA . LEU A 1 148 ? 14.425 1.692 -30.650 1.00 85.50 148 LEU A CA 1
ATOM 1178 C C . LEU A 1 148 ? 13.210 2.023 -29.781 1.00 85.50 148 LEU A C 1
ATOM 1180 O O . LEU A 1 148 ? 12.715 1.158 -29.066 1.00 85.50 148 LEU A O 1
ATOM 1184 N N . HIS A 1 149 ? 12.730 3.267 -29.837 1.00 85.75 149 HIS A N 1
ATOM 1185 C CA . HIS A 1 149 ? 11.568 3.690 -29.063 1.00 85.75 149 HIS A CA 1
ATOM 1186 C C . HIS A 1 149 ? 10.340 2.863 -29.454 1.00 85.75 149 HIS A C 1
ATOM 1188 O O . HIS A 1 149 ? 9.682 2.293 -28.589 1.00 85.75 149 HIS A O 1
ATOM 1194 N N . GLN A 1 150 ? 10.099 2.686 -30.757 1.00 87.00 150 GLN A N 1
ATOM 1195 C CA . GLN A 1 150 ? 9.003 1.842 -31.231 1.00 87.00 150 GLN A CA 1
ATOM 1196 C C . GLN A 1 150 ? 9.125 0.395 -30.747 1.00 87.00 150 GLN A C 1
ATOM 1198 O O . GLN A 1 150 ? 8.110 -0.200 -30.391 1.00 87.00 150 GLN A O 1
ATOM 1203 N N . ALA A 1 151 ? 10.329 -0.179 -30.736 1.00 89.38 151 ALA A N 1
ATOM 1204 C CA . ALA A 1 151 ? 10.576 -1.530 -30.244 1.00 89.38 151 ALA A CA 1
ATOM 1205 C C . ALA A 1 151 ? 10.299 -1.657 -28.737 1.00 89.38 151 ALA A C 1
ATOM 1207 O O . ALA A 1 151 ? 9.614 -2.591 -28.328 1.00 89.38 151 ALA A O 1
ATOM 1208 N N . VAL A 1 152 ? 10.767 -0.699 -27.928 1.00 89.06 152 VAL A N 1
ATOM 1209 C CA . VAL A 1 152 ? 10.527 -0.663 -26.473 1.00 89.06 152 VAL A CA 1
ATOM 1210 C C . VAL A 1 152 ? 9.036 -0.504 -26.170 1.00 89.06 152 VAL A C 1
ATOM 1212 O O . VAL A 1 152 ? 8.494 -1.278 -25.385 1.00 89.06 152 VAL A O 1
ATOM 1215 N N . VAL A 1 153 ? 8.350 0.439 -26.824 1.00 88.50 153 VAL A N 1
ATOM 1216 C CA . VAL A 1 153 ? 6.903 0.646 -26.645 1.00 88.50 153 VAL A CA 1
ATOM 1217 C C . VAL A 1 153 ? 6.123 -0.600 -27.062 1.00 88.50 153 VAL A C 1
ATOM 1219 O O . VAL A 1 153 ? 5.291 -1.076 -26.299 1.00 88.50 153 VAL A O 1
ATOM 1222 N N . SER A 1 154 ? 6.448 -1.195 -28.216 1.00 89.12 154 SER A N 1
ATOM 1223 C CA . SER A 1 154 ? 5.770 -2.414 -28.695 1.00 89.12 154 SER A CA 1
ATOM 1224 C C . SER A 1 154 ? 5.966 -3.610 -27.762 1.00 89.12 154 SER A C 1
ATOM 1226 O O . SER A 1 154 ? 5.161 -4.532 -27.795 1.00 89.12 154 SER A O 1
ATOM 1228 N N . LEU A 1 155 ? 7.041 -3.624 -26.971 1.00 90.19 155 LEU A N 1
ATOM 1229 C CA . LEU A 1 155 ? 7.301 -4.686 -26.007 1.00 90.19 155 LEU A CA 1
ATOM 1230 C C . LEU A 1 155 ? 6.580 -4.439 -24.677 1.00 90.19 155 LEU A C 1
ATOM 1232 O O . LEU A 1 155 ? 5.951 -5.353 -24.156 1.00 90.19 155 LEU A O 1
ATOM 1236 N N . ARG A 1 156 ? 6.673 -3.222 -24.127 1.00 89.06 156 ARG A N 1
ATOM 1237 C CA . ARG A 1 156 ? 6.235 -2.932 -22.749 1.00 89.06 156 ARG A CA 1
ATOM 1238 C C . ARG A 1 156 ? 4.805 -2.422 -22.647 1.00 89.06 156 ARG A C 1
ATOM 1240 O O . ARG A 1 156 ? 4.127 -2.696 -21.665 1.00 89.06 156 ARG A O 1
ATOM 1247 N N . CYS A 1 157 ? 4.350 -1.666 -23.640 1.00 87.69 157 CYS A N 1
ATOM 1248 C CA . CYS A 1 157 ? 2.999 -1.121 -23.668 1.00 87.69 157 CYS A CA 1
ATOM 1249 C C . CYS A 1 157 ? 2.570 -0.822 -25.115 1.00 87.69 157 CYS A C 1
ATOM 1251 O O . CYS A 1 157 ? 2.631 0.327 -25.562 1.00 87.69 157 CYS A O 1
ATOM 1253 N N . PRO A 1 158 ? 2.122 -1.844 -25.869 1.00 85.94 158 PRO A N 1
ATOM 1254 C CA . PRO A 1 158 ? 1.718 -1.679 -27.267 1.00 85.94 158 PRO A CA 1
ATOM 1255 C C . PRO A 1 158 ? 0.642 -0.605 -27.469 1.00 85.94 158 PRO A C 1
ATOM 1257 O O . PRO A 1 158 ? 0.639 0.083 -28.485 1.00 85.94 158 PRO A O 1
ATOM 1260 N N . ALA A 1 159 ? -0.246 -0.429 -26.486 1.00 84.56 159 ALA A N 1
ATOM 1261 C CA . ALA A 1 159 ? -1.322 0.556 -26.528 1.00 84.56 159 ALA A CA 1
ATOM 1262 C C . ALA A 1 159 ? -0.817 2.012 -26.603 1.00 84.56 159 ALA A C 1
ATOM 1264 O O . ALA A 1 159 ? -1.520 2.874 -27.123 1.00 84.56 159 ALA A O 1
ATOM 1265 N N . LEU A 1 160 ? 0.414 2.291 -26.152 1.00 81.25 160 LEU A N 1
ATOM 1266 C CA . LEU A 1 160 ? 1.025 3.621 -26.251 1.00 81.25 160 LEU A CA 1
ATOM 1267 C C . LEU A 1 160 ? 1.546 3.964 -27.660 1.00 81.25 160 LEU A C 1
ATOM 1269 O O . LEU A 1 160 ? 1.960 5.102 -27.889 1.00 81.25 160 LEU A O 1
ATOM 1273 N N . CYS A 1 161 ? 1.535 3.027 -28.618 1.00 77.31 161 CYS A N 1
ATOM 1274 C CA . CYS A 1 161 ? 1.917 3.317 -30.007 1.00 77.31 161 CYS A CA 1
ATOM 1275 C C . CYS A 1 161 ? 0.958 4.293 -30.709 1.00 77.31 161 CYS A C 1
ATOM 1277 O O . CYS A 1 161 ? 1.382 4.985 -31.631 1.00 77.31 161 CYS A O 1
ATOM 1279 N N . GLU A 1 162 ? -0.299 4.365 -30.269 1.00 70.50 162 GLU A N 1
ATOM 1280 C CA . GLU A 1 162 ? -1.360 5.157 -30.908 1.00 70.50 162 GLU A CA 1
ATOM 1281 C C . GLU A 1 162 ? -1.480 6.586 -30.344 1.00 70.50 162 GLU A C 1
ATOM 1283 O O . GLU A 1 162 ? -2.327 7.366 -30.783 1.00 70.50 162 GLU A O 1
ATOM 1288 N N . LEU A 1 163 ? -0.647 6.957 -29.364 1.00 68.44 163 LEU A N 1
ATOM 1289 C CA . LEU A 1 163 ? -0.748 8.248 -28.688 1.00 68.44 163 LEU A CA 1
ATOM 1290 C C . LEU A 1 163 ? 0.233 9.281 -29.259 1.00 68.44 163 LEU A C 1
ATOM 1292 O O . LEU A 1 163 ? 1.428 8.998 -29.363 1.00 68.44 163 LEU A O 1
ATOM 1296 N N . PRO A 1 164 ? -0.195 10.524 -29.540 1.00 66.50 164 PRO A N 1
ATOM 1297 C CA . PRO A 1 164 ? 0.739 11.610 -29.801 1.00 66.50 164 PRO A CA 1
ATOM 1298 C C . PRO A 1 164 ? 1.391 12.078 -28.488 1.00 66.50 164 PRO A C 1
ATOM 1300 O O . PRO A 1 164 ? 0.937 13.025 -27.862 1.00 66.50 164 PRO A O 1
ATOM 1303 N N . TRP A 1 165 ? 2.492 11.437 -28.085 1.00 67.69 165 TRP A N 1
ATOM 1304 C CA . TRP A 1 165 ? 3.307 11.734 -26.887 1.00 67.69 165 TRP A CA 1
ATOM 1305 C C . TRP A 1 165 ? 3.538 13.227 -26.616 1.00 67.69 165 TRP A C 1
ATOM 1307 O O . TRP A 1 165 ? 3.567 13.667 -25.469 1.00 67.69 165 TRP A O 1
ATOM 1317 N N . ILE A 1 166 ? 3.655 14.011 -27.688 1.00 67.69 166 ILE A N 1
ATOM 1318 C CA . ILE A 1 166 ? 3.873 15.457 -27.663 1.00 67.69 166 ILE A CA 1
ATOM 1319 C C . ILE A 1 166 ? 2.728 16.251 -27.014 1.00 67.69 166 ILE A C 1
ATOM 1321 O O . ILE A 1 166 ? 2.936 17.396 -26.622 1.00 67.69 166 ILE A O 1
ATOM 1325 N N . THR A 1 167 ? 1.527 15.675 -26.894 1.00 74.00 167 THR A N 1
ATOM 1326 C CA . THR A 1 167 ? 0.371 16.352 -26.287 1.00 74.00 167 THR A CA 1
ATOM 1327 C C . THR A 1 167 ? 0.346 16.242 -24.766 1.00 74.00 167 THR A C 1
ATOM 1329 O O . THR A 1 167 ? -0.477 16.894 -24.128 1.00 74.00 167 THR A O 1
ATOM 1332 N N . LEU A 1 168 ? 1.209 15.413 -24.172 1.00 74.38 168 LEU A N 1
ATOM 1333 C CA . LEU A 1 168 ? 1.310 15.284 -22.720 1.00 74.38 168 LEU A CA 1
ATOM 1334 C C . LEU A 1 168 ? 2.104 16.451 -22.122 1.00 74.38 168 LEU A C 1
ATOM 1336 O O . LEU A 1 168 ? 3.002 16.973 -22.785 1.00 74.38 168 LEU A O 1
ATOM 1340 N N . PRO A 1 169 ? 1.842 16.845 -20.864 1.00 81.50 169 PRO A N 1
ATOM 1341 C CA . PRO A 1 169 ? 2.720 17.762 -20.149 1.00 81.50 169 PRO A CA 1
ATOM 1342 C C . PRO A 1 169 ? 4.164 17.252 -20.158 1.00 81.50 169 PRO A C 1
ATOM 1344 O O . PRO A 1 169 ? 4.402 16.052 -20.022 1.00 81.50 169 PRO A O 1
ATOM 1347 N N . ILE A 1 170 ? 5.134 18.160 -20.286 1.00 81.25 170 ILE A N 1
ATOM 1348 C CA . ILE A 1 170 ? 6.562 17.812 -20.394 1.00 81.25 170 ILE A CA 1
ATOM 1349 C C . ILE A 1 170 ? 7.001 16.912 -19.228 1.00 81.25 170 ILE A C 1
ATOM 1351 O O . ILE A 1 170 ? 7.645 15.891 -19.449 1.00 81.25 170 ILE A O 1
ATOM 1355 N N . ALA A 1 171 ? 6.580 17.228 -18.001 1.00 78.75 171 ALA A N 1
ATOM 1356 C CA . ALA A 1 171 ? 6.848 16.418 -16.812 1.00 78.75 171 ALA A CA 1
ATOM 1357 C C . ALA A 1 171 ? 6.365 14.961 -16.968 1.00 78.75 171 ALA A C 1
ATOM 1359 O O . ALA A 1 171 ? 7.113 14.019 -16.707 1.00 78.75 171 ALA A O 1
ATOM 1360 N N . THR A 1 172 ? 5.150 14.762 -17.483 1.00 82.56 172 THR A N 1
ATOM 1361 C CA . THR A 1 172 ? 4.596 13.436 -17.788 1.00 82.56 172 THR A CA 1
ATOM 1362 C C . THR A 1 172 ? 5.395 12.731 -18.884 1.00 82.56 172 THR A C 1
ATOM 1364 O O . THR A 1 172 ? 5.702 11.551 -18.734 1.00 82.56 172 THR A O 1
ATOM 1367 N N . GLN A 1 173 ? 5.795 13.439 -19.948 1.00 83.62 173 GLN A N 1
ATOM 1368 C CA . GLN A 1 173 ? 6.638 12.866 -21.008 1.00 83.62 173 GLN A CA 1
ATOM 1369 C C . GLN A 1 173 ? 7.951 12.317 -20.433 1.00 83.62 173 GLN A C 1
ATOM 1371 O O . GLN A 1 173 ? 8.287 11.160 -20.678 1.00 83.62 173 GLN A O 1
ATOM 1376 N N . HIS A 1 174 ? 8.636 13.097 -19.587 1.00 83.19 174 HIS A N 1
ATOM 1377 C CA . HIS A 1 174 ? 9.858 12.659 -18.908 1.00 83.19 174 HIS A CA 1
ATOM 1378 C C . HIS A 1 174 ? 9.636 11.409 -18.050 1.00 83.19 174 HIS A C 1
ATOM 1380 O O . HIS A 1 174 ? 10.459 10.495 -18.091 1.00 83.19 174 HIS A O 1
ATOM 1386 N N . GLN A 1 175 ? 8.534 11.340 -17.294 1.00 87.81 175 GLN A N 1
ATOM 1387 C CA . GLN A 1 175 ? 8.239 10.171 -16.462 1.00 87.81 175 GLN A CA 1
ATOM 1388 C C . GLN A 1 175 ? 7.996 8.922 -17.302 1.00 87.81 175 GLN A C 1
ATOM 1390 O O . GLN A 1 175 ? 8.600 7.884 -17.038 1.00 87.81 175 GLN A O 1
ATOM 1395 N N . VAL A 1 176 ? 7.175 9.010 -18.348 1.00 87.88 176 VAL A N 1
ATOM 1396 C CA . VAL A 1 176 ? 6.890 7.849 -19.198 1.00 87.88 176 VAL A CA 1
ATOM 1397 C C . VAL A 1 176 ? 8.133 7.429 -19.994 1.00 87.88 176 VAL A C 1
ATOM 1399 O O . VAL A 1 176 ? 8.424 6.235 -20.085 1.00 87.88 176 VAL A O 1
ATOM 1402 N N . ALA A 1 177 ? 8.921 8.380 -20.505 1.00 85.12 177 ALA A N 1
ATOM 1403 C CA . ALA A 1 177 ? 10.200 8.086 -21.151 1.00 85.12 177 ALA A CA 1
ATOM 1404 C C . ALA A 1 177 ? 11.167 7.395 -20.178 1.00 85.12 177 ALA A C 1
ATOM 1406 O O . ALA A 1 177 ? 11.760 6.370 -20.518 1.00 85.12 177 ALA A O 1
ATOM 1407 N N . SER A 1 178 ? 11.282 7.892 -18.946 1.00 87.88 178 SER A N 1
ATOM 1408 C CA . SER A 1 178 ? 12.108 7.260 -17.916 1.00 87.88 178 SER A CA 1
ATOM 1409 C C . SER A 1 178 ? 11.622 5.851 -17.585 1.00 87.88 178 SER A C 1
ATOM 1411 O O . SER A 1 178 ? 12.435 4.926 -17.539 1.00 87.88 178 SER A O 1
ATOM 1413 N N . LEU A 1 179 ? 10.312 5.650 -17.430 1.00 90.62 179 LEU A N 1
ATOM 1414 C CA . LEU A 1 179 ? 9.730 4.337 -17.164 1.00 90.62 179 LEU A CA 1
ATOM 1415 C C . LEU A 1 179 ? 10.078 3.356 -18.278 1.00 90.62 179 LEU A C 1
ATOM 1417 O O . LEU A 1 179 ? 10.597 2.283 -17.979 1.00 90.62 179 LEU A O 1
ATOM 1421 N N . LEU A 1 180 ? 9.863 3.731 -19.544 1.00 88.50 180 LEU A N 1
ATOM 1422 C CA . LEU A 1 180 ? 10.177 2.909 -20.717 1.00 88.50 180 LEU A CA 1
ATOM 1423 C C . LEU A 1 180 ? 11.659 2.548 -20.802 1.00 88.50 180 LEU A C 1
ATOM 1425 O O . LEU A 1 180 ? 11.993 1.388 -21.052 1.00 88.50 180 LEU A O 1
ATOM 1429 N N . HIS A 1 181 ? 12.525 3.543 -20.625 1.00 85.25 181 HIS A N 1
ATOM 1430 C CA . HIS A 1 181 ? 13.921 3.456 -21.029 1.00 85.25 181 HIS A CA 1
ATOM 1431 C C . HIS A 1 181 ? 14.887 3.175 -19.889 1.00 85.25 181 HIS A C 1
ATOM 1433 O O . HIS A 1 181 ? 15.976 2.716 -20.181 1.00 85.25 181 HIS A O 1
ATOM 1439 N N . THR A 1 182 ? 14.518 3.402 -18.629 1.00 84.50 182 THR A N 1
ATOM 1440 C CA . THR A 1 182 ? 15.417 3.229 -17.470 1.00 84.50 182 THR A CA 1
ATOM 1441 C C . THR A 1 182 ? 14.910 2.210 -16.451 1.00 84.50 182 THR A C 1
ATOM 1443 O O . THR A 1 182 ? 15.639 1.857 -15.524 1.00 84.50 182 THR A O 1
ATOM 1446 N N . GLY A 1 183 ? 13.658 1.756 -16.588 1.00 85.88 183 GLY A N 1
ATOM 1447 C CA . GLY A 1 183 ? 13.027 0.890 -15.594 1.00 85.88 183 GLY A CA 1
ATOM 1448 C C . GLY A 1 183 ? 12.769 1.600 -14.262 1.00 85.88 183 GLY A C 1
ATOM 1449 O O . GLY A 1 183 ? 12.802 0.958 -13.215 1.00 85.88 183 GLY A O 1
ATOM 1450 N N . GLY A 1 184 ? 12.549 2.917 -14.276 1.00 88.38 184 GLY A N 1
ATOM 1451 C CA . GLY A 1 184 ? 12.277 3.703 -13.074 1.00 88.38 184 GLY A CA 1
ATOM 1452 C C . GLY A 1 184 ? 11.744 5.102 -13.375 1.00 88.38 184 GLY A C 1
ATOM 1453 O O . GLY A 1 184 ? 11.652 5.517 -14.531 1.00 88.38 184 GLY A O 1
ATOM 1454 N N . LEU A 1 185 ? 11.382 5.826 -12.318 1.00 88.19 185 LEU A N 1
ATOM 1455 C CA . LEU A 1 185 ? 10.871 7.195 -12.408 1.00 88.19 185 LEU A CA 1
ATOM 1456 C C . LEU A 1 185 ? 12.000 8.205 -12.624 1.00 88.19 185 LEU A C 1
ATOM 1458 O O . LEU A 1 185 ? 13.121 8.012 -12.148 1.00 88.19 185 LEU A O 1
ATOM 1462 N N . ALA A 1 186 ? 11.689 9.292 -13.327 1.00 83.69 186 ALA A N 1
ATOM 1463 C CA . ALA A 1 186 ? 12.636 10.376 -13.542 1.00 83.69 186 ALA A CA 1
ATOM 1464 C C . ALA A 1 186 ? 12.807 11.181 -12.248 1.00 83.69 186 ALA A C 1
ATOM 1466 O O . ALA A 1 186 ? 11.828 11.460 -11.554 1.00 83.69 186 ALA A O 1
ATOM 1467 N N . SER A 1 187 ? 14.026 11.650 -11.973 1.00 75.00 187 SER A N 1
ATOM 1468 C CA . SER A 1 187 ? 14.344 12.518 -10.827 1.00 75.00 187 SER A CA 1
ATOM 1469 C C . SER A 1 187 ? 13.849 13.964 -10.980 1.00 75.00 187 SER A C 1
ATOM 1471 O O . SER A 1 187 ? 14.265 14.847 -10.236 1.00 75.00 187 SER A O 1
ATOM 1473 N N . THR A 1 188 ? 13.001 14.240 -11.970 1.00 69.00 188 THR A N 1
ATOM 1474 C CA . THR A 1 188 ? 12.415 15.565 -12.195 1.00 69.00 188 THR A CA 1
ATOM 1475 C C . THR A 1 188 ? 11.505 15.968 -11.034 1.00 69.00 188 THR A C 1
ATOM 1477 O O . THR A 1 188 ? 10.796 15.114 -10.503 1.00 69.00 188 THR A O 1
ATOM 1480 N N . ASN A 1 189 ? 11.440 17.267 -10.723 1.00 68.25 189 ASN A N 1
ATOM 1481 C CA . ASN A 1 189 ? 10.502 17.854 -9.755 1.00 68.25 189 ASN A CA 1
ATOM 1482 C C . ASN A 1 189 ? 9.051 17.810 -10.279 1.00 68.25 189 ASN A C 1
ATOM 1484 O O . ASN A 1 189 ? 8.460 18.849 -10.561 1.00 68.25 189 ASN A O 1
ATOM 1488 N N . CYS A 1 190 ? 8.490 16.616 -10.467 1.00 77.44 190 CYS A N 1
ATOM 1489 C CA . CYS A 1 190 ? 7.069 16.458 -10.745 1.00 77.44 190 CYS A CA 1
ATOM 1490 C C . CYS A 1 190 ? 6.282 16.773 -9.478 1.00 77.44 190 CYS A C 1
ATOM 1492 O O . CYS A 1 190 ? 6.573 16.256 -8.398 1.00 77.44 190 CYS A O 1
ATOM 1494 N N . THR A 1 191 ? 5.258 17.600 -9.614 1.00 86.31 191 THR A N 1
ATOM 1495 C CA . THR A 1 191 ? 4.267 17.781 -8.562 1.00 86.31 191 THR A CA 1
ATOM 1496 C C . THR A 1 191 ? 3.423 16.511 -8.426 1.00 86.31 191 THR A C 1
ATOM 1498 O O . THR A 1 191 ? 3.234 15.751 -9.377 1.00 86.31 191 THR A O 1
ATOM 1501 N N . ILE A 1 192 ? 2.867 16.279 -7.238 1.00 86.38 192 ILE A N 1
ATOM 1502 C CA . ILE A 1 192 ? 1.975 15.139 -6.991 1.00 86.38 192 ILE A CA 1
ATOM 1503 C C . ILE A 1 192 ? 0.807 15.069 -7.998 1.00 86.38 192 ILE A C 1
ATOM 1505 O O . ILE A 1 192 ? 0.569 13.985 -8.530 1.00 86.38 192 ILE A O 1
ATOM 1509 N N . PRO A 1 193 ? 0.101 16.172 -8.330 1.00 87.12 193 PRO A N 1
ATOM 1510 C CA . PRO A 1 193 ? -0.949 16.134 -9.348 1.00 87.12 193 PRO A CA 1
ATOM 1511 C C . PRO A 1 193 ? -0.462 15.662 -10.725 1.00 87.12 193 PRO A C 1
ATOM 1513 O O . PRO A 1 193 ? -1.186 14.943 -11.407 1.00 87.12 193 PRO A O 1
ATOM 1516 N N . GLU A 1 194 ? 0.760 16.020 -11.129 1.00 87.12 194 GLU A N 1
ATOM 1517 C CA . GLU A 1 194 ? 1.339 15.569 -12.404 1.00 87.12 194 GLU A CA 1
ATOM 1518 C C . GLU A 1 194 ? 1.661 14.073 -12.389 1.00 87.12 194 GLU A C 1
ATOM 1520 O O . GLU A 1 194 ? 1.431 13.386 -13.387 1.00 87.12 194 GLU A O 1
ATOM 1525 N N . LEU A 1 195 ? 2.150 13.550 -11.258 1.00 88.38 195 LEU A N 1
ATOM 1526 C CA . LEU A 1 195 ? 2.355 12.111 -11.081 1.00 88.38 195 LEU A CA 1
ATOM 1527 C C . LEU A 1 195 ? 1.021 11.358 -11.145 1.00 88.38 195 LEU A C 1
ATOM 1529 O O . LEU A 1 195 ? 0.910 10.371 -11.863 1.00 88.38 195 LEU A O 1
ATOM 1533 N N . LEU A 1 196 ? -0.016 11.851 -10.471 1.00 88.69 196 LEU A N 1
ATOM 1534 C CA . LEU A 1 196 ? -1.342 11.229 -10.500 1.00 88.69 196 LEU A CA 1
ATOM 1535 C C . LEU A 1 196 ? -1.956 11.228 -11.906 1.00 88.69 196 LEU A C 1
ATOM 1537 O O . LEU A 1 196 ? -2.466 10.200 -12.347 1.00 88.69 196 LEU A O 1
ATOM 1541 N N . ALA A 1 197 ? -1.839 12.339 -12.640 1.00 88.19 197 ALA A N 1
ATOM 1542 C CA . ALA A 1 197 ? -2.275 12.412 -14.034 1.00 88.19 197 ALA A CA 1
ATOM 1543 C C . ALA A 1 197 ? -1.499 11.433 -14.934 1.00 88.19 197 ALA A C 1
ATOM 1545 O O . ALA A 1 197 ? -2.077 10.814 -15.827 1.00 88.19 197 ALA A O 1
ATOM 1546 N N . CYS A 1 198 ? -0.198 11.253 -14.679 1.00 89.81 198 CYS A N 1
ATOM 1547 C CA . CYS A 1 198 ? 0.619 10.243 -15.350 1.00 89.81 198 CYS A CA 1
ATOM 1548 C C . CYS A 1 198 ? 0.128 8.819 -15.038 1.00 89.81 198 CYS A C 1
ATOM 1550 O O . CYS A 1 198 ? -0.037 8.016 -15.954 1.00 89.81 198 CYS A O 1
ATOM 1552 N N . ALA A 1 199 ? -0.162 8.506 -13.774 1.00 91.31 199 ALA A N 1
ATOM 1553 C CA . ALA A 1 199 ? -0.678 7.197 -13.379 1.00 91.31 199 ALA A CA 1
ATOM 1554 C C . ALA A 1 199 ? -2.043 6.893 -14.020 1.00 91.31 199 ALA A C 1
ATOM 1556 O O . ALA A 1 199 ? -2.228 5.805 -14.561 1.00 91.31 199 ALA A O 1
ATOM 1557 N N . ASP A 1 200 ? -2.971 7.856 -14.037 1.00 89.25 200 ASP A N 1
ATOM 1558 C CA . ASP A 1 200 ? -4.277 7.707 -14.703 1.00 89.25 200 ASP A CA 1
ATOM 1559 C C . ASP A 1 200 ? -4.141 7.401 -16.189 1.00 89.25 200 ASP A C 1
ATOM 1561 O O . ASP A 1 200 ? -4.808 6.506 -16.716 1.00 89.25 200 ASP A O 1
ATOM 1565 N N . LEU A 1 201 ? -3.228 8.107 -16.853 1.00 88.62 201 LEU A N 1
ATOM 1566 C CA . LEU A 1 201 ? -2.895 7.838 -18.237 1.00 88.62 201 LEU A CA 1
ATOM 1567 C C . LEU A 1 201 ? -2.389 6.400 -18.412 1.00 88.62 201 LEU A C 1
ATOM 1569 O O . LEU A 1 201 ? -2.877 5.673 -19.273 1.00 88.62 201 LEU A O 1
ATOM 1573 N N . LEU A 1 202 ? -1.445 5.961 -17.582 1.00 91.12 202 LEU A N 1
ATOM 1574 C CA . LEU A 1 202 ? -0.863 4.621 -17.675 1.00 91.12 202 LEU A CA 1
ATOM 1575 C C . LEU A 1 202 ? -1.898 3.511 -17.428 1.00 91.12 202 LEU A C 1
ATOM 1577 O O . LEU A 1 202 ? -1.875 2.506 -18.142 1.00 91.12 202 LEU A O 1
ATOM 1581 N N . TYR A 1 203 ? -2.841 3.697 -16.496 1.00 91.19 203 TYR A N 1
ATOM 1582 C CA . TYR A 1 203 ? -3.968 2.771 -16.329 1.00 91.19 203 TYR A CA 1
ATOM 1583 C C . TYR A 1 203 ? -4.870 2.732 -17.561 1.00 91.19 203 TYR A C 1
ATOM 1585 O O . TYR A 1 203 ? -5.250 1.644 -17.991 1.00 91.19 203 TYR A O 1
ATOM 1593 N N . ALA A 1 204 ? -5.177 3.886 -18.162 1.00 88.94 204 ALA A N 1
ATOM 1594 C CA . ALA A 1 204 ? -5.995 3.953 -19.374 1.00 88.94 204 ALA A CA 1
ATOM 1595 C C . ALA A 1 204 ? -5.355 3.203 -20.558 1.00 88.94 204 ALA A C 1
ATOM 1597 O O . ALA A 1 204 ? -6.068 2.629 -21.380 1.00 88.94 204 ALA A O 1
ATOM 1598 N N . PHE A 1 205 ? -4.019 3.139 -20.610 1.00 88.19 205 PHE A N 1
ATOM 1599 C CA . PHE A 1 205 ? -3.265 2.348 -21.595 1.00 88.19 205 PHE A CA 1
ATOM 1600 C C . PHE A 1 205 ? -3.006 0.895 -21.177 1.00 88.19 205 PHE A C 1
ATOM 1602 O O . PHE A 1 205 ? -2.302 0.167 -21.877 1.00 88.19 205 PHE A O 1
ATOM 1609 N N . GLY A 1 206 ? -3.565 0.447 -20.052 1.00 89.19 206 GLY A N 1
ATOM 1610 C CA . GLY A 1 206 ? -3.405 -0.920 -19.562 1.00 89.19 206 GLY A CA 1
ATOM 1611 C C . GLY A 1 206 ? -2.002 -1.238 -19.036 1.00 89.19 206 GLY A C 1
ATOM 1612 O O . GLY A 1 206 ? -1.679 -2.410 -18.852 1.00 89.19 206 GLY A O 1
ATOM 1613 N N . TRP A 1 207 ? -1.161 -0.233 -18.764 1.00 91.69 207 TRP A N 1
ATOM 1614 C CA . TRP A 1 207 ? 0.174 -0.431 -18.193 1.00 91.69 207 TRP A CA 1
ATOM 1615 C C . TRP A 1 207 ? 0.150 -0.327 -16.663 1.00 91.69 207 TRP A C 1
ATOM 1617 O O . TRP A 1 207 ? 0.795 0.528 -16.051 1.00 91.69 207 TRP A O 1
ATOM 1627 N N . SER A 1 208 ? -0.619 -1.220 -16.039 1.00 91.69 208 SER A N 1
ATOM 1628 C CA . SER A 1 208 ? -0.930 -1.185 -14.604 1.00 91.69 208 SER A CA 1
ATOM 1629 C C . SER A 1 208 ? 0.307 -1.180 -13.705 1.00 91.69 208 SER A C 1
ATOM 1631 O O . SER A 1 208 ? 0.354 -0.404 -12.761 1.00 91.69 208 SER A O 1
ATOM 1633 N N . GLN A 1 209 ? 1.339 -1.969 -14.016 1.00 92.88 209 GLN A N 1
ATOM 1634 C CA . GLN A 1 209 ? 2.579 -2.011 -13.226 1.00 92.88 209 GLN A CA 1
ATOM 1635 C C . GLN A 1 209 ? 3.290 -0.649 -13.164 1.00 92.88 209 GLN A C 1
ATOM 1637 O O . GLN A 1 209 ? 3.775 -0.241 -12.109 1.00 92.88 209 GLN A O 1
ATOM 1642 N N . ALA A 1 210 ? 3.340 0.073 -14.289 1.00 93.56 210 ALA A N 1
ATOM 1643 C CA . ALA A 1 210 ? 3.938 1.402 -14.344 1.00 93.56 210 ALA A CA 1
ATOM 1644 C C . ALA A 1 210 ? 3.069 2.425 -13.600 1.00 93.56 210 ALA A C 1
ATOM 1646 O O . ALA A 1 210 ? 3.589 3.228 -12.828 1.00 93.56 210 ALA A O 1
ATOM 1647 N N . ALA A 1 211 ? 1.746 2.358 -13.783 1.00 93.19 211 ALA A N 1
ATOM 1648 C CA . ALA A 1 211 ? 0.795 3.217 -13.083 1.00 93.19 211 ALA A CA 1
ATOM 1649 C C . ALA A 1 211 ? 0.891 3.055 -11.555 1.00 93.19 211 ALA A C 1
ATOM 1651 O O . ALA A 1 211 ? 1.012 4.037 -10.829 1.00 93.19 211 ALA A O 1
ATOM 1652 N N . GLN A 1 212 ? 0.949 1.809 -11.084 1.00 93.94 212 GLN A N 1
ATOM 1653 C CA . GLN A 1 212 ? 1.111 1.437 -9.678 1.00 93.94 212 GLN A CA 1
ATOM 1654 C C . GLN A 1 212 ? 2.421 1.945 -9.064 1.00 93.94 212 GLN A C 1
ATOM 1656 O O . GLN A 1 212 ? 2.443 2.307 -7.886 1.00 93.94 212 GLN A O 1
ATOM 1661 N N . LEU A 1 213 ? 3.516 1.967 -9.832 1.00 94.44 213 LEU A N 1
ATOM 1662 C CA . LEU A 1 213 ? 4.794 2.540 -9.402 1.00 94.44 213 LEU A CA 1
ATOM 1663 C C . LEU A 1 213 ? 4.714 4.069 -9.262 1.00 94.44 213 LEU A C 1
ATOM 1665 O O . LEU A 1 213 ? 5.243 4.633 -8.302 1.00 94.44 213 LEU A O 1
ATOM 1669 N N . VAL A 1 214 ? 4.050 4.742 -10.206 1.00 92.38 214 VAL A N 1
ATOM 1670 C CA . VAL A 1 214 ? 3.846 6.198 -10.161 1.00 92.38 214 VAL A CA 1
ATOM 1671 C C . VAL A 1 214 ? 2.924 6.584 -8.999 1.00 92.38 214 VAL A C 1
ATOM 1673 O O . VAL A 1 214 ? 3.242 7.515 -8.260 1.00 92.38 214 VAL A O 1
ATOM 1676 N N . ASP A 1 215 ? 1.826 5.852 -8.789 1.00 91.25 215 ASP A N 1
ATOM 1677 C CA . ASP A 1 215 ? 0.890 6.076 -7.680 1.00 91.25 215 ASP A CA 1
ATOM 1678 C C . ASP A 1 215 ? 1.583 5.939 -6.315 1.00 91.25 215 ASP A C 1
ATOM 1680 O O . ASP A 1 215 ? 1.395 6.792 -5.445 1.00 91.25 215 ASP A O 1
ATOM 1684 N N . THR A 1 216 ? 2.413 4.905 -6.107 1.00 91.12 216 THR A N 1
ATOM 1685 C CA . THR A 1 216 ? 3.132 4.744 -4.829 1.00 91.12 216 THR A CA 1
ATOM 1686 C C . THR A 1 216 ? 4.195 5.803 -4.628 1.00 91.12 216 THR A C 1
ATOM 1688 O O . THR A 1 216 ? 4.364 6.265 -3.503 1.00 91.12 216 THR A O 1
ATOM 1691 N N . ALA A 1 217 ? 4.864 6.248 -5.693 1.00 90.25 217 ALA A N 1
ATOM 1692 C CA . ALA A 1 217 ? 5.798 7.364 -5.609 1.00 90.25 217 ALA A CA 1
ATOM 1693 C C . ALA A 1 217 ? 5.093 8.673 -5.234 1.00 90.25 217 ALA A C 1
ATOM 1695 O O . ALA A 1 217 ? 5.590 9.411 -4.385 1.00 90.25 217 ALA A O 1
ATOM 1696 N N . ALA A 1 218 ? 3.927 8.945 -5.827 1.00 89.25 218 ALA A N 1
ATOM 1697 C CA . ALA A 1 218 ? 3.108 10.102 -5.481 1.00 89.25 218 ALA A CA 1
ATOM 1698 C C . ALA A 1 218 ? 2.653 10.031 -4.016 1.00 89.25 218 ALA A C 1
ATOM 1700 O O . ALA A 1 218 ? 2.822 10.994 -3.270 1.00 89.25 218 ALA A O 1
ATOM 1701 N N . CYS A 1 219 ? 2.161 8.868 -3.578 1.00 87.94 219 CYS A N 1
ATOM 1702 C CA . CYS A 1 219 ? 1.720 8.656 -2.202 1.00 87.94 219 CYS A CA 1
ATOM 1703 C C . CYS A 1 219 ? 2.870 8.784 -1.191 1.00 87.94 219 CYS A C 1
ATOM 1705 O O . CYS A 1 219 ? 2.676 9.367 -0.128 1.00 87.94 219 CYS A O 1
ATOM 1707 N N . ALA A 1 220 ? 4.065 8.292 -1.523 1.00 84.69 220 ALA A N 1
ATOM 1708 C CA . ALA A 1 220 ? 5.257 8.397 -0.683 1.00 84.69 220 ALA A CA 1
ATOM 1709 C C . ALA A 1 220 ? 5.773 9.844 -0.545 1.00 84.69 220 ALA A C 1
ATOM 1711 O O . ALA A 1 220 ? 6.382 10.184 0.467 1.00 84.69 220 ALA A O 1
ATOM 1712 N N . GLN A 1 221 ? 5.526 10.695 -1.547 1.00 80.88 221 GLN A N 1
ATOM 1713 C CA . GLN A 1 221 ? 5.890 12.120 -1.542 1.00 80.88 221 GLN A CA 1
ATOM 1714 C C . GLN A 1 221 ? 4.808 13.020 -0.929 1.00 80.88 221 GLN A C 1
ATOM 1716 O O . GLN A 1 221 ? 5.067 14.185 -0.619 1.00 80.88 221 GLN A O 1
ATOM 1721 N N . ALA A 1 222 ? 3.584 12.515 -0.789 1.00 75.62 222 ALA A N 1
ATOM 1722 C CA . ALA A 1 222 ? 2.446 13.313 -0.379 1.00 75.62 222 ALA A CA 1
ATOM 1723 C C . ALA A 1 222 ? 2.361 13.531 1.126 1.00 75.62 222 ALA A C 1
ATOM 1725 O O . ALA A 1 222 ? 2.688 12.679 1.947 1.00 75.62 222 ALA A O 1
ATOM 1726 N N . ALA A 1 223 ? 1.804 14.687 1.484 1.00 69.75 223 ALA A N 1
ATOM 1727 C CA . ALA A 1 223 ? 1.299 14.896 2.824 1.00 69.75 223 ALA A CA 1
ATOM 1728 C C . ALA A 1 223 ? 0.014 14.071 3.022 1.00 69.75 223 ALA A C 1
ATOM 1730 O O . ALA A 1 223 ? -0.870 14.035 2.159 1.00 69.75 223 ALA A O 1
ATOM 1731 N N . TRP A 1 224 ? -0.132 13.487 4.210 1.00 70.44 224 TRP A N 1
ATOM 1732 C CA . TRP A 1 224 ? -1.271 12.653 4.608 1.00 70.44 224 TRP A CA 1
ATOM 1733 C C . TRP A 1 224 ? -2.685 13.228 4.387 1.00 70.44 224 TRP A C 1
ATOM 1735 O O . TRP A 1 224 ? -3.591 12.424 4.172 1.00 70.44 224 TRP A O 1
ATOM 1745 N N . PRO A 1 225 ? -2.937 14.557 4.329 1.00 68.56 225 PRO A N 1
ATOM 1746 C CA . PRO A 1 225 ? -4.246 15.088 3.931 1.00 68.56 225 PRO A CA 1
ATOM 1747 C C . PRO A 1 225 ? -4.751 14.599 2.562 1.00 68.56 225 PRO A C 1
ATOM 1749 O O . PRO A 1 225 ? -5.950 14.643 2.299 1.00 68.56 225 PRO A O 1
ATOM 1752 N N . GLN A 1 226 ? -3.864 14.103 1.693 1.00 81.00 226 GLN A N 1
ATOM 1753 C CA . GLN A 1 226 ? -4.218 13.547 0.383 1.00 81.00 226 GLN A CA 1
ATOM 1754 C C . GLN A 1 226 ? -4.495 12.029 0.408 1.00 81.00 226 GLN A C 1
ATOM 1756 O O . GLN A 1 226 ? -4.941 11.480 -0.600 1.00 81.00 226 GLN A O 1
ATOM 1761 N N . ALA A 1 227 ? -4.303 11.346 1.547 1.00 83.88 227 ALA A N 1
ATOM 1762 C CA . ALA A 1 227 ? -4.474 9.892 1.705 1.00 83.88 227 ALA A CA 1
ATOM 1763 C C . ALA A 1 227 ? -5.850 9.380 1.247 1.00 83.88 227 ALA A C 1
ATOM 1765 O O . ALA A 1 227 ? -5.963 8.290 0.688 1.00 83.88 227 ALA A O 1
ATOM 1766 N N . ARG A 1 228 ? -6.897 10.200 1.405 1.00 88.06 228 ARG A N 1
ATOM 1767 C CA . ARG A 1 228 ? -8.248 9.906 0.909 1.00 88.06 228 ARG A CA 1
ATOM 1768 C C . ARG A 1 228 ? -8.279 9.688 -0.611 1.00 88.06 228 ARG A C 1
ATOM 1770 O O . ARG A 1 228 ? -8.945 8.769 -1.089 1.00 88.06 228 ARG A O 1
ATOM 1777 N N . GLY A 1 229 ? -7.560 10.515 -1.369 1.00 88.38 229 GLY A N 1
ATOM 1778 C CA . GLY A 1 229 ? -7.446 10.369 -2.821 1.00 88.38 229 GLY A CA 1
ATOM 1779 C C . GLY A 1 229 ? -6.757 9.058 -3.192 1.00 88.38 229 GLY A C 1
ATOM 1780 O O . GLY A 1 229 ? -7.284 8.298 -4.000 1.00 88.38 229 GLY A O 1
ATOM 1781 N N . TYR A 1 230 ? -5.645 8.742 -2.524 1.00 89.56 230 TYR A N 1
ATOM 1782 C CA . TYR A 1 230 ? -4.896 7.504 -2.757 1.00 89.56 230 TYR A CA 1
ATOM 1783 C C . TYR A 1 230 ? -5.699 6.246 -2.432 1.00 89.56 230 TYR A C 1
ATOM 1785 O O . TYR A 1 230 ? -5.703 5.321 -3.237 1.00 89.56 230 TYR A O 1
ATOM 1793 N N . MET A 1 231 ? -6.443 6.222 -1.321 1.00 91.62 231 MET A N 1
ATOM 1794 C CA . MET A 1 231 ? -7.333 5.097 -1.007 1.00 91.62 231 MET A CA 1
ATOM 1795 C C . MET A 1 231 ? -8.406 4.915 -2.086 1.00 91.62 231 MET A C 1
ATOM 1797 O O . MET A 1 231 ? -8.632 3.802 -2.550 1.00 91.62 231 MET A O 1
ATOM 1801 N N . SER A 1 232 ? -9.024 6.010 -2.541 1.00 90.56 232 SER A N 1
ATOM 1802 C CA . SER A 1 232 ? -10.053 5.953 -3.590 1.00 90.56 232 SER A CA 1
ATOM 1803 C C . SER A 1 232 ? -9.502 5.360 -4.892 1.00 90.56 232 SER A C 1
ATOM 1805 O O . SER A 1 232 ? -10.153 4.522 -5.511 1.00 90.56 232 SER A O 1
ATOM 1807 N N . ARG A 1 233 ? -8.279 5.745 -5.277 1.00 90.50 233 ARG A N 1
ATOM 1808 C CA . ARG A 1 233 ? -7.578 5.202 -6.452 1.00 90.50 233 ARG A CA 1
ATOM 1809 C C . ARG A 1 233 ? -7.199 3.737 -6.270 1.00 90.50 233 ARG A C 1
ATOM 1811 O O . ARG A 1 233 ? -7.494 2.923 -7.138 1.00 90.50 233 ARG A O 1
ATOM 1818 N N . ALA A 1 234 ? -6.606 3.389 -5.129 1.00 91.56 234 ALA A N 1
ATOM 1819 C CA . ALA A 1 234 ? -6.198 2.021 -4.828 1.00 91.56 234 ALA A CA 1
ATOM 1820 C C . ALA A 1 234 ? -7.391 1.055 -4.871 1.00 91.56 234 ALA A C 1
ATOM 1822 O O . ALA A 1 234 ? -7.258 -0.081 -5.316 1.00 91.56 234 ALA A O 1
ATOM 1823 N N . VAL A 1 235 ? -8.573 1.509 -4.455 1.00 91.44 235 VAL A N 1
ATOM 1824 C CA . VAL A 1 235 ? -9.827 0.758 -4.588 1.00 91.44 235 VAL A CA 1
ATOM 1825 C C . VAL A 1 235 ? -10.294 0.698 -6.041 1.00 91.44 235 VAL A C 1
ATOM 1827 O O . VAL A 1 235 ? -10.624 -0.384 -6.520 1.00 91.44 235 VAL A O 1
ATOM 1830 N N . ALA A 1 236 ? -10.313 1.831 -6.752 1.00 91.00 236 ALA A N 1
ATOM 1831 C CA . ALA A 1 236 ? -10.786 1.902 -8.136 1.00 91.00 236 ALA A CA 1
ATOM 1832 C C . ALA A 1 236 ? -9.999 0.988 -9.091 1.00 91.00 236 ALA A C 1
ATOM 1834 O O . ALA A 1 236 ? -10.579 0.440 -10.026 1.00 91.00 236 ALA A O 1
ATOM 1835 N N . PHE A 1 237 ? -8.703 0.801 -8.834 1.00 89.94 237 PHE A N 1
ATOM 1836 C CA . PHE A 1 237 ? -7.808 -0.022 -9.651 1.00 89.94 237 PHE A CA 1
ATOM 1837 C C . PHE A 1 237 ? -7.465 -1.392 -9.028 1.00 89.94 237 PHE A C 1
ATOM 1839 O O . PHE A 1 237 ? -6.556 -2.059 -9.517 1.00 89.94 237 PHE A O 1
ATOM 1846 N N . ASP A 1 238 ? -8.170 -1.816 -7.968 1.00 91.62 238 ASP A N 1
ATOM 1847 C CA . ASP A 1 238 ? -7.926 -3.069 -7.217 1.00 91.62 238 ASP A CA 1
ATOM 1848 C C . ASP A 1 238 ? -6.450 -3.278 -6.804 1.00 91.62 238 ASP A C 1
ATOM 1850 O O . ASP A 1 238 ? -5.902 -4.383 -6.818 1.00 91.62 238 ASP A O 1
ATOM 1854 N N . ASP A 1 239 ? -5.776 -2.195 -6.416 1.00 92.81 239 ASP A N 1
ATOM 1855 C CA . ASP A 1 239 ? -4.402 -2.222 -5.927 1.00 92.81 239 ASP A CA 1
ATOM 1856 C C . ASP A 1 239 ? -4.355 -2.683 -4.458 1.00 92.81 239 ASP A C 1
ATOM 1858 O O . ASP A 1 239 ? -4.252 -1.886 -3.521 1.00 92.81 239 ASP A O 1
ATOM 1862 N N . LYS A 1 240 ? -4.444 -4.001 -4.255 1.00 93.75 240 LYS A N 1
ATOM 1863 C CA . LYS A 1 240 ? -4.441 -4.630 -2.922 1.00 93.75 240 LYS A CA 1
ATOM 1864 C C . LYS A 1 240 ? -3.193 -4.314 -2.087 1.00 93.75 240 LYS A C 1
ATOM 1866 O O . LYS A 1 240 ? -3.368 -4.025 -0.903 1.00 93.75 240 LYS A O 1
ATOM 1871 N N . PRO A 1 241 ? -1.957 -4.337 -2.631 1.00 94.31 241 PRO A N 1
ATOM 1872 C CA . PRO A 1 241 ? -0.782 -3.948 -1.854 1.00 94.31 241 PRO A CA 1
ATOM 1873 C C . PRO A 1 241 ? -0.853 -2.502 -1.355 1.00 94.31 241 PRO A C 1
ATOM 1875 O O . PRO A 1 241 ? -0.596 -2.255 -0.179 1.00 94.31 241 PRO A O 1
ATOM 1878 N N . LEU A 1 242 ? -1.272 -1.553 -2.201 1.00 92.38 242 LEU A N 1
ATOM 1879 C CA . LEU A 1 242 ? -1.407 -0.159 -1.774 1.00 92.38 242 LEU A CA 1
ATOM 1880 C C . LEU A 1 242 ? -2.530 0.011 -0.745 1.00 92.38 242 LEU A C 1
ATOM 1882 O O . LEU A 1 242 ? -2.344 0.725 0.241 1.00 92.38 242 LEU A O 1
ATOM 1886 N N . GLN A 1 243 ? -3.664 -0.676 -0.924 1.00 93.94 243 GLN A N 1
ATOM 1887 C CA . GLN A 1 243 ? -4.722 -0.721 0.089 1.00 93.94 243 GLN A CA 1
ATOM 1888 C C . GLN A 1 243 ? -4.163 -1.212 1.433 1.00 93.94 243 GLN A C 1
ATOM 1890 O O . GLN A 1 243 ? -4.379 -0.558 2.449 1.00 93.94 243 GLN A O 1
ATOM 1895 N N . ALA A 1 244 ? -3.394 -2.306 1.452 1.00 93.50 244 ALA A N 1
ATOM 1896 C CA . ALA A 1 244 ? -2.804 -2.852 2.674 1.00 93.50 244 ALA A CA 1
ATOM 1897 C C . ALA A 1 244 ? -1.830 -1.870 3.351 1.00 93.50 244 ALA A C 1
ATOM 1899 O O . ALA A 1 244 ? -1.957 -1.635 4.554 1.00 93.50 244 ALA A O 1
ATOM 1900 N N . SER A 1 245 ? -0.924 -1.237 2.595 1.00 91.62 245 SER A N 1
ATOM 1901 C CA . SER A 1 245 ? -0.008 -0.217 3.130 1.00 91.62 245 SER A CA 1
ATOM 1902 C C . SER A 1 245 ? -0.754 0.992 3.703 1.00 91.62 245 SER A C 1
ATOM 1904 O O . SER A 1 245 ? -0.380 1.506 4.759 1.00 91.62 245 SER A O 1
ATOM 1906 N N . LEU A 1 246 ? -1.834 1.434 3.048 1.00 92.00 246 LEU A N 1
ATOM 1907 C CA . LEU A 1 246 ? -2.671 2.526 3.548 1.00 92.00 246 LEU A CA 1
ATOM 1908 C C . LEU A 1 246 ? -3.419 2.129 4.827 1.00 92.00 246 LEU A C 1
ATOM 1910 O O . LEU A 1 246 ? -3.467 2.929 5.757 1.00 92.00 246 LEU A O 1
ATOM 1914 N N . LEU A 1 247 ? -3.960 0.910 4.918 1.00 93.69 247 LEU A N 1
ATOM 1915 C CA . LEU A 1 247 ? -4.612 0.414 6.138 1.00 93.69 247 LEU A CA 1
ATOM 1916 C C . LEU A 1 247 ? -3.624 0.270 7.305 1.00 93.69 247 LEU A C 1
ATOM 1918 O O . LEU A 1 247 ? -3.946 0.656 8.430 1.00 93.69 247 LEU A O 1
ATOM 1922 N N . ALA A 1 248 ? -2.416 -0.234 7.040 1.00 92.12 248 ALA A N 1
ATOM 1923 C CA . ALA A 1 248 ? -1.350 -0.319 8.035 1.00 92.12 248 ALA A CA 1
ATOM 1924 C C . ALA A 1 248 ? -0.995 1.075 8.570 1.00 92.12 248 ALA A C 1
ATOM 1926 O O . ALA A 1 248 ? -0.968 1.287 9.781 1.00 92.12 248 ALA A O 1
ATOM 1927 N N . TRP A 1 249 ? -0.830 2.064 7.688 1.00 89.94 249 TRP A N 1
ATOM 1928 C CA . TRP A 1 249 ? -0.630 3.453 8.105 1.00 89.94 249 TRP A CA 1
ATOM 1929 C C . TRP A 1 249 ? -1.819 4.011 8.903 1.00 89.94 249 TRP A C 1
ATOM 1931 O O . TRP A 1 249 ? -1.622 4.606 9.961 1.00 89.94 249 TRP A O 1
ATOM 1941 N N . MET A 1 250 ? -3.054 3.789 8.440 1.00 91.81 250 MET A N 1
ATOM 1942 C CA . MET A 1 250 ? -4.265 4.227 9.142 1.00 91.81 250 MET A CA 1
ATOM 1943 C C . MET A 1 250 ? -4.288 3.718 10.587 1.00 91.81 250 MET A C 1
ATOM 1945 O O . MET A 1 250 ? -4.699 4.448 11.483 1.00 91.81 250 MET A O 1
ATOM 1949 N N . SER A 1 251 ? -3.801 2.500 10.832 1.00 92.00 251 SER A N 1
ATOM 1950 C CA . SER A 1 251 ? -3.798 1.902 12.168 1.00 92.00 251 SER A CA 1
ATOM 1951 C C . SER A 1 251 ? -2.811 2.528 13.159 1.00 92.00 251 SER A C 1
ATOM 1953 O O . SER A 1 251 ? -2.989 2.370 14.365 1.00 92.00 251 SER A O 1
ATOM 1955 N N . THR A 1 252 ? -1.805 3.270 12.689 1.00 90.31 252 THR A N 1
ATOM 1956 C CA . THR A 1 252 ? -0.771 3.869 13.552 1.00 90.31 252 THR A CA 1
ATOM 1957 C C . THR A 1 252 ? -1.017 5.346 13.862 1.00 90.31 252 THR A C 1
ATOM 1959 O O . THR A 1 252 ? -0.301 5.924 14.681 1.00 90.31 252 THR A O 1
ATOM 1962 N N . SER A 1 253 ? -2.025 5.973 13.242 1.00 88.56 253 SER A N 1
ATOM 1963 C CA . SER A 1 253 ? -2.289 7.407 13.380 1.00 88.56 253 SER A CA 1
ATOM 1964 C C . SER A 1 253 ? -3.785 7.742 13.432 1.00 88.56 253 SER A C 1
ATOM 1966 O O . SER A 1 253 ? -4.526 7.373 12.518 1.00 88.56 253 SER A O 1
ATOM 1968 N N . PRO A 1 254 ? -4.244 8.563 14.400 1.00 89.31 254 PRO A N 1
ATOM 1969 C CA . PRO A 1 254 ? -5.622 9.064 14.438 1.00 89.31 254 PRO A CA 1
ATOM 1970 C C . PRO A 1 254 ? -6.036 9.838 13.177 1.00 89.31 254 PRO A C 1
ATOM 1972 O O . PRO A 1 254 ? -7.220 9.903 12.851 1.00 89.31 254 PRO A O 1
ATOM 1975 N N . GLN A 1 255 ? -5.077 10.405 12.432 1.00 88.38 255 GLN A N 1
ATOM 1976 C CA . GLN A 1 255 ? -5.350 11.104 11.169 1.00 88.38 255 GLN A CA 1
ATOM 1977 C C . GLN A 1 255 ? -5.923 10.171 10.095 1.00 88.38 255 GLN A C 1
ATOM 1979 O O . GLN A 1 255 ? -6.618 10.635 9.191 1.00 88.38 255 GLN A O 1
ATOM 1984 N N . GLY A 1 256 ? -5.692 8.858 10.212 1.00 89.00 256 GLY A N 1
ATOM 1985 C CA . GLY A 1 256 ? -6.279 7.861 9.323 1.00 89.00 256 GLY A CA 1
ATOM 1986 C C . GLY A 1 256 ? -7.811 7.867 9.333 1.00 89.00 256 GLY A C 1
ATOM 1987 O O . GLY A 1 256 ? -8.423 7.496 8.333 1.00 89.00 256 GLY A O 1
ATOM 1988 N N . THR A 1 257 ? -8.452 8.366 10.397 1.00 91.81 257 THR A N 1
ATOM 1989 C CA . THR A 1 257 ? -9.919 8.491 10.464 1.00 91.81 257 THR A CA 1
ATOM 1990 C C . THR A 1 257 ? -10.508 9.342 9.337 1.00 91.81 257 THR A C 1
ATOM 1992 O O . THR A 1 257 ? -11.592 9.033 8.846 1.00 91.81 257 THR A O 1
ATOM 1995 N N . ALA A 1 258 ? -9.775 10.342 8.832 1.00 89.56 258 ALA A N 1
ATOM 1996 C CA . ALA A 1 258 ? -10.215 11.180 7.713 1.00 89.56 258 ALA A CA 1
ATOM 1997 C C . ALA A 1 258 ? -10.356 10.407 6.383 1.00 89.56 258 ALA A C 1
ATOM 1999 O O . ALA A 1 258 ? -11.012 10.879 5.450 1.00 89.56 258 ALA A O 1
ATOM 2000 N N . VAL A 1 259 ? -9.747 9.220 6.285 1.00 90.62 259 VAL A N 1
ATOM 2001 C CA . VAL A 1 259 ? -9.798 8.345 5.104 1.00 90.62 259 VAL A CA 1
ATOM 2002 C C . VAL A 1 259 ? -10.990 7.386 5.156 1.00 90.62 259 VAL A C 1
ATOM 2004 O O . VAL A 1 259 ? -11.462 6.958 4.105 1.00 90.62 259 VAL A O 1
ATOM 2007 N N . LEU A 1 260 ? -11.550 7.100 6.338 1.00 90.50 260 LEU A N 1
ATOM 2008 C CA . LEU A 1 260 ? -12.669 6.161 6.514 1.00 90.50 260 LEU A CA 1
ATOM 2009 C C . LEU A 1 260 ? -13.845 6.338 5.535 1.00 90.50 260 LEU A C 1
ATOM 2011 O O . LEU A 1 260 ? -14.330 5.316 5.048 1.00 90.50 260 LEU A O 1
ATOM 2015 N N . PRO A 1 261 ? -14.286 7.564 5.173 1.00 89.12 261 PRO A N 1
ATOM 2016 C CA . PRO A 1 261 ? -15.427 7.746 4.273 1.00 89.12 261 PRO A CA 1
ATOM 2017 C C . PRO A 1 261 ? -15.251 7.157 2.868 1.00 89.12 261 PRO A C 1
ATOM 2019 O O . PRO A 1 261 ? -16.237 6.997 2.156 1.00 89.12 261 PRO A O 1
ATOM 2022 N N . VAL A 1 262 ? -14.014 6.881 2.439 1.00 89.06 262 VAL A N 1
ATOM 2023 C CA . VAL A 1 262 ? -13.727 6.258 1.132 1.00 89.06 262 VAL A CA 1
ATOM 2024 C C . VAL A 1 262 ? -13.238 4.820 1.256 1.00 89.06 262 VAL A C 1
ATOM 2026 O O . VAL A 1 262 ? -13.005 4.180 0.236 1.00 89.06 262 VAL A O 1
ATOM 2029 N N . VAL A 1 263 ? -13.079 4.302 2.478 1.00 90.06 263 VAL A N 1
ATOM 2030 C CA . VAL A 1 263 ? -12.716 2.902 2.701 1.00 90.06 263 VAL A CA 1
ATOM 2031 C C . VAL A 1 263 ? -13.960 2.043 2.455 1.00 90.06 263 VAL A C 1
ATOM 2033 O O . VAL A 1 263 ? -14.955 2.192 3.171 1.00 90.06 263 VAL A O 1
ATOM 2036 N N . PRO A 1 264 ? -13.943 1.121 1.478 1.00 90.56 264 PRO A N 1
ATOM 2037 C CA . PRO A 1 264 ? -15.050 0.204 1.259 1.00 90.56 264 PRO A CA 1
ATOM 2038 C C . PRO A 1 264 ? -15.272 -0.677 2.486 1.00 90.56 264 PRO A C 1
ATOM 2040 O O . PRO A 1 264 ? -14.317 -1.127 3.118 1.00 90.56 264 PRO A O 1
ATOM 2043 N N . ARG A 1 265 ? -16.532 -1.026 2.770 1.00 87.06 265 ARG A N 1
ATOM 2044 C CA . ARG A 1 265 ? -16.879 -1.922 3.890 1.00 87.06 265 ARG A CA 1
ATOM 2045 C C . ARG A 1 265 ? -16.153 -3.272 3.832 1.00 87.06 265 ARG A C 1
ATOM 2047 O O . ARG A 1 265 ? -15.844 -3.837 4.874 1.00 87.06 265 ARG A O 1
ATOM 2054 N N . ALA A 1 266 ? -15.826 -3.762 2.633 1.00 89.19 266 ALA A N 1
ATOM 2055 C CA . ALA A 1 266 ? -15.039 -4.983 2.447 1.00 89.19 266 ALA A CA 1
ATOM 2056 C C . ALA A 1 266 ? -13.638 -4.911 3.093 1.00 89.19 266 ALA A C 1
ATOM 2058 O O . ALA A 1 266 ? -13.088 -5.940 3.477 1.00 89.19 266 ALA A O 1
ATOM 2059 N N . LEU A 1 267 ? -13.080 -3.707 3.263 1.00 91.44 267 LEU A N 1
ATOM 2060 C CA . LEU A 1 267 ? -11.780 -3.479 3.897 1.00 91.44 267 LEU A CA 1
ATOM 2061 C C . LEU A 1 267 ? -11.869 -3.250 5.413 1.00 91.44 267 LEU A C 1
ATOM 2063 O O . LEU A 1 267 ? -10.834 -3.117 6.063 1.00 91.44 267 LEU A O 1
ATOM 2067 N N . TYR A 1 268 ? -13.068 -3.244 6.007 1.00 88.62 268 TYR A N 1
ATOM 2068 C CA . TYR A 1 268 ? -13.216 -2.995 7.445 1.00 88.62 268 TYR A CA 1
ATOM 2069 C C . TYR A 1 268 ? -12.646 -4.145 8.274 1.00 88.62 268 TYR A C 1
ATOM 2071 O O . TYR A 1 268 ? -11.994 -3.888 9.277 1.00 88.62 268 TYR A O 1
ATOM 2079 N N . VAL A 1 269 ? -12.815 -5.399 7.844 1.00 89.25 269 VAL A N 1
ATOM 2080 C CA . VAL A 1 269 ? -12.222 -6.556 8.538 1.00 89.25 269 VAL A CA 1
ATOM 2081 C C . VAL A 1 269 ? -10.682 -6.486 8.529 1.00 89.25 269 VAL A C 1
ATOM 2083 O O . VAL A 1 269 ? -10.096 -6.532 9.612 1.00 89.25 269 VAL A O 1
ATOM 2086 N N . PRO A 1 270 ? -10.007 -6.285 7.376 1.00 92.38 270 PRO A N 1
ATOM 2087 C CA . PRO A 1 270 ? -8.568 -6.015 7.345 1.00 92.38 270 PRO A CA 1
ATOM 2088 C C . PRO A 1 270 ? -8.134 -4.824 8.210 1.00 92.38 270 PRO A C 1
ATOM 2090 O O . PRO A 1 270 ? -7.138 -4.921 8.922 1.00 92.38 270 PRO A O 1
ATOM 2093 N N . LEU A 1 271 ? -8.885 -3.717 8.195 1.00 92.50 271 LEU A N 1
ATOM 2094 C CA . LEU A 1 271 ? -8.594 -2.552 9.034 1.00 92.50 271 LEU A CA 1
ATOM 2095 C C . LEU A 1 271 ? -8.679 -2.889 10.528 1.00 92.50 271 LEU A C 1
ATOM 2097 O O . LEU A 1 271 ? -7.816 -2.470 11.291 1.00 92.50 271 LEU A O 1
ATOM 2101 N N . CYS A 1 272 ? -9.685 -3.660 10.950 1.00 90.56 272 CYS A N 1
ATOM 2102 C CA . CYS A 1 272 ? -9.832 -4.087 12.343 1.00 90.56 272 CYS A CA 1
ATOM 2103 C C . CYS A 1 272 ? -8.625 -4.906 12.804 1.00 90.56 272 CYS A C 1
ATOM 2105 O O . CYS A 1 272 ? -8.109 -4.652 13.887 1.00 90.56 272 CYS A O 1
ATOM 2107 N N . ALA A 1 273 ? -8.141 -5.828 11.967 1.00 91.75 273 ALA A N 1
ATOM 2108 C CA . ALA A 1 273 ? -6.951 -6.619 12.273 1.00 91.75 273 ALA A CA 1
ATOM 2109 C C . ALA A 1 273 ? -5.695 -5.737 12.423 1.00 91.75 273 ALA A C 1
ATOM 2111 O O . ALA A 1 273 ? -4.907 -5.934 13.345 1.00 91.75 273 ALA A O 1
ATOM 2112 N N . GLN A 1 274 ? -5.533 -4.727 11.561 1.00 94.12 274 GLN A N 1
ATOM 2113 C CA . GLN A 1 274 ? -4.434 -3.758 11.669 1.00 94.12 274 GLN A CA 1
ATOM 2114 C C . GLN A 1 274 ? -4.543 -2.911 12.947 1.00 94.12 274 GLN A C 1
ATOM 2116 O O . GLN A 1 274 ? -3.559 -2.737 13.663 1.00 94.12 274 GLN A O 1
ATOM 2121 N N . LEU A 1 275 ? -5.746 -2.425 13.274 1.00 93.62 275 LEU A N 1
ATOM 2122 C CA . LEU A 1 275 ? -6.002 -1.671 14.503 1.00 93.62 275 LEU A CA 1
ATOM 2123 C C . LEU A 1 275 ? -5.719 -2.512 15.754 1.00 93.62 275 LEU A C 1
ATOM 2125 O O . LEU A 1 275 ? -5.108 -2.022 16.697 1.00 93.62 275 LEU A O 1
ATOM 2129 N N . GLU A 1 276 ? -6.120 -3.780 15.767 1.00 91.31 276 GLU A N 1
ATOM 2130 C CA . GLU A 1 276 ? -5.854 -4.688 16.884 1.00 91.31 276 GLU A CA 1
ATOM 2131 C C . GLU A 1 276 ? -4.354 -4.898 17.121 1.00 91.31 276 GLU A C 1
ATOM 2133 O O . GLU A 1 276 ? -3.898 -4.863 18.272 1.00 91.31 276 GLU A O 1
ATOM 2138 N N . ALA A 1 277 ? -3.599 -5.078 16.035 1.00 91.50 277 ALA A N 1
ATOM 2139 C CA . ALA A 1 277 ? -2.171 -5.361 16.076 1.00 91.50 277 ALA A CA 1
ATOM 2140 C C . ALA A 1 277 ? -1.316 -4.129 16.410 1.00 91.50 277 ALA A C 1
ATOM 2142 O O . ALA A 1 277 ? -0.327 -4.252 17.136 1.00 91.50 277 ALA A O 1
ATOM 2143 N N . HIS A 1 278 ? -1.676 -2.950 15.892 1.00 92.25 278 HIS A N 1
ATOM 2144 C CA . HIS A 1 278 ? -0.766 -1.800 15.865 1.00 92.25 278 HIS A CA 1
ATOM 2145 C C . HIS A 1 278 ? -1.316 -0.522 16.503 1.00 92.25 278 HIS A C 1
ATOM 2147 O O . HIS A 1 278 ? -0.524 0.364 16.837 1.00 92.25 278 HIS A O 1
ATOM 2153 N N . ALA A 1 279 ? -2.632 -0.392 16.705 1.00 94.12 279 ALA A N 1
ATOM 2154 C CA . ALA A 1 279 ? -3.184 0.856 17.219 1.00 94.12 279 ALA A CA 1
ATOM 2155 C C . ALA A 1 279 ? -2.883 1.052 18.707 1.00 94.12 279 ALA A C 1
ATOM 2157 O O . ALA A 1 279 ? -3.080 0.172 19.551 1.00 94.12 279 ALA A O 1
ATOM 2158 N N . SER A 1 280 ? -2.490 2.280 19.048 1.00 94.56 280 SER A N 1
ATOM 2159 C CA . SER A 1 280 ? -2.592 2.758 20.424 1.00 94.56 280 SER A CA 1
ATOM 2160 C C . SER A 1 280 ? -4.063 2.871 20.833 1.00 94.56 280 SER A C 1
ATOM 2162 O O . SER A 1 280 ? -4.942 3.042 19.985 1.00 94.56 280 SER A O 1
ATOM 2164 N N . ALA A 1 281 ? -4.343 2.842 22.138 1.00 93.94 281 ALA A N 1
ATOM 2165 C CA . ALA A 1 281 ? -5.708 3.005 22.640 1.00 93.94 281 ALA A CA 1
ATOM 2166 C C . ALA A 1 281 ? -6.355 4.322 22.165 1.00 93.94 281 ALA A C 1
ATOM 2168 O O . ALA A 1 281 ? -7.527 4.331 21.801 1.00 93.94 281 ALA A O 1
ATOM 2169 N N . SER A 1 282 ? -5.576 5.408 22.074 1.00 94.12 282 SER A N 1
ATOM 2170 C CA . SER A 1 282 ? -6.060 6.701 21.568 1.00 94.12 282 SER A CA 1
ATOM 2171 C C . SER A 1 282 ? -6.416 6.638 20.084 1.00 94.12 282 SER A C 1
ATOM 2173 O O . SER A 1 282 ? -7.432 7.185 19.667 1.00 94.12 282 SER A O 1
ATOM 2175 N N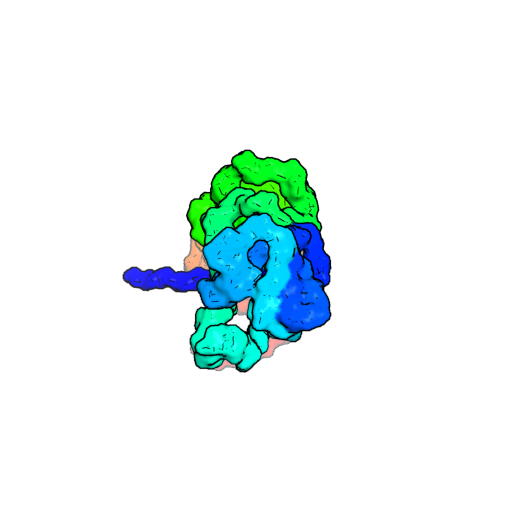 . THR A 1 283 ? -5.599 5.951 19.281 1.00 94.62 283 THR A N 1
ATOM 2176 C CA . THR A 1 283 ? -5.874 5.772 17.849 1.00 94.62 283 THR A CA 1
ATOM 2177 C C . THR A 1 283 ? -7.121 4.924 17.652 1.00 94.62 283 THR A C 1
ATOM 2179 O O . THR A 1 283 ? -8.015 5.321 16.910 1.00 94.62 283 THR A O 1
ATOM 2182 N N . LEU A 1 284 ? -7.233 3.806 18.371 1.00 95.56 284 LEU A N 1
ATOM 2183 C CA . LEU A 1 284 ? -8.416 2.955 18.314 1.00 95.56 284 LEU A CA 1
ATOM 2184 C C . LEU A 1 284 ? -9.686 3.729 18.689 1.00 95.56 284 LEU A C 1
ATOM 2186 O O . LEU A 1 284 ? -10.668 3.665 17.951 1.00 95.56 284 LEU A O 1
ATOM 2190 N N . LEU A 1 285 ? -9.657 4.505 19.778 1.00 95.62 285 LEU A N 1
ATOM 2191 C CA . LEU A 1 285 ? -10.807 5.303 20.202 1.00 95.62 285 LEU A CA 1
ATOM 2192 C C . LEU A 1 285 ? -11.205 6.349 19.154 1.00 95.62 285 LEU A C 1
ATOM 2194 O O . LEU A 1 285 ? -12.395 6.526 18.896 1.00 95.62 285 LEU A O 1
ATOM 2198 N N . ALA A 1 286 ? -10.236 7.004 18.509 1.00 95.25 286 ALA A N 1
ATOM 2199 C CA . ALA A 1 286 ? -10.516 7.937 17.422 1.00 95.25 286 ALA A CA 1
ATOM 2200 C C . ALA A 1 286 ? -11.240 7.247 16.253 1.00 95.25 286 ALA A C 1
ATOM 2202 O O . ALA A 1 286 ? -12.222 7.783 15.740 1.00 95.25 286 ALA A O 1
ATOM 2203 N N . PHE A 1 287 ? -10.802 6.046 15.863 1.00 95.06 287 PHE A N 1
ATOM 2204 C CA . PHE A 1 287 ? -11.458 5.256 14.815 1.00 95.06 287 PHE A CA 1
ATOM 2205 C C . PHE A 1 287 ? -12.869 4.823 15.200 1.00 95.06 287 PHE A C 1
ATOM 2207 O O . PHE A 1 287 ? -13.792 4.990 14.404 1.00 95.06 287 PHE A O 1
ATOM 2214 N N . VAL A 1 288 ? -13.050 4.310 16.417 1.00 94.50 288 VAL A N 1
ATOM 2215 C CA . VAL A 1 288 ? -14.367 3.908 16.925 1.00 94.50 288 VAL A CA 1
ATOM 2216 C C . VAL A 1 288 ? -15.319 5.102 16.952 1.00 94.50 288 VAL A C 1
ATOM 2218 O O . VAL A 1 288 ? -16.440 4.992 16.460 1.00 94.50 288 VAL A O 1
ATOM 2221 N N . LYS A 1 289 ? -14.856 6.263 17.432 1.00 94.44 289 LYS A N 1
ATOM 2222 C CA . LYS A 1 289 ? -15.640 7.501 17.430 1.00 94.44 289 LYS A CA 1
ATOM 2223 C C . LYS A 1 289 ? -16.031 7.931 16.019 1.00 94.44 289 LYS A C 1
ATOM 2225 O 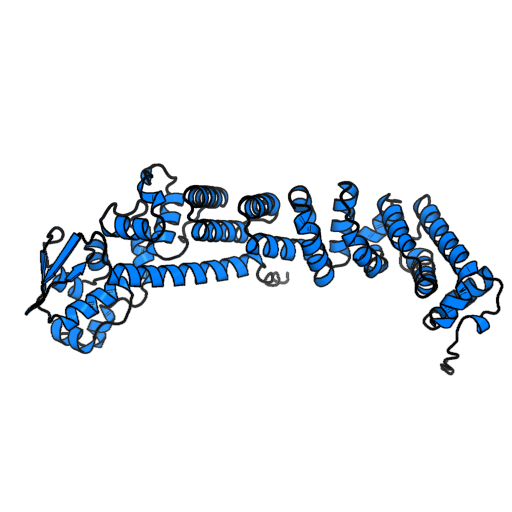O . LYS A 1 289 ? -17.212 8.126 15.760 1.00 94.44 289 LYS A O 1
ATOM 2230 N N . ALA A 1 290 ? -15.074 8.001 15.095 1.00 93.06 290 ALA A N 1
ATOM 2231 C CA . ALA A 1 290 ? -15.343 8.399 13.714 1.00 93.06 290 ALA A CA 1
ATOM 2232 C C . ALA A 1 290 ? -16.329 7.446 13.011 1.00 93.06 290 ALA A C 1
ATOM 2234 O O . ALA A 1 290 ? -17.203 7.888 12.266 1.00 93.06 290 ALA A O 1
ATOM 2235 N N . MET A 1 291 ? -16.228 6.136 13.258 1.00 91.88 291 MET A N 1
ATOM 2236 C CA . MET A 1 291 ? -17.176 5.161 12.712 1.00 91.88 291 MET A CA 1
ATOM 2237 C C . MET A 1 291 ? -18.558 5.249 13.365 1.00 91.88 291 MET A C 1
ATOM 2239 O O . MET A 1 291 ? -19.557 5.075 12.671 1.00 91.88 291 MET A O 1
ATOM 2243 N N . HIS A 1 292 ? -18.634 5.527 14.668 1.00 92.25 292 HIS A N 1
ATOM 2244 C CA . HIS A 1 292 ? -19.899 5.748 15.369 1.00 92.25 292 HIS A CA 1
ATOM 2245 C C . HIS A 1 292 ? -20.617 7.004 14.856 1.00 92.25 292 HIS A C 1
ATOM 2247 O O . HIS A 1 292 ? -21.790 6.930 14.498 1.00 92.25 292 HIS A O 1
ATOM 2253 N N . GLU A 1 293 ? -19.904 8.125 14.719 1.00 91.19 293 GLU A N 1
ATOM 2254 C CA . GLU A 1 293 ? -20.434 9.372 14.144 1.00 91.19 293 GLU A CA 1
ATOM 2255 C C . GLU A 1 293 ? -20.935 9.172 12.704 1.00 91.19 293 GLU A C 1
ATOM 2257 O O . GLU A 1 293 ? -21.953 9.737 12.307 1.00 91.19 293 GLU A O 1
ATOM 2262 N N . ALA A 1 294 ? -20.260 8.314 11.935 1.00 88.00 294 ALA A N 1
ATOM 2263 C CA . ALA A 1 294 ? -20.674 7.922 10.590 1.00 88.00 294 ALA A CA 1
ATOM 2264 C C . ALA A 1 294 ? -21.783 6.848 10.556 1.00 88.00 294 ALA A C 1
ATOM 2266 O O . ALA A 1 294 ? -22.152 6.406 9.466 1.00 88.00 294 ALA A O 1
ATOM 2267 N N . GLN A 1 295 ? -22.293 6.395 11.710 1.00 87.62 295 GLN A N 1
ATOM 2268 C CA . GLN A 1 295 ? -23.263 5.295 11.843 1.00 87.62 295 GLN A CA 1
ATOM 2269 C C . GLN A 1 295 ? -22.821 4.016 11.108 1.00 87.62 295 GLN A C 1
ATOM 2271 O O . GLN A 1 295 ? -23.612 3.297 10.495 1.00 87.62 295 GLN A O 1
ATOM 2276 N N . ALA A 1 296 ? -21.517 3.752 11.137 1.00 84.06 296 ALA A N 1
ATOM 2277 C CA . ALA A 1 296 ? -20.853 2.715 10.362 1.00 84.06 296 ALA A CA 1
ATOM 2278 C C . ALA A 1 296 ? -19.988 1.791 11.228 1.00 84.06 296 ALA A C 1
ATOM 2280 O O . ALA A 1 296 ? -19.150 1.077 10.680 1.00 84.06 296 ALA A O 1
ATOM 2281 N N . LEU A 1 297 ? -20.176 1.793 12.554 1.00 87.88 297 LEU A N 1
ATOM 2282 C CA . LEU A 1 297 ? -19.440 0.918 13.463 1.00 87.88 297 LEU A CA 1
ATOM 2283 C C . LEU A 1 297 ? -19.823 -0.551 13.196 1.00 87.88 297 LEU A C 1
ATOM 2285 O O . LEU A 1 297 ? -20.967 -0.940 13.433 1.00 87.88 297 LEU A O 1
ATOM 2289 N N . PRO A 1 298 ? -18.915 -1.381 12.654 1.00 86.25 298 PRO A N 1
ATOM 2290 C CA . PRO A 1 298 ? -19.267 -2.735 12.261 1.00 86.25 298 PRO A CA 1
ATOM 2291 C C . PRO A 1 298 ? -19.253 -3.672 13.484 1.00 86.25 298 PRO A C 1
ATOM 2293 O O . PRO A 1 298 ? -18.343 -3.575 14.311 1.00 86.25 298 PRO A O 1
ATOM 2296 N N . PRO A 1 299 ? -20.141 -4.685 13.550 1.00 87.44 299 PRO A N 1
ATOM 2297 C CA . PRO A 1 299 ? -20.108 -5.702 14.609 1.00 87.44 299 PRO A CA 1
ATOM 2298 C C . PRO A 1 299 ? -18.754 -6.416 14.748 1.00 87.44 299 PRO A C 1
ATOM 2300 O O . PRO A 1 299 ? -18.378 -6.849 15.834 1.00 87.44 299 PRO A O 1
ATOM 2303 N N . ALA A 1 300 ? -17.980 -6.490 13.658 1.00 83.69 300 ALA A N 1
ATOM 2304 C CA . ALA A 1 300 ? -16.622 -7.033 13.650 1.00 83.69 300 ALA A CA 1
ATOM 2305 C C . ALA A 1 300 ? -15.643 -6.279 14.575 1.00 83.69 300 ALA A C 1
ATOM 2307 O O . ALA A 1 300 ? -14.645 -6.863 14.988 1.00 83.69 300 ALA A O 1
ATOM 2308 N N . MET A 1 301 ? -15.921 -5.019 14.937 1.00 87.50 301 MET A N 1
ATOM 2309 C CA . MET A 1 301 ? -15.109 -4.254 15.894 1.00 87.50 301 MET A CA 1
ATOM 2310 C C . MET A 1 301 ? -15.461 -4.526 17.354 1.00 87.50 301 MET A C 1
ATOM 2312 O O . MET A 1 301 ? -14.653 -4.218 18.227 1.00 87.50 301 MET A O 1
ATOM 2316 N N . HIS A 1 302 ? -16.625 -5.108 17.653 1.00 89.88 302 HIS A N 1
ATOM 2317 C CA . HIS A 1 302 ? -17.079 -5.294 19.035 1.00 89.88 302 HIS A CA 1
ATOM 2318 C C . HIS A 1 302 ? -16.087 -6.099 19.895 1.00 89.88 302 HIS A C 1
ATOM 2320 O O . HIS A 1 302 ? -15.813 -5.677 21.022 1.00 89.88 302 HIS A O 1
ATOM 2326 N N . PRO A 1 303 ? -15.473 -7.201 19.404 1.00 88.56 303 PRO A N 1
ATOM 2327 C CA . PRO A 1 303 ? -14.468 -7.931 20.176 1.00 88.56 303 PRO A CA 1
ATOM 2328 C C . PRO A 1 303 ? -13.247 -7.075 20.538 1.00 88.56 303 PRO A C 1
ATOM 2330 O O . PRO A 1 303 ? -12.768 -7.156 21.670 1.00 88.56 303 PRO A O 1
ATOM 2333 N N . LEU A 1 304 ? -12.786 -6.237 19.601 1.00 88.94 304 LEU A N 1
ATOM 2334 C CA . LEU A 1 304 ? -11.652 -5.330 19.787 1.00 88.94 304 LEU A CA 1
ATOM 2335 C C . LEU A 1 304 ? -11.990 -4.191 20.759 1.00 88.94 304 LEU A C 1
ATOM 2337 O O . LEU A 1 304 ? -11.205 -3.878 21.651 1.00 88.94 304 LEU A O 1
ATOM 2341 N N . ILE A 1 305 ? -13.181 -3.601 20.626 1.00 91.88 305 ILE A N 1
ATOM 2342 C CA . ILE A 1 305 ? -13.687 -2.577 21.549 1.00 91.88 305 ILE A CA 1
ATOM 2343 C C . ILE A 1 305 ? -13.717 -3.127 22.970 1.00 91.88 305 ILE A C 1
ATOM 2345 O O . ILE A 1 305 ? -13.207 -2.487 23.884 1.00 91.88 305 ILE A O 1
ATOM 2349 N N . ARG A 1 306 ? -14.248 -4.337 23.151 1.00 88.31 306 ARG A N 1
ATOM 2350 C CA . ARG A 1 306 ? -14.322 -4.997 24.455 1.00 88.31 306 ARG A CA 1
ATOM 2351 C C . ARG A 1 306 ? -12.940 -5.230 25.063 1.00 88.31 306 ARG A C 1
ATOM 2353 O O . ARG A 1 306 ? -12.737 -4.911 26.229 1.00 88.31 306 ARG A O 1
ATOM 2360 N N . SER A 1 307 ? -11.992 -5.772 24.296 1.00 87.94 307 SER A N 1
ATOM 2361 C CA . SER A 1 307 ? -10.653 -6.091 24.816 1.00 87.94 307 SER A CA 1
ATOM 2362 C C . SER A 1 307 ? -9.828 -4.847 25.158 1.00 87.94 307 SER A C 1
ATOM 2364 O O . SER A 1 307 ? -8.935 -4.918 26.001 1.00 87.94 307 SER A O 1
ATOM 2366 N N . ARG A 1 308 ? -10.130 -3.700 24.539 1.00 91.31 308 ARG A N 1
ATOM 2367 C CA . ARG A 1 308 ? -9.412 -2.432 24.739 1.00 91.31 308 ARG A CA 1
ATOM 2368 C C . ARG A 1 308 ? -10.215 -1.367 25.485 1.00 91.31 308 ARG A C 1
ATOM 2370 O O . ARG A 1 308 ? -9.704 -0.264 25.653 1.00 91.31 308 ARG A O 1
ATOM 2377 N N . PHE A 1 309 ? -11.426 -1.675 25.950 1.00 90.94 309 PHE A N 1
ATOM 2378 C CA . PHE A 1 309 ? -12.366 -0.711 26.534 1.00 90.94 309 PHE A CA 1
ATOM 2379 C C . PHE A 1 309 ? -11.728 0.154 27.628 1.00 90.94 309 PHE A C 1
ATOM 2381 O O . PHE A 1 309 ? -11.716 1.378 27.516 1.00 90.94 309 PHE A O 1
ATOM 2388 N N . LEU A 1 310 ? -11.125 -0.484 28.637 1.00 87.50 310 LEU A N 1
ATOM 2389 C CA . LEU A 1 310 ? -10.461 0.209 29.743 1.00 87.50 310 LEU A CA 1
ATOM 2390 C C . LEU A 1 310 ? -9.350 1.138 29.239 1.00 87.50 310 LEU A C 1
ATOM 2392 O O . LEU A 1 310 ? -9.349 2.328 29.543 1.00 87.50 310 LEU A O 1
ATOM 2396 N N . ALA A 1 311 ? -8.446 0.595 28.420 1.00 91.31 311 ALA A N 1
ATOM 2397 C CA . ALA A 1 311 ? -7.313 1.338 27.888 1.00 91.31 311 ALA A CA 1
ATOM 2398 C C . ALA A 1 311 ? -7.769 2.538 27.046 1.00 91.31 311 ALA A C 1
ATOM 2400 O O . ALA A 1 311 ? -7.124 3.580 27.070 1.00 91.31 311 ALA A O 1
ATOM 2401 N N . MET A 1 312 ? -8.880 2.415 26.307 1.00 93.81 312 MET A N 1
ATOM 2402 C CA . MET A 1 312 ? -9.471 3.531 25.564 1.00 93.81 312 MET A CA 1
ATOM 2403 C C . MET A 1 312 ? -10.008 4.610 26.501 1.00 93.81 312 MET A C 1
ATOM 2405 O O . MET A 1 312 ? -9.733 5.789 26.272 1.00 93.81 312 MET A O 1
ATOM 2409 N N . LEU A 1 313 ? -10.730 4.230 27.560 1.00 89.25 313 LEU A N 1
ATOM 2410 C CA . LEU A 1 313 ? -11.238 5.186 28.543 1.00 89.25 313 LEU A CA 1
ATOM 2411 C C . LEU A 1 313 ? -10.105 5.915 29.267 1.00 89.25 313 LEU A C 1
ATOM 2413 O O . LEU A 1 313 ? -10.219 7.111 29.489 1.00 89.25 313 LEU A O 1
ATOM 2417 N N . GLU A 1 314 ? -8.993 5.248 29.573 1.00 89.31 314 GLU A N 1
ATOM 2418 C CA . GLU A 1 314 ? -7.811 5.849 30.217 1.00 89.31 314 GLU A CA 1
ATOM 2419 C C . GLU A 1 314 ? -7.115 6.933 29.379 1.00 89.31 314 GLU A C 1
ATOM 2421 O O . GLU A 1 314 ? -6.351 7.736 29.911 1.00 89.31 314 GLU A O 1
ATOM 2426 N N . THR A 1 315 ? -7.387 7.008 28.076 1.00 91.44 315 THR A N 1
ATOM 2427 C CA . THR A 1 315 ? -6.825 8.067 27.228 1.00 91.44 315 THR A CA 1
ATOM 2428 C C . THR A 1 315 ? -7.452 9.434 27.531 1.00 91.44 315 THR A C 1
ATOM 2430 O O . THR A 1 315 ? -8.613 9.497 27.935 1.00 91.44 315 THR A O 1
ATOM 2433 N N . PRO A 1 316 ? -6.768 10.560 27.241 1.00 90.56 316 PRO A N 1
ATOM 2434 C CA . PRO A 1 316 ? -7.359 11.894 27.397 1.00 90.56 316 PRO A CA 1
ATOM 2435 C C . PRO A 1 316 ? -8.682 12.068 26.638 1.00 90.56 316 PRO A C 1
ATOM 2437 O O . PRO A 1 316 ? -9.603 12.720 27.123 1.00 90.56 316 PRO A O 1
ATOM 2440 N N . GLN A 1 317 ? -8.796 11.453 25.456 1.00 90.62 317 GLN A N 1
ATOM 2441 C CA . GLN A 1 317 ? -10.029 11.468 24.675 1.00 90.62 317 GLN A CA 1
ATOM 2442 C C . GLN A 1 317 ? -11.120 10.618 25.334 1.00 90.62 317 GLN A C 1
ATOM 2444 O O . GLN A 1 317 ? -12.266 11.049 25.369 1.00 90.62 317 GLN A O 1
ATOM 2449 N N . GLY A 1 318 ? -10.773 9.459 25.897 1.00 90.75 318 GLY A N 1
ATOM 2450 C CA . GLY A 1 318 ? -11.694 8.620 26.663 1.00 90.75 318 GLY A CA 1
ATOM 2451 C C . GLY A 1 318 ? -12.246 9.333 27.892 1.00 90.75 318 GLY A C 1
ATOM 2452 O O . GLY A 1 318 ? -13.457 9.358 28.093 1.00 90.75 318 GLY A O 1
ATOM 2453 N N . GLN A 1 319 ? -11.384 10.014 28.647 1.00 88.31 319 GLN A N 1
ATOM 2454 C CA . GLN A 1 319 ? -11.797 10.849 29.777 1.00 88.31 319 GLN A CA 1
ATOM 2455 C C . GLN A 1 319 ? -12.727 11.984 29.340 1.00 88.31 319 GLN A C 1
ATOM 2457 O O . GLN A 1 319 ? -13.723 12.263 30.005 1.00 88.31 319 GLN A O 1
ATOM 2462 N N . ALA A 1 320 ? -12.460 12.600 28.185 1.00 89.31 320 ALA A N 1
ATOM 2463 C CA . ALA A 1 320 ? -13.347 13.615 27.631 1.00 89.31 320 ALA A CA 1
ATOM 2464 C C . ALA A 1 320 ? -14.739 13.056 27.283 1.00 89.31 320 ALA A C 1
ATOM 2466 O O . ALA A 1 320 ? -15.718 13.768 27.489 1.00 89.31 320 ALA A O 1
ATOM 2467 N N . LEU A 1 321 ? -14.857 11.801 26.821 1.00 89.38 321 LEU A N 1
ATOM 2468 C CA . LEU A 1 321 ? -16.166 11.164 26.591 1.00 89.38 321 LEU A CA 1
ATOM 2469 C C . LEU A 1 321 ? -16.965 11.038 27.891 1.00 89.38 321 LEU A C 1
ATOM 2471 O O . LEU A 1 321 ? -18.158 11.334 27.907 1.00 89.38 321 LEU A O 1
ATOM 2475 N N . VAL A 1 322 ? -16.298 10.625 28.973 1.00 85.88 322 VAL A N 1
ATOM 2476 C CA . VAL A 1 322 ? -16.915 10.457 30.296 1.00 85.88 322 VAL A CA 1
ATOM 2477 C C . VAL A 1 322 ? -17.378 11.804 30.850 1.00 85.88 322 VAL A C 1
ATOM 2479 O O . VAL A 1 322 ? -18.532 11.944 31.245 1.00 85.88 322 VAL A O 1
ATOM 2482 N N . VAL A 1 323 ? -16.510 12.818 30.821 1.00 84.38 323 VAL A N 1
ATOM 2483 C CA . VAL A 1 323 ? -16.828 14.165 31.324 1.00 84.38 323 VAL A CA 1
ATOM 2484 C C . VAL A 1 323 ? -17.928 14.831 30.497 1.00 84.38 323 VAL A C 1
ATOM 2486 O O . VAL A 1 323 ? -18.817 15.468 31.056 1.00 84.38 323 VAL A O 1
ATOM 2489 N N . ALA A 1 324 ? -17.894 14.682 29.171 1.00 84.81 324 ALA A N 1
ATOM 2490 C CA . ALA A 1 324 ? -18.870 15.300 28.278 1.00 84.81 324 ALA A CA 1
ATOM 2491 C C . ALA A 1 324 ? -20.196 14.527 28.181 1.00 84.81 324 ALA A C 1
ATOM 2493 O O . ALA A 1 324 ? -21.111 15.012 27.519 1.00 84.81 324 ALA A O 1
ATOM 2494 N N . SER A 1 325 ? -20.310 13.347 28.806 1.00 82.81 325 SER A N 1
ATOM 2495 C CA . SER A 1 325 ? -21.441 12.431 28.599 1.00 82.81 325 SER A CA 1
ATOM 2496 C C . SER A 1 325 ? -21.710 12.155 27.111 1.00 82.81 325 SER A C 1
ATOM 2498 O O . SER A 1 325 ? -22.846 12.225 26.644 1.00 82.81 325 SER A O 1
ATOM 2500 N N . ASP A 1 326 ? -20.645 11.885 26.352 1.00 88.44 326 ASP A N 1
ATOM 2501 C CA . ASP A 1 326 ? -20.724 11.636 24.909 1.00 88.44 326 ASP A CA 1
ATOM 2502 C C . ASP A 1 326 ? -21.570 10.368 24.632 1.00 88.44 326 ASP A C 1
ATOM 2504 O O . ASP A 1 326 ? -21.341 9.345 25.288 1.00 88.44 326 ASP A O 1
ATOM 2508 N N . PRO A 1 327 ? -22.520 10.384 23.671 1.00 89.12 327 PRO A N 1
ATOM 2509 C CA . PRO A 1 327 ? -23.351 9.223 23.324 1.00 89.12 327 PRO A CA 1
ATOM 2510 C C . PRO A 1 327 ? -22.556 7.957 22.998 1.00 89.12 327 PRO A C 1
ATOM 2512 O O . PRO A 1 327 ? -23.034 6.843 23.226 1.00 89.12 327 PRO A O 1
ATOM 2515 N N . LEU A 1 328 ? -21.316 8.109 22.525 1.00 92.69 328 LEU A N 1
ATOM 2516 C CA . LEU A 1 328 ? -20.423 6.986 22.287 1.00 92.69 328 LEU A CA 1
ATOM 2517 C C . LEU A 1 328 ? -20.175 6.163 23.558 1.00 92.69 328 LEU A C 1
ATOM 2519 O O . LEU A 1 328 ? -20.003 4.951 23.463 1.00 92.69 328 LEU A O 1
ATOM 2523 N N . LEU A 1 329 ? -20.183 6.774 24.748 1.00 91.81 329 LEU A N 1
ATOM 2524 C CA . LEU A 1 329 ? -20.020 6.043 26.006 1.00 91.81 329 LEU A CA 1
ATOM 2525 C C . LEU A 1 329 ? -21.126 4.998 26.189 1.00 91.81 329 LEU A C 1
ATOM 2527 O O . LEU A 1 329 ? -20.835 3.864 26.563 1.00 91.81 329 LEU A O 1
ATOM 2531 N N . GLN A 1 330 ? -22.374 5.355 25.874 1.00 91.69 330 GLN A N 1
ATOM 2532 C CA . GLN A 1 330 ? -23.508 4.436 25.949 1.00 91.69 330 GLN A CA 1
ATOM 2533 C C . GLN A 1 330 ? -23.350 3.270 24.970 1.00 91.69 330 GLN A C 1
ATOM 2535 O O . GLN A 1 330 ? -23.584 2.124 25.350 1.00 91.69 330 GLN A O 1
ATOM 2540 N N . GLU A 1 331 ? -22.905 3.541 23.743 1.00 92.19 331 GLU A N 1
ATOM 2541 C CA . GLU A 1 331 ? -22.644 2.499 22.744 1.00 92.19 331 GLU A CA 1
ATOM 2542 C C . GLU A 1 331 ? -21.517 1.558 23.198 1.00 92.19 331 GLU A C 1
ATOM 2544 O O . GLU A 1 331 ? -21.672 0.339 23.174 1.00 92.19 331 GLU A O 1
ATOM 2549 N N . LEU A 1 332 ? -20.396 2.104 23.687 1.00 92.75 332 LEU A N 1
ATOM 2550 C CA . LEU A 1 332 ? -19.264 1.311 24.177 1.00 92.75 332 LEU A CA 1
ATOM 2551 C C . LEU A 1 332 ? -19.666 0.409 25.353 1.00 92.75 332 LEU A C 1
ATOM 2553 O O . LEU A 1 332 ? -19.272 -0.758 25.405 1.00 92.75 332 LEU A O 1
ATOM 2557 N N . VAL A 1 333 ? -20.462 0.939 26.284 1.00 92.06 333 VAL A N 1
ATOM 2558 C CA . VAL A 1 333 ? -20.996 0.189 27.427 1.00 92.06 333 VAL A CA 1
ATOM 2559 C C . VAL A 1 333 ? -21.999 -0.870 26.965 1.00 92.06 333 VAL A C 1
ATOM 2561 O O . VAL A 1 333 ? -21.930 -2.008 27.421 1.00 92.06 333 VAL A O 1
ATOM 2564 N N . SER A 1 334 ? -22.879 -0.555 26.013 1.00 92.00 334 SER A N 1
ATOM 2565 C CA . SER A 1 334 ? -23.797 -1.541 25.432 1.00 92.00 334 SER A CA 1
ATOM 2566 C C . SER A 1 334 ? -23.028 -2.701 24.793 1.00 92.00 334 SER A C 1
ATOM 2568 O O . SER A 1 334 ? -23.282 -3.863 25.116 1.00 92.00 334 SER A O 1
ATOM 2570 N N . ILE A 1 335 ? -22.003 -2.406 23.985 1.00 91.31 335 ILE A N 1
ATOM 2571 C CA . ILE A 1 335 ? -21.122 -3.415 23.379 1.00 91.31 335 ILE A CA 1
ATOM 2572 C C . ILE A 1 335 ? -20.472 -4.294 24.455 1.00 91.31 335 ILE A C 1
ATOM 2574 O O . ILE A 1 335 ? -20.436 -5.517 24.299 1.00 91.31 335 ILE A O 1
ATOM 2578 N N . LEU A 1 336 ? -20.009 -3.708 25.562 1.00 89.69 336 LEU A N 1
ATOM 2579 C CA . LEU A 1 336 ? -19.443 -4.454 26.689 1.00 89.69 336 LEU A CA 1
ATOM 2580 C C . LEU A 1 336 ? -20.448 -5.475 27.257 1.00 89.69 336 LEU A C 1
ATOM 2582 O O . LEU A 1 336 ? -20.093 -6.635 27.479 1.00 89.69 336 LEU A O 1
ATOM 2586 N N . LEU A 1 337 ? -21.707 -5.063 27.428 1.00 90.38 337 LEU A N 1
ATOM 2587 C CA . LEU A 1 337 ? -22.776 -5.876 28.017 1.00 90.38 337 LEU A CA 1
ATOM 2588 C C . LEU A 1 337 ? -23.359 -6.926 27.054 1.00 90.38 337 LEU A C 1
ATOM 2590 O O . LEU A 1 337 ? -23.843 -7.963 27.502 1.00 90.38 337 LEU A O 1
ATOM 2594 N N . THR A 1 338 ? -23.273 -6.734 25.733 1.00 86.31 338 THR A N 1
ATOM 2595 C CA . THR A 1 338 ? -23.829 -7.690 24.742 1.00 86.31 338 THR A CA 1
ATOM 2596 C C . THR A 1 338 ? -23.219 -9.093 24.796 1.00 86.31 338 THR A C 1
ATOM 2598 O O . THR A 1 338 ? -23.749 -10.027 24.198 1.00 86.31 338 THR A O 1
ATOM 2601 N N . THR A 1 339 ? -22.096 -9.265 25.492 1.00 70.62 339 THR A N 1
ATOM 2602 C CA . THR A 1 339 ? -21.374 -10.540 25.568 1.00 70.62 339 THR A CA 1
ATOM 2603 C C . THR A 1 339 ? -21.175 -11.022 26.995 1.00 70.62 339 THR A C 1
ATOM 2605 O O . THR A 1 339 ? -20.205 -11.732 27.266 1.00 70.62 339 THR A O 1
ATOM 2608 N N . LEU A 1 340 ? -22.082 -10.641 27.899 1.00 86.56 340 LEU A N 1
ATOM 2609 C CA . LEU A 1 340 ? -22.057 -11.112 29.276 1.00 86.56 340 LEU A CA 1
ATOM 2610 C C . LEU A 1 340 ? -22.049 -12.636 29.335 1.00 86.56 340 LEU A C 1
ATOM 2612 O O . LEU A 1 340 ? -22.901 -13.320 28.770 1.00 86.56 340 LEU A O 1
ATOM 2616 N N . ARG A 1 341 ? -21.039 -13.150 30.029 1.00 91.19 341 ARG A N 1
ATOM 2617 C CA . ARG A 1 341 ? -20.898 -14.554 30.392 1.00 91.19 341 ARG A CA 1
ATOM 2618 C C . ARG A 1 341 ? -20.481 -14.640 31.846 1.00 91.19 341 ARG A C 1
ATOM 2620 O O . ARG A 1 341 ? -19.807 -13.731 32.347 1.00 91.19 341 ARG A O 1
ATOM 2627 N N . ALA A 1 342 ? -20.849 -15.740 32.493 1.00 92.94 342 ALA A N 1
ATOM 2628 C CA . ALA A 1 342 ? -20.543 -15.984 33.895 1.00 92.94 342 ALA A CA 1
ATOM 2629 C C . ALA A 1 342 ? -19.036 -15.866 34.184 1.00 92.94 342 ALA A C 1
ATOM 2631 O O . ALA A 1 342 ? -18.649 -15.286 35.194 1.00 92.94 342 ALA A O 1
ATOM 2632 N N . GLU A 1 343 ? -18.173 -16.306 33.262 1.00 92.81 343 GLU A N 1
ATOM 2633 C CA . GLU A 1 343 ? -16.718 -16.299 33.463 1.00 92.81 343 GLU A CA 1
ATOM 2634 C C . GLU A 1 343 ? -16.099 -14.893 33.408 1.00 92.81 343 GLU A C 1
ATOM 2636 O O . GLU A 1 343 ? -15.018 -14.671 33.947 1.00 92.81 343 GLU A O 1
ATOM 2641 N N . SER A 1 344 ? -16.761 -13.933 32.754 1.00 89.25 344 SER A N 1
ATOM 2642 C CA . SER A 1 344 ? -16.241 -12.570 32.563 1.00 89.25 344 SER A CA 1
ATOM 2643 C C . SER A 1 344 ? -16.960 -11.507 33.390 1.00 89.25 344 SER A C 1
ATOM 2645 O O . SER A 1 344 ? -16.381 -10.454 33.650 1.00 89.25 344 SER A O 1
ATOM 2647 N N . ALA A 1 345 ? -18.211 -11.749 33.793 1.00 92.88 345 ALA A N 1
ATOM 2648 C CA . ALA A 1 345 ? -19.051 -10.752 34.457 1.00 92.88 345 ALA A CA 1
ATOM 2649 C C . ALA A 1 345 ? -18.430 -10.165 35.745 1.00 92.88 345 ALA A C 1
ATOM 2651 O O . ALA A 1 345 ? -18.432 -8.938 35.870 1.00 92.88 345 ALA A O 1
ATOM 2652 N N . PRO A 1 346 ? -17.804 -10.950 36.650 1.00 94.00 346 PRO A N 1
ATOM 2653 C CA . PRO A 1 346 ? -17.162 -10.381 37.838 1.00 94.00 346 PRO A CA 1
ATOM 2654 C C . PRO A 1 346 ? -15.975 -9.463 37.501 1.00 94.00 346 PRO A C 1
ATOM 2656 O O . PRO A 1 346 ? -15.809 -8.400 38.097 1.00 94.00 346 PRO A O 1
ATOM 2659 N N . GLY A 1 347 ? -15.172 -9.833 36.497 1.00 90.81 347 GLY A N 1
ATOM 2660 C CA . GLY A 1 347 ? -14.064 -9.003 36.014 1.00 90.81 347 GLY A CA 1
ATOM 2661 C C . GLY A 1 347 ? -14.540 -7.705 35.356 1.00 90.81 347 GLY A C 1
ATOM 2662 O O . GLY A 1 347 ? -13.941 -6.651 35.567 1.00 90.81 347 GLY A O 1
ATOM 2663 N N . LEU A 1 348 ? -15.644 -7.761 34.605 1.00 90.31 348 LEU A N 1
ATOM 2664 C CA . LEU A 1 348 ? -16.281 -6.576 34.025 1.00 90.31 348 LEU A CA 1
ATOM 2665 C C . LEU A 1 348 ? -16.833 -5.640 35.105 1.00 90.31 348 LEU A C 1
ATOM 2667 O O . LEU A 1 348 ? -16.648 -4.432 34.983 1.00 90.31 348 LEU A O 1
ATOM 2671 N N . TYR A 1 349 ? -17.432 -6.179 36.173 1.00 93.12 349 TYR A N 1
ATOM 2672 C CA . TYR A 1 349 ? -17.869 -5.390 37.329 1.00 93.12 349 TYR A CA 1
ATOM 2673 C C . TYR A 1 349 ? -16.698 -4.662 37.983 1.00 93.12 349 TYR A C 1
ATOM 2675 O O . TYR A 1 349 ? -16.727 -3.440 38.119 1.00 93.12 349 TYR A O 1
ATOM 2683 N N . ALA A 1 350 ? -15.637 -5.397 38.326 1.00 91.38 350 ALA A N 1
ATOM 2684 C CA . ALA A 1 350 ? -14.453 -4.823 38.956 1.00 91.38 350 ALA A CA 1
ATOM 2685 C C . ALA A 1 350 ? -13.828 -3.710 38.104 1.00 91.38 350 ALA A C 1
ATOM 2687 O O . ALA A 1 350 ? -13.435 -2.671 38.630 1.00 91.38 350 ALA A O 1
ATOM 2688 N N . MET A 1 351 ? -13.772 -3.917 36.787 1.00 89.12 351 MET A N 1
ATOM 2689 C CA . MET A 1 351 ? -13.280 -2.927 35.839 1.00 89.12 351 MET A CA 1
ATOM 2690 C C . MET A 1 351 ? -14.179 -1.685 35.778 1.00 89.12 351 MET A C 1
ATOM 2692 O O . MET A 1 351 ? -13.674 -0.568 35.873 1.00 89.12 351 MET A O 1
ATOM 2696 N N . LEU A 1 352 ? -15.493 -1.860 35.640 1.00 89.50 352 LEU A N 1
ATOM 2697 C CA . LEU A 1 352 ? -16.437 -0.752 35.514 1.00 89.50 352 LEU A CA 1
ATOM 2698 C C . LEU A 1 352 ? -16.488 0.078 36.802 1.00 89.50 352 LEU A C 1
ATOM 2700 O O . LEU A 1 352 ? -16.292 1.290 36.770 1.00 89.50 352 LEU A O 1
ATOM 2704 N N . VAL A 1 353 ? -16.706 -0.572 37.941 1.00 90.12 353 VAL A N 1
ATOM 2705 C CA . VAL A 1 353 ? -16.870 0.119 39.222 1.00 90.12 353 VAL A CA 1
ATOM 2706 C C . VAL A 1 353 ? -15.532 0.642 39.721 1.00 90.12 353 VAL A C 1
ATOM 2708 O O . VAL A 1 353 ? -15.380 1.840 39.930 1.00 90.12 353 VAL A O 1
ATOM 2711 N N . GLY A 1 354 ? -14.539 -0.236 39.845 1.00 85.44 354 GLY A N 1
ATOM 2712 C CA . GLY A 1 354 ? -13.259 0.109 40.454 1.00 85.44 354 GLY A CA 1
ATOM 2713 C C . GLY A 1 354 ? -12.446 1.055 39.595 1.00 85.44 354 GLY A C 1
ATOM 2714 O O . GLY A 1 354 ? -11.963 2.071 40.080 1.00 85.44 354 GLY A O 1
ATOM 2715 N N . ASN A 1 355 ? -12.316 0.746 38.305 1.00 82.69 355 ASN A N 1
ATOM 2716 C CA . ASN A 1 355 ? -11.441 1.547 37.470 1.00 82.69 355 ASN A CA 1
ATOM 2717 C C . ASN A 1 355 ? -12.173 2.763 36.913 1.00 82.69 355 ASN A C 1
ATOM 2719 O O . ASN A 1 355 ? -11.538 3.800 36.808 1.00 82.69 355 ASN A O 1
ATOM 2723 N N . VAL A 1 356 ? -13.456 2.692 36.524 1.00 83.31 356 VAL A N 1
ATOM 2724 C CA . VAL A 1 356 ? -14.168 3.824 35.881 1.00 83.31 356 VAL A CA 1
ATOM 2725 C C . VAL A 1 356 ? -14.943 4.682 36.878 1.00 83.31 356 VAL A C 1
ATOM 2727 O O . VAL A 1 356 ? -14.753 5.896 36.884 1.00 83.31 356 VAL A O 1
ATOM 2730 N N . MET A 1 357 ? -15.805 4.088 37.704 1.00 87.62 357 MET A N 1
ATOM 2731 C CA . MET A 1 357 ? -16.712 4.851 38.576 1.00 87.62 357 MET A CA 1
ATOM 2732 C C . MET A 1 357 ? -16.070 5.331 39.880 1.00 87.62 357 MET A C 1
ATOM 2734 O O . MET A 1 357 ? -16.524 6.331 40.424 1.00 87.62 357 MET A O 1
ATOM 2738 N N . LEU A 1 358 ? -15.046 4.637 40.379 1.00 85.31 358 LEU A N 1
ATOM 2739 C CA . LEU A 1 358 ? -14.349 4.926 41.641 1.00 85.31 358 LEU A CA 1
ATOM 2740 C C . LEU A 1 358 ? -12.880 5.297 41.416 1.00 85.31 358 LEU A C 1
ATOM 2742 O O . LEU A 1 358 ? -12.019 5.023 42.244 1.00 85.31 358 LEU A O 1
ATOM 2746 N N . ALA A 1 359 ? -12.580 5.874 40.259 1.00 80.12 359 ALA A N 1
ATOM 2747 C CA . ALA A 1 359 ? -11.213 6.136 39.866 1.00 80.12 359 ALA A CA 1
ATOM 2748 C C . ALA A 1 359 ? -10.579 7.252 40.717 1.00 80.12 359 ALA A C 1
ATOM 2750 O O . ALA A 1 359 ? -11.077 8.377 40.736 1.00 80.12 359 ALA A O 1
ATOM 2751 N N . ASP A 1 360 ? -9.464 6.952 41.383 1.00 75.88 360 ASP A N 1
ATOM 2752 C CA . ASP A 1 360 ? -8.807 7.886 42.310 1.00 75.88 360 ASP A CA 1
ATOM 2753 C C . ASP A 1 360 ? -8.033 9.016 41.604 1.00 75.88 360 ASP A C 1
ATOM 2755 O O . ASP A 1 360 ? -7.786 10.074 42.186 1.00 75.88 360 ASP A O 1
ATOM 2759 N N . ASP A 1 361 ? -7.617 8.804 40.355 1.00 77.06 361 ASP A N 1
ATOM 2760 C CA . ASP A 1 361 ? -6.665 9.650 39.626 1.00 77.06 361 ASP A CA 1
ATOM 2761 C C . ASP A 1 361 ? -7.286 10.444 38.464 1.00 77.06 361 ASP A C 1
ATOM 2763 O O . ASP A 1 361 ? -6.574 11.127 37.720 1.00 77.06 361 ASP A O 1
ATOM 2767 N N . ARG A 1 362 ? -8.611 10.383 38.295 1.00 74.06 362 ARG A N 1
ATOM 2768 C CA . ARG A 1 362 ? -9.308 10.949 37.131 1.00 74.06 362 ARG A CA 1
ATOM 2769 C C . ARG A 1 362 ? -10.707 11.478 37.461 1.00 74.06 362 ARG A C 1
ATOM 2771 O O . ARG A 1 362 ? -11.262 11.137 38.502 1.00 74.06 362 ARG A O 1
ATOM 2778 N N . PRO A 1 363 ? -11.286 12.343 36.604 1.00 72.44 363 PRO A N 1
ATOM 2779 C CA . PRO A 1 363 ? -12.606 12.905 36.848 1.00 72.44 363 PRO A CA 1
ATOM 2780 C C . PRO A 1 363 ? -13.662 11.807 36.949 1.00 72.44 363 PRO A C 1
ATOM 2782 O O . PRO A 1 363 ? -13.780 10.963 36.060 1.00 72.44 363 PRO A O 1
ATOM 2785 N N . LEU A 1 364 ? -14.455 11.855 38.017 1.00 79.88 364 LEU A N 1
ATOM 2786 C CA . LEU A 1 364 ? -15.580 10.949 38.175 1.00 79.88 364 LEU A CA 1
ATOM 2787 C C . LEU A 1 364 ? -16.661 11.262 37.128 1.00 79.88 364 LEU A C 1
ATOM 2789 O O . LEU A 1 364 ? -16.888 12.437 36.807 1.00 79.88 364 LEU A O 1
ATOM 2793 N N . PRO A 1 365 ? -17.348 10.235 36.601 1.00 80.75 365 PRO A N 1
ATOM 2794 C CA . PRO A 1 365 ? -18.503 10.441 35.742 1.00 80.75 365 PRO A CA 1
ATOM 2795 C C . PRO A 1 365 ? -19.561 11.270 36.472 1.00 80.75 365 PRO A C 1
ATOM 2797 O O . PRO A 1 365 ? -19.827 11.061 37.653 1.00 80.75 365 PRO A O 1
ATOM 2800 N N . THR A 1 366 ? -20.188 12.207 35.765 1.00 80.88 366 THR A N 1
ATOM 2801 C CA . THR A 1 366 ? -21.283 13.022 36.309 1.00 80.88 366 THR A CA 1
ATOM 2802 C C . THR A 1 366 ? -22.449 13.068 35.331 1.00 80.88 366 THR A C 1
ATOM 2804 O O . THR A 1 366 ? -22.275 12.849 34.132 1.00 80.88 366 THR A O 1
ATOM 2807 N N . GLY A 1 367 ? -23.652 13.336 35.846 1.00 86.44 367 GLY A N 1
ATOM 2808 C CA . GLY A 1 367 ? -24.852 13.480 35.024 1.00 86.44 367 GLY A CA 1
ATOM 2809 C C . GLY A 1 367 ? -25.160 12.222 34.193 1.00 86.44 367 GLY A C 1
ATOM 2810 O O . GLY A 1 367 ? -25.049 11.117 34.724 1.00 86.44 367 GLY A O 1
ATOM 2811 N N . PRO A 1 368 ? -25.508 12.355 32.898 1.00 86.94 368 PRO A N 1
ATOM 2812 C CA . PRO A 1 368 ? -25.915 11.217 32.070 1.00 86.94 368 PRO A CA 1
ATOM 2813 C C . PRO A 1 368 ? -24.857 10.110 31.951 1.00 86.94 368 PRO A C 1
ATOM 2815 O O . PRO A 1 368 ? -25.210 8.936 31.860 1.00 86.94 368 PRO A O 1
ATOM 2818 N N . ALA A 1 369 ? -23.562 10.446 31.987 1.00 86.50 369 ALA A N 1
ATOM 2819 C CA . ALA A 1 369 ? -22.499 9.441 32.004 1.00 86.50 369 ALA A CA 1
ATOM 2820 C C . ALA A 1 369 ? -22.568 8.543 33.247 1.00 86.50 369 ALA A C 1
ATOM 2822 O O . ALA A 1 369 ? -22.344 7.337 33.143 1.00 86.50 369 ALA A O 1
ATOM 2823 N N . TRP A 1 370 ? -22.901 9.113 34.412 1.00 90.25 370 TRP A N 1
ATOM 2824 C CA . TRP A 1 370 ? -23.103 8.336 35.635 1.00 90.25 370 TRP A CA 1
ATOM 2825 C C . TRP A 1 370 ? -24.297 7.394 35.490 1.00 90.25 370 TRP A C 1
ATOM 2827 O O . TRP A 1 370 ? -24.172 6.214 35.798 1.00 90.25 370 TRP A O 1
ATOM 2837 N N . ASP A 1 371 ? -25.417 7.879 34.950 1.00 91.12 371 ASP A N 1
ATOM 2838 C CA . ASP A 1 371 ? -26.626 7.068 34.763 1.00 91.12 371 ASP A CA 1
ATOM 2839 C C . ASP A 1 371 ? -26.381 5.868 33.833 1.00 91.12 371 ASP A C 1
ATOM 2841 O O . ASP A 1 371 ? -26.837 4.758 34.115 1.00 91.12 371 ASP A O 1
ATOM 2845 N N . VAL A 1 372 ? -25.611 6.062 32.755 1.00 91.31 372 VAL A N 1
ATOM 2846 C CA . VAL A 1 372 ? -25.207 4.987 31.830 1.00 91.31 372 VAL A CA 1
ATOM 2847 C C . VAL A 1 372 ? -24.362 3.927 32.542 1.00 91.31 372 VAL A C 1
ATOM 2849 O O . VAL A 1 372 ? -24.607 2.728 32.383 1.00 91.31 372 VAL A O 1
ATOM 2852 N N . LEU A 1 373 ? -23.371 4.350 33.329 1.00 91.31 373 LEU A N 1
ATOM 2853 C CA . LEU A 1 373 ? -22.472 3.434 34.036 1.00 91.31 373 LEU A CA 1
ATOM 2854 C C . LEU A 1 373 ? -23.183 2.718 35.190 1.00 91.31 373 LEU A C 1
ATOM 2856 O O . LEU A 1 373 ? -23.005 1.516 35.364 1.00 91.31 373 LEU A O 1
ATOM 2860 N N . GLU A 1 374 ? -24.043 3.417 35.924 1.00 93.44 374 GLU A N 1
ATOM 2861 C CA . GLU A 1 374 ? -24.852 2.843 36.997 1.00 93.44 374 GLU A CA 1
ATOM 2862 C C . GLU A 1 374 ? -25.868 1.833 36.450 1.00 93.44 374 GLU A C 1
ATOM 2864 O O . GLU A 1 374 ? -26.057 0.764 37.031 1.00 93.44 374 GLU A O 1
ATOM 2869 N N . HIS A 1 375 ? -26.483 2.107 35.297 1.00 94.25 375 HIS A N 1
ATOM 2870 C CA . HIS A 1 375 ? -27.334 1.128 34.622 1.00 94.25 375 HIS A CA 1
ATOM 2871 C C . HIS A 1 375 ? -26.552 -0.138 34.237 1.00 94.25 375 HIS A C 1
ATOM 2873 O O . HIS A 1 375 ? -27.028 -1.257 34.449 1.00 94.25 375 HIS A O 1
ATOM 2879 N N . ALA A 1 376 ? -25.329 0.020 33.729 1.00 93.19 376 ALA A N 1
ATOM 2880 C CA . ALA A 1 376 ? -24.462 -1.107 33.406 1.00 93.19 376 ALA A CA 1
ATOM 2881 C C . ALA A 1 376 ? -24.021 -1.892 34.648 1.00 93.19 376 ALA A C 1
ATOM 2883 O O . ALA A 1 376 ? -24.033 -3.123 34.620 1.00 93.19 376 ALA A O 1
ATOM 2884 N N . ARG A 1 377 ? -23.706 -1.203 35.753 1.00 94.94 377 ARG A N 1
ATOM 2885 C CA . ARG A 1 377 ? -23.416 -1.824 37.052 1.00 94.94 377 ARG A CA 1
ATOM 2886 C C . ARG A 1 377 ? -24.590 -2.682 37.521 1.00 94.94 377 ARG A C 1
ATOM 2888 O O . ARG A 1 377 ? -24.388 -3.850 37.836 1.00 94.94 377 ARG A O 1
ATOM 2895 N N . ARG A 1 378 ? -25.816 -2.146 37.499 1.00 95.25 378 ARG A N 1
ATOM 2896 C CA . ARG A 1 378 ? -27.030 -2.899 37.869 1.00 95.25 378 ARG A CA 1
ATOM 2897 C C . ARG A 1 378 ? -27.247 -4.110 36.974 1.00 95.25 378 ARG A C 1
ATOM 2899 O O . ARG A 1 378 ? -27.464 -5.197 37.485 1.00 95.25 378 ARG A O 1
ATOM 2906 N N . THR A 1 379 ? -27.084 -3.947 35.662 1.00 94.94 379 THR A N 1
ATOM 2907 C CA . THR A 1 379 ? -27.203 -5.053 34.698 1.00 94.94 379 THR A CA 1
ATOM 2908 C C . THR A 1 379 ? -26.208 -6.181 35.006 1.00 94.94 379 THR A C 1
ATOM 2910 O O . THR A 1 379 ? -26.551 -7.359 34.924 1.00 94.94 379 THR A O 1
ATOM 2913 N N . LEU A 1 380 ? -24.974 -5.840 35.397 1.00 95.25 380 LEU A N 1
ATOM 2914 C CA . LEU A 1 380 ? -23.961 -6.815 35.815 1.00 95.25 380 LEU A CA 1
ATOM 2915 C C . LEU A 1 380 ? -24.347 -7.536 37.112 1.00 95.25 380 LEU A C 1
ATOM 2917 O O . LEU A 1 380 ? -24.191 -8.754 37.190 1.00 95.25 380 LEU A O 1
ATOM 2921 N N . VAL A 1 381 ? -24.845 -6.803 38.111 1.00 96.00 381 VAL A N 1
ATOM 2922 C CA . VAL A 1 381 ? -25.298 -7.378 39.389 1.00 96.00 381 VAL A CA 1
ATOM 2923 C C . VAL A 1 381 ? -26.487 -8.304 39.168 1.00 96.00 381 VAL A C 1
ATOM 2925 O O . VAL A 1 381 ? -26.433 -9.455 39.586 1.00 96.00 381 VAL A O 1
ATOM 2928 N N . GLU A 1 382 ? -27.515 -7.856 38.448 1.00 96.50 382 GLU A N 1
ATOM 2929 C CA . GLU A 1 382 ? -28.695 -8.660 38.107 1.00 96.50 382 GLU A CA 1
ATOM 2930 C C . GLU A 1 382 ? -28.299 -9.945 37.369 1.00 96.50 382 GLU A C 1
ATOM 2932 O O . GLU A 1 382 ? -28.801 -11.027 37.675 1.00 96.50 382 GLU A O 1
ATOM 2937 N N . PHE A 1 383 ? -27.346 -9.864 36.437 1.00 96.00 383 PHE A N 1
ATOM 2938 C CA . PHE A 1 383 ? -26.801 -11.046 35.774 1.00 96.00 383 PHE A CA 1
ATOM 2939 C C . PHE A 1 383 ? -26.102 -11.983 36.773 1.00 96.00 383 PHE A C 1
ATOM 2941 O O . PHE A 1 383 ? -26.369 -13.185 36.802 1.00 96.00 383 PHE A O 1
ATOM 2948 N N . LEU A 1 384 ? -25.230 -11.456 37.635 1.00 96.56 384 LEU A N 1
ATOM 2949 C CA . LEU A 1 384 ? -24.511 -12.262 38.624 1.00 96.56 384 LEU A CA 1
ATOM 2950 C C . LEU A 1 384 ? -25.437 -12.873 39.682 1.00 96.56 384 LEU A C 1
ATOM 2952 O O . LEU A 1 384 ? -25.195 -14.006 40.082 1.00 96.56 384 LEU A O 1
ATOM 2956 N N . GLN A 1 385 ? -26.534 -12.224 40.069 1.00 96.69 385 GLN A N 1
ATOM 2957 C CA . GLN A 1 385 ? -27.528 -12.805 40.984 1.00 96.69 385 GLN A CA 1
ATOM 2958 C C . GLN A 1 385 ? -28.066 -14.150 40.474 1.00 96.69 385 GLN A C 1
ATOM 2960 O O . GLN A 1 385 ? -28.294 -15.065 41.264 1.00 96.69 385 GLN A O 1
ATOM 2965 N N . HIS A 1 386 ? -28.177 -14.310 39.153 1.00 95.88 386 HIS A N 1
ATOM 2966 C CA . HIS A 1 386 ? -28.629 -15.551 38.525 1.00 95.88 386 HIS A CA 1
ATOM 2967 C C . HIS A 1 386 ? -27.483 -16.524 38.191 1.00 95.88 386 HIS A C 1
ATOM 2969 O O . HIS A 1 386 ? -27.709 -17.731 38.133 1.00 95.88 386 HIS A O 1
ATOM 2975 N N . HIS A 1 387 ? -26.256 -16.024 37.999 1.00 95.94 387 HIS A N 1
ATOM 2976 C CA . HIS A 1 387 ? -25.137 -16.789 37.424 1.00 95.94 387 HIS A CA 1
ATOM 2977 C C . HIS A 1 387 ? -23.881 -16.878 38.312 1.00 95.94 387 HIS A C 1
ATOM 2979 O O . HIS A 1 387 ? -22.852 -17.402 37.879 1.00 95.94 387 HIS A O 1
ATOM 2985 N N . TRP A 1 388 ? -23.912 -16.403 39.561 1.00 95.69 388 TRP A N 1
ATOM 2986 C CA . TRP A 1 388 ? -22.711 -16.348 40.407 1.00 95.69 388 TRP A CA 1
ATOM 2987 C C . TRP A 1 388 ? -22.125 -17.735 40.709 1.00 95.69 388 TRP A C 1
ATOM 2989 O O . TRP A 1 388 ? -20.911 -17.866 40.819 1.00 95.69 388 TRP A O 1
ATOM 2999 N N . MET A 1 389 ? -22.940 -18.792 40.798 1.00 95.56 389 MET A N 1
ATOM 3000 C CA . MET A 1 389 ? -22.424 -20.156 40.992 1.00 95.56 389 MET A CA 1
ATOM 3001 C C . MET A 1 389 ? -21.635 -20.656 39.774 1.00 95.56 389 MET A C 1
ATOM 3003 O O . MET A 1 389 ? -20.610 -21.317 39.941 1.00 95.56 389 MET A O 1
ATOM 3007 N N . GLU A 1 390 ? -22.073 -20.312 38.561 1.00 96.56 390 GLU A N 1
ATOM 3008 C CA . GLU A 1 390 ? -21.356 -20.613 37.315 1.00 96.56 390 GLU A CA 1
ATOM 3009 C C . GLU A 1 390 ? -20.052 -19.809 37.244 1.00 96.56 390 GLU A C 1
ATOM 3011 O O . GLU A 1 390 ? -18.987 -20.366 36.979 1.00 96.56 390 GLU A O 1
ATOM 3016 N N . ALA A 1 391 ? -20.115 -18.517 37.581 1.00 94.94 391 ALA A N 1
ATOM 3017 C CA . ALA A 1 391 ? -18.950 -17.638 37.647 1.00 94.94 391 ALA A CA 1
ATOM 3018 C C . ALA A 1 391 ? -17.913 -18.159 38.655 1.00 94.94 391 ALA A C 1
ATOM 3020 O O . ALA A 1 391 ? -16.712 -18.205 38.378 1.00 94.94 391 ALA A O 1
ATOM 3021 N N . ARG A 1 392 ? -18.385 -18.627 39.814 1.00 94.88 392 ARG A N 1
ATOM 3022 C CA . ARG A 1 392 ? -17.569 -19.274 40.840 1.00 94.88 392 ARG A CA 1
ATOM 3023 C C . ARG A 1 392 ? -16.930 -20.553 40.325 1.00 94.88 392 ARG A C 1
ATOM 3025 O O . ARG A 1 392 ? -15.726 -20.709 40.483 1.00 94.88 392 ARG A O 1
ATOM 3032 N N . ALA A 1 393 ? -17.698 -21.444 39.698 1.00 94.56 393 ALA A N 1
ATOM 3033 C CA . ALA A 1 393 ? -17.174 -22.682 39.115 1.00 94.56 393 ALA A CA 1
ATOM 3034 C C . ALA A 1 393 ? -16.086 -22.419 38.057 1.00 94.56 393 ALA A C 1
ATOM 3036 O O . ALA A 1 393 ? -15.160 -23.213 37.915 1.00 94.56 393 ALA A O 1
ATOM 3037 N N . ALA A 1 394 ? -16.164 -21.282 37.364 1.00 93.81 394 ALA A N 1
ATOM 3038 C CA . ALA A 1 394 ? -15.165 -20.819 36.408 1.00 93.81 394 ALA A CA 1
ATOM 3039 C C . ALA A 1 394 ? -13.982 -20.052 37.031 1.00 93.81 394 ALA A C 1
ATOM 3041 O O . ALA A 1 394 ? -13.172 -19.495 36.292 1.00 93.81 394 ALA A O 1
ATOM 3042 N N . HIS A 1 395 ? -13.866 -19.998 38.364 1.00 94.31 395 HIS A N 1
ATOM 3043 C CA . HIS A 1 395 ? -12.827 -19.245 39.080 1.00 94.31 395 HIS A CA 1
ATOM 3044 C C . HIS A 1 395 ? -12.831 -17.729 38.796 1.00 94.31 395 HIS A C 1
ATOM 3046 O O . HIS A 1 395 ? -11.832 -17.044 39.015 1.00 94.31 395 HIS A O 1
ATOM 3052 N N . ALA A 1 396 ? -13.956 -17.169 38.342 1.00 93.69 396 ALA A N 1
ATOM 3053 C CA . ALA A 1 396 ? -14.027 -15.779 37.886 1.00 93.69 396 ALA A CA 1
ATOM 3054 C C . ALA A 1 396 ? -13.878 -14.739 39.015 1.00 93.69 396 ALA A C 1
ATOM 3056 O O . ALA A 1 396 ? -13.513 -13.595 38.750 1.00 93.69 396 ALA A O 1
ATOM 3057 N N . PHE A 1 397 ? -14.127 -15.124 40.274 1.00 95.50 397 PHE A N 1
ATOM 3058 C CA . PHE A 1 397 ? -13.937 -14.260 41.449 1.00 95.50 397 PHE A CA 1
ATOM 3059 C C . PHE A 1 397 ? -12.511 -14.296 42.019 1.00 95.50 397 PHE A C 1
ATOM 3061 O O . PHE A 1 397 ? -12.111 -13.366 42.717 1.00 95.50 397 PHE A O 1
ATOM 3068 N N . ASP A 1 398 ? -11.727 -15.334 41.714 1.00 93.06 398 ASP A N 1
ATOM 3069 C CA . ASP A 1 398 ? -10.380 -15.534 42.261 1.00 93.06 398 ASP A CA 1
ATOM 3070 C C . ASP A 1 398 ? -9.378 -14.396 41.948 1.00 93.06 398 ASP A C 1
ATOM 3072 O O . ASP A 1 398 ? -8.569 -14.077 42.825 1.00 93.06 398 ASP A O 1
ATOM 3076 N N . PRO A 1 399 ? -9.382 -13.753 40.757 1.00 93.06 399 PRO A N 1
ATOM 3077 C CA . PRO A 1 399 ? -8.439 -12.674 40.454 1.00 93.06 399 PRO A CA 1
ATOM 3078 C C . PRO A 1 399 ? -8.868 -11.305 41.008 1.00 93.06 399 PRO A C 1
ATOM 3080 O O . PRO A 1 399 ? -8.138 -10.328 40.828 1.00 93.06 399 PRO A O 1
ATOM 3083 N N . LEU A 1 400 ? -10.045 -11.194 41.636 1.00 92.81 400 LEU A N 1
ATOM 3084 C CA . LEU A 1 400 ? -10.599 -9.905 42.045 1.00 92.81 400 LEU A CA 1
ATOM 3085 C C . LEU A 1 400 ? -9.957 -9.361 43.323 1.00 92.81 400 LEU A C 1
ATOM 3087 O O . LEU A 1 400 ? -9.569 -10.088 44.239 1.00 92.81 400 LEU A O 1
ATOM 3091 N N . ALA A 1 401 ? -9.890 -8.033 43.410 1.00 91.19 401 ALA A N 1
ATOM 3092 C CA . ALA A 1 401 ? -9.455 -7.351 44.618 1.00 91.19 401 ALA A CA 1
ATOM 3093 C C . ALA A 1 401 ? -10.466 -7.539 45.762 1.00 91.19 401 ALA A C 1
ATOM 3095 O O . ALA A 1 401 ? -11.673 -7.653 45.553 1.00 91.19 401 ALA A O 1
ATOM 3096 N N . ARG A 1 402 ? -9.974 -7.498 47.007 1.00 90.88 402 ARG A N 1
ATOM 3097 C CA . ARG A 1 402 ? -10.788 -7.758 48.206 1.00 90.88 402 ARG A CA 1
ATOM 3098 C C . ARG A 1 402 ? -11.965 -6.793 48.375 1.00 90.88 402 ARG A C 1
ATOM 3100 O O . ARG A 1 402 ? -12.975 -7.198 48.936 1.00 90.88 402 ARG A O 1
ATOM 3107 N N . TRP A 1 403 ? -11.827 -5.539 47.937 1.00 92.69 403 TRP A N 1
ATOM 3108 C CA . TRP A 1 403 ? -12.927 -4.569 47.976 1.00 92.69 403 TRP A CA 1
ATOM 3109 C C . TRP A 1 403 ? -14.085 -5.034 47.082 1.00 92.69 403 TRP A C 1
ATOM 3111 O O . TRP A 1 403 ? -15.214 -5.100 47.547 1.00 92.69 403 TRP A O 1
ATOM 3121 N N . CYS A 1 404 ? -13.770 -5.486 45.867 1.00 94.12 404 CYS A N 1
ATOM 3122 C CA . CYS A 1 404 ? -14.748 -5.916 44.875 1.00 94.12 404 CYS A CA 1
ATOM 3123 C C . CYS A 1 404 ? -15.451 -7.206 45.305 1.00 94.12 404 CYS A C 1
ATOM 3125 O O . CYS A 1 404 ? -16.662 -7.319 45.176 1.00 94.12 404 CYS A O 1
ATOM 3127 N N . ILE A 1 405 ? -14.713 -8.155 45.896 1.00 95.25 405 ILE A N 1
ATOM 3128 C CA . ILE A 1 405 ? -15.306 -9.389 46.437 1.00 95.25 405 ILE A CA 1
ATOM 3129 C C . ILE A 1 405 ? -16.314 -9.074 47.546 1.00 95.25 405 ILE A C 1
ATOM 3131 O O . ILE A 1 405 ? -17.374 -9.684 47.579 1.00 95.25 405 ILE A O 1
ATOM 3135 N N . LYS A 1 406 ? -15.992 -8.145 48.456 1.00 94.38 406 LYS A N 1
ATOM 3136 C CA . LYS A 1 406 ? -16.913 -7.751 49.533 1.00 94.38 406 LYS A CA 1
ATOM 3137 C C . LYS A 1 406 ? -18.176 -7.109 48.973 1.00 94.38 406 LYS A C 1
ATOM 3139 O O . LYS A 1 406 ? -19.264 -7.539 49.311 1.00 94.38 406 LYS A O 1
ATOM 3144 N N . GLU A 1 407 ? -18.008 -6.137 48.085 1.00 94.62 407 GLU A N 1
ATOM 3145 C CA . GLU A 1 407 ? -19.124 -5.413 47.480 1.00 94.62 407 GLU A CA 1
ATOM 3146 C C . GLU A 1 407 ? -20.038 -6.343 46.672 1.00 94.62 407 GLU A C 1
ATOM 3148 O O . GLU A 1 407 ? -21.250 -6.322 46.846 1.00 94.62 407 GLU A O 1
ATOM 3153 N N . LEU A 1 408 ? -19.463 -7.231 45.854 1.00 95.81 408 LEU A N 1
ATOM 3154 C CA . LEU A 1 408 ? -20.237 -8.238 45.131 1.00 95.81 408 LEU A CA 1
ATOM 3155 C C . LEU A 1 408 ? -20.920 -9.233 46.073 1.00 95.81 408 LEU A C 1
ATOM 3157 O O . LEU A 1 408 ? -22.024 -9.662 45.779 1.00 95.81 408 LEU A O 1
ATOM 3161 N N . ALA A 1 409 ? -20.298 -9.619 47.187 1.00 95.06 409 ALA A N 1
ATOM 3162 C CA . ALA A 1 409 ? -20.930 -10.512 48.156 1.00 95.06 409 ALA A CA 1
ATOM 3163 C C . ALA A 1 409 ? -22.154 -9.865 48.814 1.00 95.06 409 ALA A C 1
ATOM 3165 O O . ALA A 1 409 ? -23.190 -10.517 48.933 1.00 95.06 409 ALA A O 1
ATOM 3166 N N . ASP A 1 410 ? -22.045 -8.579 49.155 1.00 95.50 410 ASP A N 1
ATOM 3167 C CA . ASP A 1 410 ? -23.146 -7.790 49.702 1.00 95.50 410 ASP A CA 1
ATOM 3168 C C . ASP A 1 410 ? -24.291 -7.650 48.673 1.00 95.50 410 ASP A C 1
ATOM 3170 O O . ASP A 1 410 ? -25.450 -7.886 49.005 1.00 95.50 410 ASP A O 1
ATOM 3174 N N . GLU A 1 411 ? -23.981 -7.351 47.405 1.00 95.00 411 GLU A N 1
ATOM 3175 C CA . GLU A 1 411 ? -24.966 -7.231 46.306 1.00 95.00 411 GLU A CA 1
ATOM 3176 C C . GLU A 1 411 ? -25.640 -8.568 45.922 1.00 95.00 411 GLU A C 1
ATOM 3178 O O . GLU A 1 411 ? -26.735 -8.594 45.347 1.00 95.00 411 GLU A O 1
ATOM 3183 N N . LEU A 1 412 ? -24.983 -9.692 46.220 1.00 94.75 412 LEU A N 1
ATOM 3184 C CA . LEU A 1 412 ? -25.469 -11.049 45.949 1.00 94.75 412 LEU A CA 1
ATOM 3185 C C . LEU A 1 412 ? -26.114 -11.724 47.173 1.00 94.75 412 LEU A C 1
ATOM 3187 O O . LEU A 1 412 ? -26.630 -12.831 47.024 1.00 94.75 412 LEU A O 1
ATOM 3191 N N . ASP A 1 413 ? -26.088 -11.085 48.347 1.00 95.06 413 ASP A N 1
ATOM 3192 C CA . ASP A 1 413 ? -26.553 -11.628 49.636 1.00 95.06 413 ASP A CA 1
ATOM 3193 C C . ASP A 1 413 ? -25.909 -12.985 49.993 1.00 95.06 413 ASP A C 1
ATOM 3195 O O . ASP A 1 413 ? -26.569 -13.973 50.328 1.00 95.06 413 ASP A O 1
ATOM 3199 N N . VAL A 1 414 ? -24.577 -13.057 49.884 1.00 94.38 414 VAL A N 1
ATOM 3200 C CA . VAL A 1 414 ? -23.782 -14.250 50.223 1.00 94.38 414 VAL A CA 1
ATOM 3201 C C . VAL A 1 414 ? -22.561 -13.895 51.069 1.00 94.38 414 VAL A C 1
ATOM 3203 O O . VAL A 1 414 ? -22.114 -12.755 51.114 1.00 94.38 414 VAL A O 1
ATOM 3206 N N . ASP A 1 415 ? -21.959 -14.889 51.726 1.00 93.38 415 ASP A N 1
ATOM 3207 C CA . ASP A 1 415 ? -20.674 -14.689 52.404 1.00 93.38 415 ASP A CA 1
ATOM 3208 C C . ASP A 1 415 ? -19.568 -14.405 51.370 1.00 93.38 415 ASP A C 1
ATOM 3210 O O . ASP A 1 415 ? -19.383 -15.161 50.414 1.00 93.38 415 ASP A O 1
ATOM 3214 N N . ALA A 1 416 ? -18.773 -13.355 51.584 1.00 92.00 416 ALA A N 1
ATOM 3215 C CA . ALA A 1 416 ? -17.614 -13.028 50.755 1.00 92.00 416 ALA A CA 1
ATOM 3216 C C . ALA A 1 416 ? -16.610 -14.187 50.631 1.00 92.00 416 ALA A C 1
ATOM 3218 O O . ALA A 1 416 ? -15.937 -14.313 49.607 1.00 92.00 416 ALA A O 1
ATOM 3219 N N . ALA A 1 417 ? -16.509 -15.060 51.639 1.00 91.31 417 ALA A N 1
ATOM 3220 C CA . ALA A 1 417 ? -15.680 -16.264 51.577 1.00 91.31 417 ALA A CA 1
ATOM 3221 C C . ALA A 1 417 ? -16.256 -17.354 50.654 1.00 91.31 417 ALA A C 1
ATOM 3223 O O . ALA A 1 417 ? -15.528 -18.271 50.270 1.00 91.31 417 ALA A O 1
ATOM 3224 N N . ALA A 1 418 ? -17.541 -17.269 50.300 1.00 89.75 418 ALA A N 1
ATOM 3225 C CA . ALA A 1 418 ? -18.203 -18.213 49.411 1.00 89.75 418 ALA A CA 1
ATOM 3226 C C . ALA A 1 418 ? -17.913 -17.937 47.929 1.00 89.75 418 ALA A C 1
ATOM 3228 O O . ALA A 1 418 ? -18.026 -18.870 47.136 1.00 89.75 418 ALA A O 1
ATOM 3229 N N . LEU A 1 419 ? -17.524 -16.715 47.541 1.00 90.25 419 LEU A N 1
ATOM 3230 C CA . LEU A 1 419 ? -17.313 -16.356 46.132 1.00 90.25 419 LEU A CA 1
ATOM 3231 C C . LEU A 1 419 ? -16.027 -16.958 45.524 1.00 90.25 419 LEU A C 1
ATOM 3233 O O . LEU A 1 419 ? -16.136 -17.608 44.482 1.00 90.25 419 LEU A O 1
ATOM 3237 N N . PRO A 1 420 ? -14.826 -16.824 46.124 1.00 89.00 420 PRO A N 1
ATOM 3238 C CA . PRO A 1 420 ? -13.608 -17.415 45.570 1.00 89.00 420 PRO A CA 1
ATOM 3239 C C . PRO A 1 420 ? -13.529 -18.922 45.857 1.00 89.00 420 PRO A C 1
ATOM 3241 O O . PRO A 1 420 ? -13.891 -19.383 46.942 1.00 89.00 420 PRO A O 1
ATOM 3244 N N . LEU A 1 421 ? -13.003 -19.702 44.911 1.00 81.88 421 LEU A N 1
ATOM 3245 C CA . LEU A 1 421 ? -12.688 -21.125 45.121 1.00 81.88 421 LEU A CA 1
ATOM 3246 C C . LEU A 1 421 ? -11.260 -21.305 45.630 1.00 81.88 421 LEU A C 1
ATOM 3248 O O . LEU A 1 421 ? -10.987 -22.149 46.488 1.00 81.88 421 LEU A O 1
ATOM 3252 N N . SER A 1 422 ? -10.348 -20.485 45.118 1.00 72.81 422 SER A N 1
ATOM 3253 C CA . SER A 1 422 ? -8.959 -20.482 45.544 1.00 72.81 422 SER A CA 1
ATOM 3254 C C . SER A 1 422 ? -8.830 -19.644 46.810 1.00 72.81 422 SER A C 1
ATOM 3256 O O . SER A 1 422 ? -8.629 -18.432 46.745 1.00 72.81 422 SER A O 1
ATOM 3258 N N . GLN A 1 423 ? -8.853 -20.274 47.987 1.00 54.47 423 GLN A N 1
ATOM 3259 C CA . GLN A 1 423 ? -8.225 -19.665 49.163 1.00 54.47 423 GLN A CA 1
ATOM 3260 C C . GLN A 1 423 ? -6.711 -19.644 48.937 1.00 54.47 423 GLN A C 1
ATOM 3262 O O . GLN A 1 423 ? -5.958 -20.424 49.525 1.00 54.47 423 GLN A O 1
ATOM 3267 N N . THR A 1 424 ? -6.230 -18.757 48.066 1.00 43.81 424 THR A N 1
ATOM 3268 C CA . THR A 1 424 ? -4.807 -18.458 48.038 1.00 43.81 424 THR A CA 1
ATOM 3269 C C . THR A 1 424 ? -4.515 -17.776 49.364 1.00 43.81 424 THR A C 1
ATOM 3271 O O . THR A 1 424 ? -4.761 -16.584 49.539 1.00 43.81 424 THR A O 1
ATOM 3274 N N . LYS A 1 425 ? -3.996 -18.552 50.320 1.00 38.47 425 LYS A N 1
ATOM 3275 C CA . LYS A 1 425 ? -3.188 -18.060 51.433 1.00 38.47 425 LYS A CA 1
ATOM 3276 C C . LYS A 1 425 ? -2.016 -17.260 50.846 1.00 38.47 425 LYS A C 1
ATOM 3278 O O . LYS A 1 425 ? -0.887 -17.736 50.820 1.00 38.47 425 LYS A O 1
ATOM 3283 N N . ARG A 1 426 ? -2.245 -16.031 50.381 1.00 38.53 426 ARG A N 1
ATOM 3284 C CA . ARG A 1 426 ? -1.197 -15.012 50.399 1.00 38.53 426 ARG A CA 1
ATOM 3285 C C . ARG A 1 426 ? -1.104 -14.567 51.846 1.00 38.53 426 ARG A C 1
ATOM 3287 O O . ARG A 1 426 ? -1.829 -13.694 52.309 1.00 38.53 426 ARG A O 1
ATOM 3294 N N . ALA A 1 427 ? -0.292 -15.323 52.576 1.00 37.44 427 ALA A N 1
ATOM 3295 C CA . ALA A 1 427 ? 0.127 -15.001 53.918 1.00 37.44 427 ALA A CA 1
ATOM 3296 C C . ALA A 1 427 ? 0.642 -13.557 53.954 1.00 37.44 427 ALA A C 1
ATOM 3298 O O . ALA A 1 427 ? 1.469 -13.169 53.134 1.00 37.44 427 ALA A O 1
ATOM 3299 N N . PHE A 1 428 ? 0.092 -12.797 54.898 1.00 38.38 428 PHE A N 1
ATOM 3300 C CA . PHE A 1 428 ? 0.782 -11.818 55.728 1.00 38.38 428 PHE A CA 1
ATOM 3301 C C . PHE A 1 428 ? 2.199 -11.421 55.279 1.00 38.38 428 PHE A C 1
ATOM 3303 O O . PHE A 1 428 ? 3.160 -12.153 55.505 1.00 38.38 428 PHE A O 1
ATOM 3310 N N . ALA A 1 429 ? 2.324 -10.192 54.793 1.00 30.28 429 ALA A N 1
ATOM 3311 C CA . ALA A 1 429 ? 3.422 -9.309 55.157 1.00 30.28 429 ALA A CA 1
ATOM 3312 C C . ALA A 1 429 ? 2.849 -7.889 55.258 1.00 30.28 429 ALA A C 1
ATOM 3314 O O . ALA A 1 429 ? 1.980 -7.524 54.468 1.00 30.28 429 ALA A O 1
ATOM 3315 N N . ALA A 1 430 ? 3.264 -7.211 56.325 1.00 34.72 430 ALA A N 1
ATOM 3316 C CA . ALA A 1 430 ? 2.736 -5.968 56.877 1.00 34.72 430 ALA A CA 1
ATOM 3317 C C . ALA A 1 430 ? 2.819 -4.756 55.944 1.00 34.72 430 ALA A C 1
ATOM 3319 O O . ALA A 1 430 ? 3.726 -4.740 55.080 1.00 34.72 430 ALA A O 1
#

Radius of gyration: 34.69 Å; chains: 1; bounding box: 74×43×100 Å

Sequence (430 aa):
MMPPLPLAESPVMELHHERSHAFRMDWVSDLKTLYRLRPKSDAVWRPIGPGSFSAHRDLVAFRARRPIREALLGHKRLFRREYRVPWPASLLESVLAWAYTGAEPEIPALARALRCSEAEAQAHVAHDLAQDWRAWAEAHPAGSGGALHQAVVSLRCPALCELPWITLPIATQHQVASLLHTGGLASTNCTIPELLACADLLYAFGWSQAAQLVDTAACAQAAWPQARGYMSRAVAFDDKPLQASLLAWMSTSPQGTAVLPVVPRALYVPLCAQLEAHASASTLLAFVKAMHEAQALPPAMHPLIRSRFLAMLETPQGQALVVASDPLLQELVSILLTTLRAESAPGLYAMLVGNVMLADDRPLPTGPAWDVLEHARRTL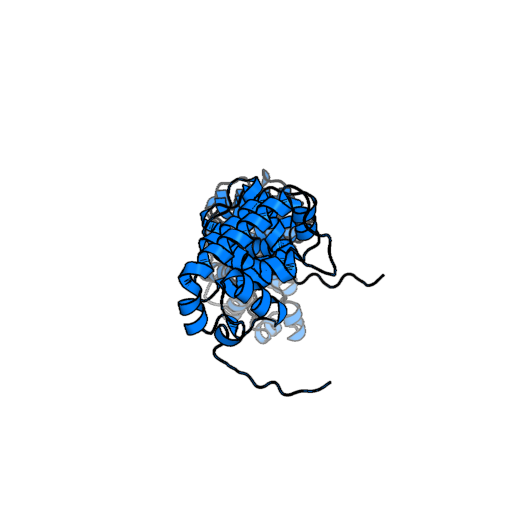VEFLQHHWMEARAAHAFDPLARWCIKELADELDVDAAALPLSQTKRAFAA

Secondary structure (DSSP, 8-state):
-PPPPPP---HHHHHHHHHHHHHHHHHHHHHHHHHHH-TT--EEEEEESS--EEE-HHHHHHH--HHHHHHHH-TT-TT-SEEEEEEEHHHHHHHHHHHHH-PPP-HHHHHHHHTS-HHHHHHHS-S-HHHHHHHHHHH-TT---SHHHHHHHHHH-GGGGGS-GGGS-HHHHHHHHHHHHHSS---S---HHHHHHHHHHHHHTT-HHHHHHHHHHHHHHS-GGGHHHHHHHHHHTT-HHHHHHHHHHHHH-GGGGGGGGGS-GGGHHHHHHHHHHH--HHHHHHHHHHHHHTT---GGGHHHHHHHHHHHHTSHHHHHHHHHT-HHHHHHHHHHHTT--TTTHHHHHHIIIIIIIT-TTSPPP-THHHHHHHHHHHHHHHHHHHHHHHHHHTTTTTTS-HHHHHHHHHHHTS-GGGS-S---------

pLDDT: mean 86.05, std 12.16, range [23.92, 96.69]